Protein AF-A0A968XSU5-F1 (afdb_monomer)

pLDDT: mean 85.33, std 18.33, range [26.72, 98.81]

Sequence (454 aa):
MPANRMESGELEQTTILTGGDPFSAGKPVQPDVLKVVNALNPGLGATISTDIEGRRAALAQWITDPRHPLVSEMIRWGKVCISGALTVLNLPLYYDFVELRRTPAQVRSLLAEMGHTNVVAFQTRNPLHRIHEELTKRAAAEVGGSLLIHPVVGMTKPGDVDHYTRVRIYRTLVENYYDTHNTVLSLLPLAMRMAGPREAILHSIIRRNYGANHFIIGRDHAGPGKDSTGKPFYGPYEAQELFQQYADEIGVRPVPFKELLYLTEQGEYVEVTQVPPGAAVSSISGTQVREDYLAKGQLLPEWFTRPETAEILSKMYPPRHQQGFCLWFTGLSGAGKSTIAEIVAVLLLECGRQSTMLDGDVVRTHLSRGLGFSREDRDVNILRIGFVASEVVRHNGTVICAAISPYRATRDEVRKMVGGQDQFIEIFVDTPLEVCEERDIKGLYVRARRGEIK

Foldseek 3Di:
DDPDQDDPPPDDQQDFDADDDPPPDPDPPPRPHGGFHDDDDPPDPDPQPQFVVSVVVVVCVQDVFCVQPLNVVSVVDGRGDDDGDIDDDDDDDDPPPVVQADDLVRLQVLQVQLVFLAEEEEEDAAADWVQNVVVQVVLCVVRVAAYEDEYEQAAAAPPGDHVNLRVQRVVVCCVPPNDPSRYRRHYDNDRQSLSFQVVLVVVLLVVVSSPHQEYEDEFRRSHNAAGPVNHGSDHRCSNVVSCCVCSVVSNHHYPYDADWWQQPVVLDIDHPVPDPPPTDTDDADPVCCQPVDLQQVHFDDCSTGPRVSSVSSNVQRPHLVQAEAEEAEAEDAQLCLVVVLVVVQVVCVVVVAHEAEAEPVNLVVPPLPPADDDPVSLLVSLVSSLQVSLVCRSVSHYYYYRDNSPDPVSVVVSCVSNPHPSRYHYDYSPDDPVSSLVSPPVCPVVCVVVVVDD

Mean predicted aligned error: 9.16 Å

Nearest PDB structures (foldseek):
  2gks-assembly1_A  TM=9.202E-01  e=1.538E-56  Aquifex aeolicus
  1i2d-assembly1_A  TM=9.649E-01  e=1.796E-44  Penicillium chrysogenum
  1m8p-assembly1_A  TM=8.363E-01  e=1.839E-41  Penicillium chrysogenum
  1j70-assembly1_A  TM=8.329E-01  e=6.596E-37  Saccharomyces cerevisiae
  1g8f-assembly1_A  TM=8.362E-01  e=6.921E-36  Saccharomyces cerevisiae

Solvent-accessible surface area (backbone atoms only — not comparable to full-atom values): 26047 Å² total; per-residue (Å²): 131,85,87,82,73,85,62,95,84,76,71,59,77,77,53,62,56,54,73,68,67,89,80,52,85,85,60,80,66,73,90,82,37,40,58,41,50,66,73,88,76,94,81,68,98,64,95,66,52,75,47,38,62,42,49,47,49,62,47,44,77,74,56,72,54,63,70,39,69,49,49,54,48,55,74,73,51,75,85,66,57,87,78,56,57,82,57,85,88,74,78,89,88,70,90,68,68,56,92,33,56,56,54,41,68,56,43,34,50,58,49,55,73,55,69,46,93,35,22,32,30,40,76,41,71,63,73,78,33,40,68,53,52,54,49,54,53,50,52,18,60,76,63,62,31,26,32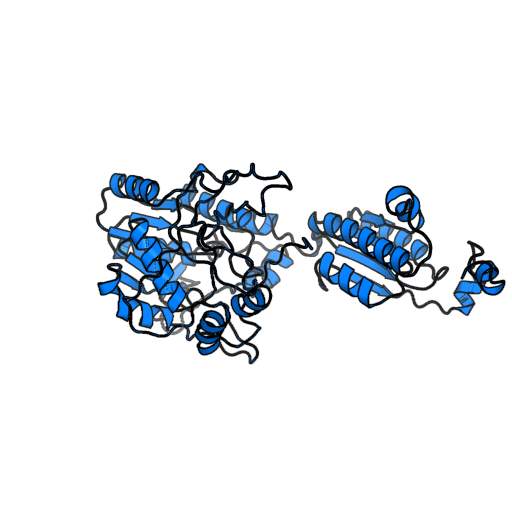,35,44,39,37,48,63,40,50,68,65,91,88,55,72,56,55,68,64,34,49,53,39,52,49,54,47,45,74,75,74,46,62,67,76,48,42,45,73,35,44,34,82,44,68,58,61,52,48,18,35,65,41,43,46,52,48,46,53,51,39,39,66,35,57,24,42,29,33,54,40,47,67,44,36,53,47,79,50,54,43,88,87,68,48,62,74,58,60,55,50,49,25,50,57,52,36,62,75,44,18,75,85,69,58,32,43,75,44,79,48,70,64,70,37,34,34,66,87,78,74,45,76,39,39,66,92,66,59,60,90,90,61,60,68,49,88,81,53,78,62,46,50,45,62,67,17,26,40,66,61,41,79,63,54,66,87,53,24,51,67,69,44,38,49,57,48,41,72,74,41,50,22,58,94,59,47,24,31,36,42,38,33,31,35,58,74,56,36,49,49,62,62,54,50,52,52,51,48,52,55,35,44,76,72,73,37,72,65,48,77,45,34,62,67,58,37,47,72,76,71,37,74,93,56,68,84,48,73,66,36,49,49,53,46,50,49,53,52,27,52,55,44,18,56,41,20,72,71,40,27,34,27,39,36,32,44,50,72,84,50,63,69,58,52,53,52,30,30,59,62,38,59,28,79,90,23,38,47,78,41,77,40,87,50,56,67,69,62,15,55,77,46,41,85,80,47,57,56,64,35,36,78,71,63,76,48,127

Structure (mmCIF, N/CA/C/O backbone):
data_AF-A0A968XSU5-F1
#
_entry.id   AF-A0A968XSU5-F1
#
loop_
_atom_site.group_PDB
_atom_site.id
_atom_site.type_symbol
_atom_site.label_atom_id
_atom_site.label_alt_id
_atom_site.label_comp_id
_atom_site.label_asym_id
_atom_site.label_entity_id
_atom_site.label_seq_id
_atom_site.pdbx_PDB_ins_code
_atom_site.Cartn_x
_atom_site.Cartn_y
_atom_site.Cartn_z
_atom_site.occupancy
_atom_site.B_iso_or_equiv
_atom_site.auth_seq_id
_atom_site.auth_comp_id
_atom_site.auth_asym_id
_atom_site.auth_atom_id
_atom_site.pdbx_PDB_model_num
ATOM 1 N N . MET A 1 1 ? -6.461 -13.074 -23.060 1.00 26.72 1 MET A N 1
ATOM 2 C CA . MET A 1 1 ? -7.665 -13.078 -22.197 1.00 26.72 1 MET A CA 1
ATOM 3 C C . MET A 1 1 ? -8.348 -14.422 -22.375 1.00 26.72 1 MET A C 1
ATOM 5 O O . MET A 1 1 ? -8.403 -14.851 -23.522 1.00 26.72 1 MET A O 1
ATOM 9 N N . PRO A 1 2 ? -8.817 -15.115 -21.326 1.00 30.84 2 PRO A N 1
ATOM 10 C CA . PRO A 1 2 ? -9.562 -16.346 -21.547 1.00 30.84 2 PRO A CA 1
ATOM 11 C C . PRO A 1 2 ? -10.901 -16.019 -22.223 1.00 30.84 2 PRO A C 1
ATOM 13 O O . PRO A 1 2 ? -11.562 -15.047 -21.858 1.00 30.84 2 PRO A O 1
ATOM 16 N N . ALA A 1 3 ? -11.260 -16.826 -23.222 1.00 33.28 3 ALA A N 1
ATOM 17 C CA . ALA A 1 3 ? -12.415 -16.668 -24.107 1.00 33.28 3 ALA A CA 1
ATOM 18 C C . ALA A 1 3 ? -13.778 -16.988 -23.452 1.00 33.28 3 ALA A C 1
ATOM 20 O O . ALA A 1 3 ? -14.800 -16.949 -24.122 1.00 33.28 3 ALA A O 1
ATOM 21 N N . ASN A 1 4 ? -13.821 -17.256 -22.144 1.00 39.94 4 ASN A N 1
ATOM 22 C CA . ASN A 1 4 ? -15.035 -17.690 -21.446 1.00 39.94 4 ASN A CA 1
ATOM 23 C C . ASN A 1 4 ? -15.740 -16.511 -20.760 1.00 39.94 4 ASN A C 1
ATOM 25 O O . ASN A 1 4 ? -15.765 -16.420 -19.532 1.00 39.94 4 ASN A O 1
ATOM 29 N N . ARG A 1 5 ? -16.293 -15.576 -21.537 1.00 48.41 5 ARG A N 1
ATOM 30 C CA . ARG A 1 5 ? -17.295 -14.634 -21.016 1.00 48.41 5 ARG A CA 1
ATOM 31 C C . ARG A 1 5 ? -18.667 -15.150 -21.432 1.00 48.41 5 ARG A C 1
ATOM 33 O O . ARG A 1 5 ? -19.033 -14.968 -22.581 1.00 48.41 5 ARG A O 1
ATOM 40 N N . MET A 1 6 ? -19.369 -15.799 -20.502 1.00 49.53 6 MET A N 1
ATOM 41 C CA . MET A 1 6 ? -20.730 -16.297 -20.731 1.00 49.53 6 MET A CA 1
ATOM 42 C C . MET A 1 6 ? -21.677 -15.151 -21.116 1.00 49.53 6 MET A C 1
ATOM 44 O O . MET A 1 6 ? -21.611 -14.064 -20.524 1.00 49.53 6 MET A O 1
ATOM 48 N N . GLU A 1 7 ? -22.544 -15.397 -22.094 1.00 47.88 7 GLU A N 1
ATOM 49 C CA . GLU A 1 7 ? -23.588 -14.476 -22.548 1.00 47.88 7 GLU A CA 1
ATOM 50 C C . GLU A 1 7 ? -24.946 -14.757 -21.872 1.00 47.88 7 GLU A C 1
ATOM 52 O O . GLU A 1 7 ? -25.143 -15.748 -21.166 1.00 47.88 7 GLU A O 1
ATOM 57 N N . SER A 1 8 ? -25.897 -13.829 -22.028 1.00 43.78 8 SER A N 1
ATOM 58 C CA . SER A 1 8 ? -27.247 -13.978 -21.468 1.00 43.78 8 SER A CA 1
ATOM 59 C C . SER A 1 8 ? -27.965 -15.167 -22.116 1.00 43.78 8 SER A C 1
ATOM 61 O O . SER A 1 8 ? -28.083 -15.210 -23.336 1.00 43.78 8 SER A O 1
ATOM 63 N N . GLY A 1 9 ? -28.466 -16.108 -21.309 1.00 49.47 9 GLY A N 1
ATOM 64 C CA . GLY A 1 9 ? -29.200 -17.292 -21.778 1.00 49.47 9 GLY A CA 1
ATOM 65 C C . GLY A 1 9 ? -28.393 -18.595 -21.833 1.00 49.47 9 GLY A C 1
ATOM 66 O O . GLY A 1 9 ? -28.984 -19.646 -22.050 1.00 49.47 9 GLY A O 1
ATOM 67 N N . GLU A 1 10 ? -27.082 -18.560 -21.573 1.00 53.41 10 GLU A N 1
ATOM 68 C CA . GLU A 1 10 ? -26.215 -19.757 -21.576 1.00 53.41 10 GLU A CA 1
ATOM 69 C C . GLU A 1 10 ? -26.220 -20.549 -20.251 1.00 53.41 10 GLU A C 1
ATOM 71 O O . GLU A 1 10 ? -25.593 -21.601 -20.152 1.00 53.41 10 GLU A O 1
ATOM 76 N N . LEU A 1 11 ? -26.912 -20.055 -19.217 1.00 55.88 11 LEU A N 1
ATOM 77 C CA . LEU A 1 11 ? -27.005 -20.696 -17.902 1.00 55.88 11 LEU A CA 1
ATOM 78 C C . LEU A 1 11 ? -28.402 -21.274 -17.684 1.00 55.88 11 LEU A C 1
ATOM 80 O O . LEU A 1 11 ? -29.378 -20.535 -17.541 1.00 55.88 11 LEU A O 1
ATOM 84 N N . GLU A 1 12 ? -28.487 -22.600 -17.609 1.00 53.62 12 GLU A N 1
ATOM 85 C CA . GLU A 1 12 ? -29.710 -23.285 -17.203 1.00 53.62 12 GLU A CA 1
ATOM 86 C C . GLU A 1 12 ? -29.959 -23.082 -15.698 1.00 53.62 12 GLU A C 1
ATOM 88 O O . GLU A 1 12 ? -29.035 -22.938 -14.893 1.00 53.62 12 GLU A O 1
ATOM 93 N N . GLN A 1 13 ? -31.226 -23.102 -15.271 1.00 51.69 13 GLN A N 1
ATOM 94 C CA . GLN A 1 13 ? -31.588 -22.905 -13.857 1.00 51.69 13 GLN A CA 1
ATOM 95 C C . GLN A 1 13 ? -30.984 -23.961 -12.912 1.00 51.69 13 GLN A C 1
ATOM 97 O O . GLN A 1 13 ? -30.863 -23.712 -11.712 1.00 51.69 13 GLN A O 1
ATOM 102 N N . THR A 1 14 ? -30.595 -25.117 -13.450 1.00 48.12 14 THR A N 1
ATOM 103 C CA . THR A 1 14 ? -30.001 -26.256 -12.740 1.00 48.12 14 THR A CA 1
ATOM 104 C C . THR A 1 14 ? -28.476 -26.312 -12.831 1.00 48.12 14 THR A C 1
ATOM 106 O O . THR A 1 14 ? -27.878 -27.256 -12.310 1.00 48.12 14 THR A O 1
ATOM 109 N N . THR A 1 15 ? -27.827 -25.344 -13.488 1.00 50.69 15 THR A N 1
ATOM 110 C CA . THR A 1 15 ? -26.374 -25.360 -13.681 1.00 50.69 15 THR A CA 1
ATOM 111 C C . THR A 1 15 ? -25.631 -25.202 -12.351 1.00 50.69 15 THR A C 1
ATOM 113 O O . THR A 1 15 ? -25.775 -24.215 -11.629 1.00 50.69 15 THR A O 1
ATOM 116 N N . ILE A 1 16 ? -24.786 -26.187 -12.047 1.00 49.72 16 ILE A N 1
ATOM 117 C CA . ILE A 1 16 ? -23.826 -26.176 -10.939 1.00 49.72 16 ILE A CA 1
ATOM 118 C C . ILE A 1 16 ? -22.596 -25.395 -11.408 1.00 49.72 16 ILE A C 1
ATOM 120 O O . ILE A 1 16 ? -21.965 -25.771 -12.393 1.00 49.72 16 ILE A O 1
ATOM 124 N N . LEU A 1 17 ? -22.279 -24.288 -10.734 1.00 52.44 17 LEU A N 1
ATOM 125 C CA . LEU A 1 17 ? -21.182 -23.404 -11.121 1.00 52.44 17 LEU A CA 1
ATOM 126 C C . LEU A 1 17 ? -19.985 -23.580 -10.212 1.00 52.44 17 LEU A C 1
ATOM 128 O O . LEU A 1 17 ? -19.949 -23.028 -9.119 1.00 52.44 17 LEU A O 1
ATOM 132 N N . THR A 1 18 ? -18.960 -24.244 -10.729 1.00 48.03 18 THR A N 1
ATOM 133 C CA . THR A 1 18 ? -17.724 -24.511 -10.009 1.00 48.03 18 THR A CA 1
ATOM 134 C C . THR A 1 18 ? -16.791 -23.296 -10.059 1.00 48.03 18 THR A C 1
ATOM 136 O O . THR A 1 18 ? -16.092 -23.072 -11.044 1.00 48.03 18 THR A O 1
ATOM 139 N N . GLY A 1 19 ? -16.780 -22.467 -9.013 1.00 44.41 19 GLY A N 1
ATOM 140 C CA . GLY A 1 19 ? -15.838 -21.348 -8.895 1.00 44.41 19 GLY A CA 1
ATOM 141 C C . GLY A 1 19 ? -14.418 -21.825 -8.575 1.00 44.41 19 GLY A C 1
ATOM 142 O O . GLY A 1 19 ? -14.216 -22.516 -7.585 1.00 44.41 19 GLY A O 1
ATOM 143 N N . GLY A 1 20 ? -13.427 -21.449 -9.383 1.00 46.53 20 GLY A N 1
ATOM 144 C CA . GLY A 1 20 ? -12.006 -21.630 -9.062 1.00 46.53 20 GLY A CA 1
ATOM 145 C C . GLY A 1 20 ? -11.393 -20.353 -8.486 1.00 46.53 20 GLY A C 1
ATOM 146 O O . GLY A 1 20 ? -11.827 -19.253 -8.829 1.00 46.53 20 GLY A O 1
ATOM 147 N N . ASP A 1 21 ? -10.378 -20.489 -7.631 1.00 47.31 21 ASP A N 1
ATOM 148 C CA . ASP A 1 21 ? -9.559 -19.354 -7.201 1.00 47.31 21 ASP A CA 1
ATOM 149 C C . ASP A 1 21 ? -8.708 -18.861 -8.392 1.00 47.31 21 ASP A C 1
ATOM 151 O O . ASP A 1 21 ? -7.833 -19.610 -8.849 1.00 47.31 21 ASP A O 1
ATOM 155 N N . PRO A 1 22 ? -8.916 -17.630 -8.906 1.00 43.22 22 PRO A N 1
ATOM 156 C CA . PRO A 1 22 ? -8.106 -17.085 -9.995 1.00 43.22 22 PRO A CA 1
ATOM 157 C C . PRO A 1 22 ? -6.628 -16.893 -9.610 1.00 43.22 22 PRO A C 1
ATOM 159 O O . PRO A 1 22 ? -5.802 -16.686 -10.498 1.00 43.22 22 PRO A O 1
ATOM 162 N N . PHE A 1 23 ? -6.286 -16.964 -8.318 1.00 40.12 23 PHE A N 1
ATOM 163 C CA . PHE A 1 23 ? -4.919 -16.875 -7.800 1.00 40.12 23 PHE A CA 1
ATOM 164 C C . PHE A 1 23 ? -4.242 -18.240 -7.613 1.00 40.12 23 PHE A C 1
ATOM 166 O O . PHE A 1 23 ? -3.036 -18.296 -7.363 1.00 40.12 23 PHE A O 1
ATOM 173 N N . SER A 1 24 ? -4.968 -19.350 -7.792 1.00 41.00 24 SER A N 1
ATOM 174 C CA . SER A 1 24 ? -4.343 -20.669 -7.888 1.00 41.00 24 SER A CA 1
ATOM 175 C C . SER A 1 24 ? -3.612 -20.768 -9.232 1.00 41.00 24 SER A C 1
ATOM 177 O O . SER A 1 24 ? -4.198 -20.605 -10.299 1.00 41.00 24 SER A O 1
ATOM 179 N N . ALA A 1 25 ? -2.292 -20.944 -9.181 1.00 34.03 25 ALA A N 1
ATOM 180 C CA . ALA A 1 25 ? -1.376 -20.809 -10.310 1.00 34.03 25 ALA A CA 1
ATOM 181 C C . ALA A 1 25 ? -1.637 -21.816 -11.447 1.00 34.03 25 ALA A C 1
ATOM 183 O O . ALA A 1 25 ? -0.962 -22.839 -11.543 1.00 34.03 25 ALA A O 1
A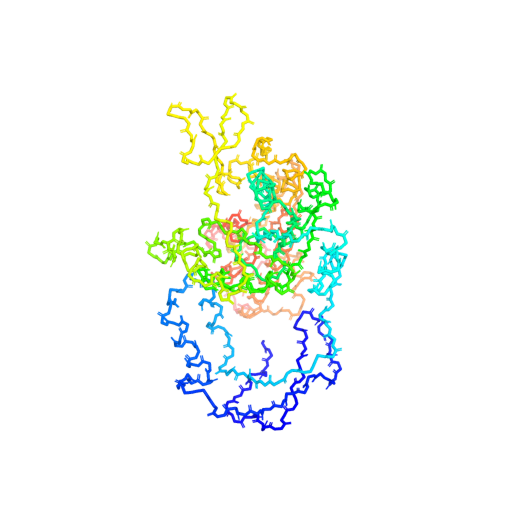TOM 184 N N . GLY A 1 26 ? -2.621 -21.539 -12.307 1.00 34.28 26 GLY A N 1
ATOM 185 C CA . GLY A 1 26 ? -2.865 -22.257 -13.561 1.00 34.28 26 GLY A CA 1
ATOM 186 C C . GLY A 1 26 ? -3.142 -23.758 -13.430 1.00 34.28 26 GLY A C 1
ATOM 187 O O . GLY A 1 26 ? -3.231 -24.441 -14.448 1.00 34.28 26 GLY A O 1
ATOM 188 N N . LYS A 1 27 ? -3.284 -24.297 -12.213 1.00 34.06 27 LYS A N 1
ATOM 189 C CA . LYS A 1 27 ? -3.760 -25.663 -12.019 1.00 34.06 27 LYS A CA 1
ATOM 190 C C . LYS A 1 27 ? -5.268 -25.650 -12.258 1.00 34.06 27 LYS A C 1
ATOM 192 O O . LYS A 1 27 ? -5.950 -24.842 -11.628 1.00 34.06 27 LYS A O 1
ATOM 197 N N . PRO A 1 28 ? -5.802 -26.520 -13.134 1.00 34.00 28 PRO A N 1
ATOM 198 C CA . PRO A 1 28 ? -7.232 -26.747 -13.164 1.00 34.00 28 PRO A CA 1
ATOM 199 C C . PRO A 1 28 ? -7.645 -27.145 -11.750 1.00 34.00 28 PRO A C 1
ATOM 201 O O . PRO A 1 28 ? -7.163 -28.144 -11.211 1.00 34.00 28 PRO A O 1
ATOM 204 N N . VAL A 1 29 ? -8.487 -26.327 -11.125 1.00 37.44 29 VAL A N 1
ATOM 205 C CA . VAL A 1 29 ? -9.220 -26.765 -9.943 1.00 37.44 29 VAL A CA 1
ATOM 206 C C . VAL A 1 29 ? -10.029 -27.969 -10.417 1.00 37.44 29 VAL A C 1
ATOM 208 O O . VAL A 1 29 ? -10.717 -27.873 -11.435 1.00 37.44 29 VAL A O 1
ATOM 211 N N . GLN A 1 30 ? -9.858 -29.122 -9.764 1.00 33.66 30 GLN A N 1
ATOM 212 C CA . GLN A 1 30 ? -10.634 -30.316 -10.098 1.00 33.66 30 GLN A CA 1
ATOM 213 C C . GLN A 1 30 ? -12.132 -29.949 -10.140 1.00 33.66 30 GLN A C 1
ATOM 215 O O . GLN A 1 30 ? -12.559 -29.132 -9.320 1.00 33.66 30 GLN A O 1
ATOM 220 N N . PRO A 1 31 ? -12.902 -30.485 -11.104 1.00 32.12 31 PRO A N 1
ATOM 221 C CA . PRO A 1 31 ? -14.213 -29.974 -11.534 1.00 32.12 31 PRO A CA 1
ATOM 222 C C . PRO A 1 31 ? -15.362 -30.050 -10.510 1.00 32.12 31 PRO A C 1
ATOM 224 O O . PRO A 1 31 ? -16.523 -29.937 -10.883 1.00 32.12 31 PRO A O 1
ATOM 227 N N . ASP A 1 32 ? -15.093 -30.161 -9.216 1.00 32.12 32 ASP A N 1
ATOM 228 C CA . ASP A 1 32 ? -16.108 -30.559 -8.237 1.00 32.12 32 ASP A CA 1
ATOM 229 C C . ASP A 1 32 ? -16.649 -29.391 -7.395 1.00 32.12 32 ASP A C 1
ATOM 231 O O . ASP A 1 32 ? -17.171 -29.582 -6.298 1.00 32.12 32 ASP A O 1
ATOM 235 N N . VAL A 1 33 ? -16.512 -28.151 -7.871 1.00 38.31 33 VAL A N 1
ATOM 236 C CA . VAL A 1 33 ? -16.766 -26.952 -7.060 1.00 38.31 33 VAL A CA 1
ATOM 237 C C . VAL A 1 33 ? -18.238 -26.476 -7.108 1.00 38.31 33 VAL A C 1
ATOM 239 O O . VAL A 1 33 ? -18.879 -26.475 -8.139 1.00 38.31 33 VAL A O 1
ATOM 242 N N . LEU A 1 34 ? -18.796 -26.011 -5.988 1.00 32.97 34 LEU A N 1
ATOM 243 C CA . LEU A 1 34 ? -19.980 -25.125 -5.909 1.00 32.97 34 LEU A CA 1
ATOM 244 C C . LEU A 1 34 ? -21.295 -25.553 -6.625 1.00 32.97 34 LEU A C 1
ATOM 246 O O . LEU A 1 34 ? -21.530 -25.322 -7.809 1.00 32.97 34 LEU A O 1
ATOM 250 N N . LYS A 1 35 ? -22.266 -26.017 -5.827 1.00 31.28 35 LYS A N 1
ATOM 251 C CA . LYS A 1 35 ? -23.678 -26.155 -6.226 1.00 31.28 35 LYS A CA 1
ATOM 252 C C . LYS A 1 35 ? -24.428 -24.841 -5.998 1.00 31.28 35 LYS A C 1
ATOM 254 O O . LYS A 1 35 ? -24.596 -24.427 -4.854 1.00 31.28 35 LYS A O 1
ATOM 259 N N . VAL A 1 36 ? -24.885 -24.210 -7.081 1.00 33.47 36 VAL A N 1
ATOM 260 C CA . VAL A 1 36 ? -25.835 -23.087 -7.054 1.00 33.47 36 VAL A CA 1
ATOM 261 C C . VAL A 1 36 ? -27.237 -23.671 -7.206 1.00 33.47 36 VAL A C 1
ATOM 263 O O . VAL A 1 36 ? -27.495 -24.427 -8.137 1.00 33.47 36 VAL A O 1
ATOM 266 N N . VAL A 1 37 ? -28.145 -23.345 -6.287 1.00 30.55 37 VAL A N 1
ATOM 267 C CA . VAL A 1 37 ? -29.583 -23.589 -6.467 1.00 30.55 37 VAL A CA 1
ATOM 268 C C . VAL A 1 37 ? -30.254 -22.225 -6.583 1.00 30.55 37 VAL A C 1
ATOM 270 O O . VAL A 1 37 ? -30.245 -21.440 -5.631 1.00 30.55 37 VAL A O 1
ATOM 273 N N . ASN A 1 38 ? -30.797 -21.929 -7.763 1.00 34.22 38 ASN A N 1
ATOM 274 C CA . ASN A 1 38 ? -31.624 -20.751 -7.997 1.00 34.22 38 ASN A CA 1
ATOM 275 C C . ASN A 1 38 ? -33.018 -20.999 -7.411 1.00 34.22 38 ASN A C 1
ATOM 277 O O . ASN A 1 38 ? -33.807 -21.747 -7.980 1.00 34.22 38 ASN A O 1
ATOM 281 N N . ALA A 1 39 ? -33.336 -20.350 -6.294 1.00 30.72 39 ALA A N 1
ATOM 282 C CA . ALA A 1 39 ? -34.716 -20.158 -5.866 1.00 30.72 39 ALA A CA 1
ATOM 283 C C . ALA A 1 39 ? -35.015 -18.656 -5.918 1.00 30.72 39 ALA A C 1
ATOM 285 O O . ALA A 1 39 ? -34.474 -17.876 -5.132 1.00 30.72 39 ALA A O 1
ATOM 286 N N . LEU A 1 40 ? -35.845 -18.241 -6.877 1.00 34.31 40 LEU A N 1
ATOM 287 C CA . LEU A 1 40 ? -36.427 -16.901 -6.897 1.00 34.31 40 LEU A CA 1
ATOM 288 C C . LEU A 1 40 ? -37.388 -16.802 -5.709 1.00 34.31 40 LEU A C 1
ATOM 290 O O . LEU A 1 40 ? -38.349 -17.561 -5.638 1.00 34.31 40 LEU A O 1
ATOM 294 N N . ASN A 1 41 ? -37.117 -15.894 -4.772 1.00 31.41 41 ASN A N 1
ATOM 295 C CA . ASN A 1 41 ? -37.996 -15.634 -3.635 1.00 31.41 41 ASN A CA 1
ATOM 296 C C . ASN A 1 41 ? -38.949 -14.478 -4.015 1.00 31.41 41 ASN A C 1
ATOM 298 O O . ASN A 1 41 ? -38.475 -13.345 -4.121 1.00 31.41 41 ASN A O 1
ATOM 302 N N . PRO A 1 42 ? -40.262 -14.696 -4.242 1.00 31.27 42 PRO A N 1
ATOM 303 C CA . PRO A 1 42 ? -41.161 -13.666 -4.789 1.00 31.27 42 PRO A CA 1
ATOM 304 C C . PRO A 1 42 ? -41.619 -12.593 -3.778 1.00 31.27 42 PRO A C 1
ATOM 306 O O . PRO A 1 42 ? -42.563 -11.858 -4.047 1.00 31.27 42 PRO A O 1
ATOM 309 N N . GLY A 1 43 ? -41.016 -12.524 -2.587 1.00 29.39 43 GLY A N 1
ATOM 310 C CA . GLY A 1 43 ? -41.648 -11.930 -1.401 1.00 29.39 43 GLY A CA 1
ATOM 311 C C . GLY A 1 43 ? -41.224 -10.521 -0.976 1.00 29.39 43 GLY A C 1
ATOM 312 O O . GLY A 1 43 ? -41.668 -10.081 0.078 1.00 29.39 43 GLY A O 1
ATOM 313 N N . LEU A 1 44 ? -40.379 -9.800 -1.717 1.00 31.95 44 LEU A N 1
ATOM 314 C CA . LEU A 1 44 ? -39.951 -8.447 -1.326 1.00 31.95 44 LEU A CA 1
ATOM 315 C C . LEU A 1 44 ? -40.256 -7.449 -2.442 1.00 31.95 44 LEU A C 1
ATOM 317 O O . LEU A 1 44 ? -39.565 -7.385 -3.456 1.00 31.95 44 LEU A O 1
ATOM 321 N N . GLY A 1 45 ? -41.330 -6.683 -2.240 1.00 29.41 45 GLY A N 1
ATOM 322 C CA . GLY A 1 45 ? -41.775 -5.602 -3.111 1.00 29.41 45 GLY A CA 1
ATOM 323 C C . GLY A 1 45 ? -40.784 -4.441 -3.142 1.00 29.41 45 GLY A C 1
ATOM 324 O O . GLY A 1 45 ? -40.953 -3.454 -2.439 1.00 29.41 45 GLY A O 1
ATOM 325 N N . ALA A 1 46 ? -39.762 -4.565 -3.982 1.00 29.89 46 ALA A N 1
ATOM 326 C CA . ALA A 1 46 ? -39.057 -3.464 -4.622 1.00 29.89 46 ALA A CA 1
ATOM 327 C C . ALA A 1 46 ? -38.442 -4.011 -5.917 1.00 29.89 46 ALA A C 1
ATOM 329 O O . ALA A 1 46 ? -37.628 -4.933 -5.881 1.00 29.89 46 ALA A O 1
ATOM 330 N N . THR A 1 47 ? -38.839 -3.469 -7.068 1.00 33.28 47 THR A N 1
ATOM 331 C CA . THR A 1 47 ? -38.335 -3.832 -8.401 1.00 33.28 47 THR A CA 1
ATOM 332 C C . THR A 1 47 ? -36.896 -3.331 -8.581 1.00 33.28 47 THR A C 1
ATOM 334 O O . THR A 1 47 ? -36.618 -2.415 -9.348 1.00 33.28 47 THR A O 1
ATOM 337 N N . ILE A 1 48 ? -35.948 -3.907 -7.844 1.00 38.25 48 ILE A N 1
ATOM 338 C CA . ILE A 1 48 ? -34.527 -3.793 -8.170 1.00 38.25 48 ILE A CA 1
ATOM 339 C C . ILE A 1 48 ? -34.282 -4.842 -9.249 1.00 38.25 48 ILE A C 1
ATOM 341 O O . ILE A 1 48 ? -34.341 -6.037 -8.957 1.00 38.25 48 ILE A O 1
ATOM 345 N N . SER A 1 49 ? -34.051 -4.407 -10.494 1.00 41.47 49 SER A N 1
ATOM 346 C CA . SER A 1 49 ? -33.648 -5.332 -11.557 1.00 41.47 49 SER A CA 1
ATOM 347 C C . SER A 1 49 ? -32.470 -6.176 -11.061 1.00 41.47 49 SER A C 1
ATOM 349 O O . SER A 1 49 ? -31.481 -5.655 -10.536 1.00 41.47 49 SER A O 1
ATOM 351 N N . THR A 1 50 ? -32.618 -7.496 -11.151 1.00 46.03 50 THR A N 1
ATOM 352 C CA . THR A 1 50 ? -31.642 -8.471 -10.654 1.00 46.03 50 THR A CA 1
ATOM 353 C C . THR A 1 50 ? -30.428 -8.614 -11.573 1.00 46.03 50 THR A C 1
ATOM 355 O O . THR A 1 50 ? -29.484 -9.322 -11.218 1.00 46.03 50 THR A O 1
ATOM 358 N N . ASP A 1 51 ? -30.430 -7.953 -12.734 1.00 54.62 51 ASP A N 1
ATOM 359 C CA . ASP A 1 51 ? -29.279 -7.882 -13.631 1.00 54.62 51 ASP A CA 1
ATOM 360 C C . ASP A 1 51 ? -28.202 -6.897 -13.123 1.00 54.62 51 ASP A C 1
ATOM 362 O O . ASP A 1 51 ? -28.396 -6.105 -12.191 1.00 54.62 51 ASP A O 1
ATOM 366 N N . ILE A 1 52 ? -26.998 -6.978 -13.703 1.00 55.91 52 ILE A N 1
ATOM 367 C CA . ILE A 1 52 ? -25.901 -6.094 -13.290 1.00 55.91 52 ILE A CA 1
ATOM 368 C C . ILE A 1 52 ? -26.172 -4.642 -13.672 1.00 55.91 52 ILE A C 1
ATOM 370 O O . ILE A 1 52 ? -25.567 -3.759 -13.078 1.00 55.91 52 ILE A O 1
ATOM 374 N N . GLU A 1 53 ? -27.035 -4.381 -14.655 1.00 53.84 53 GLU A N 1
ATOM 375 C CA . GLU A 1 53 ? -27.350 -3.030 -15.111 1.00 53.84 53 GLU A CA 1
ATOM 376 C C . GLU A 1 53 ? -28.229 -2.306 -14.094 1.00 53.84 53 GLU A C 1
ATOM 378 O O . GLU A 1 53 ? -27.926 -1.168 -13.753 1.00 53.84 53 GLU A O 1
ATOM 383 N N . GLY A 1 54 ? -29.203 -2.983 -13.486 1.00 58.69 54 GLY A N 1
ATOM 384 C CA . GLY A 1 54 ? -29.991 -2.493 -12.358 1.00 58.69 54 GLY A CA 1
ATOM 385 C C . GLY A 1 54 ? -29.147 -2.233 -11.117 1.00 58.69 54 GLY A C 1
ATOM 386 O O . GLY A 1 54 ? -29.277 -1.190 -10.475 1.00 58.69 54 GLY A O 1
ATOM 387 N N . ARG A 1 55 ? -28.210 -3.136 -10.800 1.00 61.56 55 ARG A N 1
ATOM 388 C CA . ARG A 1 55 ? -27.260 -2.930 -9.691 1.00 61.56 55 ARG A CA 1
ATOM 389 C C . ARG A 1 55 ? -26.242 -1.830 -9.989 1.00 61.56 55 ARG A C 1
ATOM 391 O O . ARG A 1 55 ? -25.931 -1.043 -9.098 1.00 61.56 55 ARG A O 1
ATOM 398 N N . ARG A 1 56 ? -25.743 -1.740 -11.226 1.00 61.00 56 ARG A N 1
ATOM 399 C CA . ARG A 1 56 ? -24.889 -0.638 -11.692 1.00 61.00 56 ARG A CA 1
ATOM 400 C C . ARG A 1 56 ? -25.647 0.677 -11.647 1.00 61.00 56 ARG A C 1
ATOM 402 O O . ARG A 1 56 ? -25.058 1.640 -11.196 1.00 61.00 56 ARG A O 1
ATOM 409 N N . ALA A 1 57 ? -26.921 0.716 -12.025 1.00 59.00 57 ALA A N 1
ATOM 410 C CA . ALA A 1 57 ? -27.762 1.902 -11.932 1.00 59.00 57 ALA A CA 1
ATOM 411 C C . ALA A 1 57 ? -27.987 2.314 -10.469 1.00 59.00 57 ALA A C 1
ATOM 413 O O . ALA A 1 57 ? -27.814 3.481 -10.140 1.00 59.00 57 ALA A O 1
ATOM 414 N N . ALA A 1 58 ? -28.266 1.366 -9.568 1.00 60.12 58 ALA A N 1
ATOM 415 C CA . ALA A 1 58 ? -28.394 1.637 -8.134 1.00 60.12 58 ALA A CA 1
ATOM 416 C C . ALA A 1 58 ? -27.079 2.129 -7.493 1.00 60.12 58 ALA A C 1
ATOM 418 O O . ALA A 1 58 ? -27.099 2.993 -6.619 1.00 60.12 58 ALA A O 1
ATOM 419 N N . LEU A 1 59 ? -25.927 1.610 -7.931 1.00 61.50 59 LEU A N 1
ATOM 420 C CA . LEU A 1 59 ? -24.605 2.091 -7.509 1.00 61.50 59 LEU A CA 1
ATOM 421 C C . LEU A 1 59 ? -24.242 3.436 -8.163 1.00 61.50 59 LEU A C 1
ATOM 423 O O . LEU A 1 59 ? -23.670 4.299 -7.504 1.00 61.50 59 LEU A O 1
ATOM 427 N N . ALA A 1 60 ? -24.618 3.645 -9.424 1.00 55.91 60 ALA A N 1
ATOM 428 C CA . ALA A 1 60 ? -24.398 4.880 -10.172 1.00 55.91 60 ALA A CA 1
ATOM 429 C C . ALA A 1 60 ? -25.282 6.028 -9.674 1.00 55.91 60 ALA A C 1
ATOM 431 O O . ALA A 1 60 ? -24.879 7.176 -9.772 1.00 55.91 60 ALA A O 1
ATOM 432 N N . GLN A 1 61 ? -26.440 5.756 -9.067 1.00 58.47 61 GLN A N 1
ATOM 433 C CA . GLN A 1 61 ? -27.204 6.782 -8.343 1.00 58.47 61 GLN A CA 1
ATOM 434 C C . GLN A 1 61 ? -26.415 7.385 -7.171 1.00 58.47 61 GLN A C 1
ATOM 436 O O . GLN A 1 61 ? -26.738 8.477 -6.714 1.00 58.47 61 GLN A O 1
ATOM 441 N N . TRP A 1 62 ? -25.394 6.679 -6.678 1.00 62.84 62 TRP A N 1
ATOM 442 C CA . TRP A 1 62 ? -24.623 7.065 -5.504 1.00 62.84 62 TRP A CA 1
ATOM 443 C C . TRP A 1 62 ? -23.214 7.563 -5.847 1.00 62.84 62 TRP A C 1
ATOM 445 O O . TRP A 1 62 ? -22.750 8.528 -5.245 1.00 62.84 62 TRP A O 1
ATOM 455 N N . ILE A 1 63 ? -22.530 6.935 -6.808 1.00 66.06 63 ILE A N 1
ATOM 456 C CA . ILE A 1 63 ? -21.167 7.304 -7.202 1.00 66.06 63 ILE A CA 1
ATOM 457 C C . ILE A 1 63 ? -21.011 7.137 -8.713 1.00 66.06 63 ILE A C 1
ATOM 459 O O . ILE A 1 63 ? -20.976 6.019 -9.227 1.00 66.06 63 ILE A O 1
ATOM 463 N N . THR A 1 64 ? -20.887 8.253 -9.428 1.00 70.44 64 THR A N 1
ATOM 464 C CA . THR A 1 64 ? -20.719 8.277 -10.892 1.00 70.44 64 THR A CA 1
ATOM 465 C C . THR A 1 64 ? -19.302 8.614 -11.337 1.00 70.44 64 THR A C 1
ATOM 467 O O . THR A 1 64 ? -18.942 8.348 -12.483 1.00 70.44 64 THR A O 1
ATOM 470 N N . ASP A 1 65 ? -18.490 9.201 -10.457 1.00 82.00 65 ASP A N 1
ATOM 471 C CA . ASP A 1 65 ? -17.171 9.690 -10.838 1.00 82.00 65 ASP A CA 1
ATOM 472 C C . ASP A 1 65 ? -16.199 8.521 -11.090 1.00 82.00 65 ASP A C 1
ATOM 474 O O . ASP A 1 65 ? -15.966 7.705 -10.188 1.00 82.00 65 ASP A O 1
ATOM 478 N N . PRO A 1 66 ? -15.572 8.437 -12.278 1.00 83.81 66 PRO A N 1
ATOM 479 C CA . PRO A 1 66 ? -14.643 7.362 -12.606 1.00 83.81 66 PRO A CA 1
ATOM 480 C C . PRO A 1 66 ? -13.374 7.363 -11.742 1.00 83.81 66 PRO A C 1
ATOM 482 O O . PRO A 1 66 ? -12.722 6.324 -11.651 1.00 83.81 66 PRO A O 1
ATOM 485 N N . ARG A 1 67 ? -13.017 8.471 -11.067 1.00 87.06 67 ARG A N 1
ATOM 486 C CA . ARG A 1 67 ? -11.916 8.490 -10.085 1.00 87.06 67 ARG A CA 1
ATOM 487 C C . ARG A 1 67 ? -12.223 7.657 -8.844 1.00 87.06 67 ARG A C 1
ATOM 489 O O . ARG A 1 67 ? -11.293 7.307 -8.116 1.00 87.06 67 ARG A O 1
ATOM 496 N N . HIS A 1 68 ? -13.486 7.314 -8.596 1.00 89.44 68 HIS A N 1
ATOM 497 C CA . HIS A 1 68 ? -13.808 6.380 -7.535 1.00 89.44 68 HIS A CA 1
ATOM 498 C C . HIS A 1 68 ? -13.263 4.987 -7.895 1.00 89.44 68 HIS A C 1
ATOM 500 O O . HIS A 1 68 ? -13.597 4.456 -8.960 1.00 89.44 68 HIS A O 1
ATOM 506 N N . PRO A 1 69 ? -12.467 4.342 -7.021 1.00 89.12 69 PRO A N 1
ATOM 507 C CA . PRO A 1 69 ? -11.777 3.097 -7.360 1.00 89.12 69 PRO A CA 1
ATOM 508 C C . PRO A 1 69 ? -12.751 1.977 -7.744 1.00 89.12 69 PRO A C 1
ATOM 510 O O . PRO A 1 69 ? -12.517 1.274 -8.725 1.00 89.12 69 PRO A O 1
ATOM 513 N N . LEU A 1 70 ? -13.887 1.874 -7.044 1.00 87.56 70 LEU A N 1
ATOM 514 C CA . LEU A 1 70 ? -14.921 0.894 -7.377 1.00 87.56 70 LEU A CA 1
ATOM 515 C C . LEU A 1 70 ? -15.580 1.159 -8.737 1.00 87.56 70 LEU A C 1
ATOM 517 O O . LEU A 1 70 ? -15.840 0.208 -9.461 1.00 87.56 70 LEU A O 1
ATOM 521 N N . VAL A 1 71 ? -15.816 2.420 -9.122 1.00 84.88 71 VAL A N 1
ATOM 522 C CA . VAL A 1 71 ? -16.448 2.749 -10.416 1.00 84.88 71 VAL A CA 1
ATOM 523 C C . VAL A 1 71 ? -15.524 2.334 -11.559 1.00 84.88 71 VAL A C 1
ATOM 525 O O . VAL A 1 71 ? -15.947 1.637 -12.481 1.00 84.88 71 VAL A O 1
ATOM 528 N N . SER A 1 72 ? -14.236 2.672 -11.449 1.00 83.19 72 SER A N 1
ATOM 529 C CA . SER A 1 72 ? -13.199 2.213 -12.380 1.00 83.19 72 SER A CA 1
ATOM 530 C C . SER A 1 72 ? -13.119 0.684 -12.473 1.00 83.19 72 SER A C 1
ATOM 532 O O . SER A 1 72 ? -12.925 0.125 -13.555 1.00 83.19 72 SER A O 1
ATOM 534 N N . GLU A 1 73 ? -13.278 -0.022 -11.352 1.00 84.38 73 GLU A N 1
ATOM 535 C CA . GLU A 1 73 ? -13.276 -1.483 -11.337 1.00 84.38 73 GLU A CA 1
ATOM 536 C C . GLU A 1 73 ? -14.531 -2.077 -11.995 1.00 84.38 73 GLU A C 1
ATOM 538 O O . GLU A 1 73 ? -14.417 -2.980 -12.828 1.00 84.38 73 GLU A O 1
ATOM 543 N N . MET A 1 74 ? -15.708 -1.528 -11.680 1.00 79.25 74 MET A N 1
ATOM 544 C CA . MET A 1 74 ? -17.020 -1.993 -12.138 1.00 79.25 74 MET A CA 1
ATOM 545 C C . MET A 1 74 ? -17.172 -1.998 -13.657 1.00 79.25 74 MET A C 1
ATOM 547 O O . MET A 1 74 ? -17.885 -2.852 -14.190 1.00 79.25 74 MET A O 1
ATOM 551 N N . ILE A 1 75 ? -16.488 -1.091 -14.364 1.00 79.62 75 ILE A N 1
ATOM 552 C CA . ILE A 1 75 ? -16.449 -1.051 -15.836 1.00 79.62 75 ILE A CA 1
ATOM 553 C C . ILE A 1 75 ? -15.912 -2.372 -16.412 1.00 79.62 75 ILE A C 1
ATOM 555 O O . ILE A 1 75 ? -16.323 -2.800 -17.488 1.00 79.62 75 ILE A O 1
ATOM 559 N N . ARG A 1 76 ? -15.016 -3.050 -15.684 1.00 80.88 76 ARG A N 1
ATOM 560 C CA . ARG A 1 76 ? -14.383 -4.305 -16.117 1.00 80.88 76 ARG A CA 1
ATOM 561 C C . ARG A 1 76 ? -15.147 -5.556 -15.686 1.00 80.88 76 ARG A C 1
ATOM 563 O O . ARG A 1 76 ? -14.791 -6.647 -16.129 1.00 80.88 76 ARG A O 1
ATOM 570 N N . TRP A 1 77 ? -16.158 -5.422 -14.827 1.00 79.25 77 TRP A N 1
ATOM 571 C CA . TRP A 1 77 ? -16.959 -6.557 -14.367 1.00 79.25 77 TRP A CA 1
ATOM 572 C C . TRP A 1 77 ? -17.755 -7.185 -15.517 1.00 79.25 77 TRP A C 1
ATOM 574 O O . TRP A 1 77 ? -18.108 -6.514 -16.493 1.00 79.25 77 TRP A O 1
ATOM 584 N N . GLY A 1 78 ? -18.055 -8.481 -15.375 1.00 72.06 78 GLY A N 1
ATOM 585 C CA . GLY A 1 78 ? -18.936 -9.208 -16.291 1.00 72.06 78 GLY A CA 1
ATOM 586 C C . GLY A 1 78 ? -20.303 -8.532 -16.449 1.00 72.06 78 GLY A C 1
ATOM 587 O O . GLY A 1 78 ? -20.684 -7.674 -15.658 1.00 72.06 78 GLY A O 1
ATOM 588 N N . LYS A 1 79 ? -21.045 -8.901 -17.496 1.00 72.56 79 LYS A N 1
ATOM 589 C CA . LYS A 1 79 ? -22.338 -8.276 -17.830 1.00 72.56 79 LYS A CA 1
ATOM 590 C C . LYS A 1 79 ? -23.528 -8.824 -17.031 1.00 72.56 79 LYS A C 1
ATOM 592 O O . LYS A 1 79 ? -24.635 -8.343 -17.212 1.00 72.56 79 LYS A O 1
ATOM 597 N N . VAL A 1 80 ? -23.333 -9.824 -16.174 1.00 67.50 80 VAL A N 1
ATOM 598 C CA . VAL A 1 80 ? -24.425 -10.501 -15.459 1.00 67.50 80 VAL A CA 1
ATOM 599 C C . VAL A 1 80 ? -24.042 -10.693 -13.993 1.00 67.50 80 VAL A C 1
ATOM 601 O O . VAL A 1 80 ? -22.882 -10.959 -13.677 1.00 67.50 80 VAL A O 1
ATOM 604 N N . CYS A 1 81 ? -25.017 -10.550 -13.093 1.00 69.25 81 CYS A N 1
ATOM 605 C CA . CYS A 1 81 ? -24.900 -10.975 -11.702 1.00 69.25 81 CYS A CA 1
ATOM 606 C C . CYS A 1 81 ? -25.547 -12.349 -11.527 1.00 69.25 81 CYS A C 1
ATOM 608 O O . CYS A 1 81 ? -26.671 -12.563 -11.967 1.00 69.25 81 CYS A O 1
ATOM 610 N N . ILE A 1 82 ? -24.858 -13.249 -10.832 1.00 71.69 82 ILE A N 1
ATOM 611 C CA . ILE A 1 82 ? -25.380 -14.567 -10.461 1.00 71.69 82 ILE A CA 1
ATOM 612 C C . ILE A 1 82 ? -25.673 -14.540 -8.958 1.00 71.69 82 ILE A C 1
ATOM 614 O O . ILE A 1 82 ? -24.935 -13.922 -8.188 1.00 71.69 82 ILE A O 1
ATOM 618 N N . SER A 1 83 ? -26.774 -15.157 -8.541 1.00 72.00 83 SER A N 1
ATOM 619 C CA . SER A 1 83 ? -27.232 -15.199 -7.150 1.00 72.00 83 SER A CA 1
ATOM 620 C C . SER A 1 83 ? -27.795 -16.581 -6.846 1.00 72.00 83 SER A C 1
ATOM 622 O O . SER A 1 83 ? -28.293 -17.237 -7.746 1.00 72.00 83 SER A O 1
ATOM 624 N N . GLY A 1 84 ? -27.732 -17.025 -5.595 1.00 71.25 84 GLY A N 1
ATOM 625 C CA . GLY A 1 84 ? -28.264 -18.320 -5.175 1.00 71.25 84 GLY A CA 1
ATOM 626 C C . GLY A 1 84 ? -27.709 -18.736 -3.820 1.00 71.25 84 GLY A C 1
ATOM 627 O O . GLY A 1 84 ? -26.785 -18.105 -3.300 1.00 71.25 84 GLY A O 1
ATOM 628 N N . ALA A 1 85 ? -28.278 -19.789 -3.235 1.00 77.12 85 ALA A N 1
ATOM 629 C CA . ALA A 1 85 ? -27.723 -20.368 -2.016 1.00 77.12 85 ALA A CA 1
ATOM 630 C C . ALA A 1 85 ? -26.331 -20.956 -2.298 1.00 77.12 85 ALA A C 1
ATOM 632 O O . ALA A 1 85 ? -26.109 -21.562 -3.348 1.00 77.12 85 ALA A O 1
ATOM 633 N N . LEU A 1 86 ? -25.405 -20.786 -1.350 1.00 76.19 86 LEU A N 1
ATOM 634 C CA . LEU A 1 86 ? -24.043 -21.305 -1.443 1.00 76.19 86 LEU A CA 1
ATOM 635 C C . LEU A 1 86 ? -23.858 -22.481 -0.486 1.00 76.19 86 LEU A C 1
ATOM 637 O O . LEU A 1 86 ? -24.230 -22.402 0.682 1.00 76.19 86 LEU A O 1
ATOM 641 N N . THR A 1 87 ? -23.218 -23.543 -0.972 1.00 79.38 87 THR A N 1
ATOM 642 C CA . THR A 1 87 ? -22.650 -24.607 -0.132 1.00 79.38 87 THR A CA 1
ATOM 643 C C . THR A 1 87 ? -21.131 -24.520 -0.219 1.00 79.38 87 THR A C 1
ATOM 645 O O . THR A 1 87 ? -20.568 -24.616 -1.310 1.00 79.38 87 THR A O 1
ATOM 648 N N . VAL A 1 88 ? -20.468 -24.292 0.917 1.00 77.81 88 VAL A N 1
ATOM 649 C CA . VAL A 1 88 ? -19.008 -24.129 0.979 1.00 77.81 88 VAL A CA 1
ATOM 650 C C . VAL A 1 88 ? -18.344 -25.501 1.043 1.00 77.81 88 VAL A C 1
ATOM 652 O O . VAL A 1 88 ? -18.675 -26.298 1.914 1.00 77.81 88 VAL A O 1
ATOM 655 N N . LEU A 1 89 ? -17.397 -25.757 0.137 1.00 77.06 89 LEU A N 1
ATOM 656 C CA . LEU A 1 89 ? -16.594 -26.986 0.134 1.00 77.06 89 LEU A CA 1
ATOM 657 C C . LEU A 1 89 ? -15.271 -26.792 0.874 1.00 77.06 89 LEU A C 1
ATOM 659 O O . LEU A 1 89 ? -14.945 -27.555 1.772 1.00 77.06 89 LEU A O 1
ATOM 663 N N . ASN A 1 90 ? -14.534 -25.740 0.515 1.00 76.38 90 ASN A N 1
ATOM 664 C CA . ASN A 1 90 ? -13.267 -25.366 1.129 1.00 76.38 90 ASN A CA 1
ATOM 665 C C . ASN A 1 90 ? -13.200 -23.846 1.283 1.00 76.38 90 ASN A C 1
ATOM 667 O O . ASN A 1 90 ? -13.761 -23.103 0.473 1.00 76.38 90 ASN A O 1
ATOM 671 N N . LEU A 1 91 ? -12.490 -23.387 2.311 1.00 82.62 91 LEU A N 1
ATOM 672 C CA . LEU A 1 91 ? -12.106 -21.983 2.432 1.00 82.62 91 LEU A CA 1
ATOM 673 C C . LEU A 1 91 ? -10.888 -21.691 1.535 1.00 82.62 91 LEU A C 1
ATOM 675 O O . LEU A 1 91 ? -10.115 -22.612 1.258 1.00 82.62 91 LEU A O 1
ATOM 679 N N . PRO A 1 92 ? -10.682 -20.432 1.100 1.00 84.06 92 PRO A N 1
ATOM 680 C CA . PRO A 1 92 ? -9.461 -20.043 0.402 1.00 84.06 92 PRO A CA 1
ATOM 681 C C . PRO A 1 92 ? -8.214 -20.403 1.213 1.00 84.06 92 PRO A C 1
ATOM 683 O O . PRO A 1 92 ? -8.165 -20.180 2.426 1.00 84.06 92 PRO A O 1
ATOM 686 N N . LEU A 1 93 ? -7.209 -20.952 0.533 1.00 85.12 93 LEU A N 1
ATOM 687 C CA . LEU A 1 93 ? -5.950 -21.324 1.160 1.00 85.12 93 LEU A CA 1
ATOM 688 C C . LEU A 1 93 ? -5.031 -20.106 1.234 1.00 85.12 93 LEU A C 1
ATOM 690 O O . LEU A 1 93 ? -4.731 -19.480 0.219 1.00 85.12 93 LEU A O 1
ATOM 694 N N . TYR A 1 94 ? -4.561 -19.799 2.438 1.00 87.62 94 TYR A N 1
ATOM 695 C CA . TYR A 1 94 ? -3.578 -18.750 2.679 1.00 87.62 94 TYR A CA 1
ATOM 696 C C . TYR A 1 94 ? -2.285 -19.368 3.203 1.00 87.62 94 TYR A C 1
ATOM 698 O O . TYR A 1 94 ? -2.320 -20.306 3.997 1.00 87.62 94 TYR A O 1
ATOM 706 N N . TYR A 1 95 ? -1.154 -18.820 2.766 1.00 90.75 95 TYR A N 1
ATOM 707 C CA . TYR A 1 95 ? 0.186 -19.226 3.209 1.00 90.75 95 TYR A CA 1
ATOM 708 C C . TYR A 1 95 ? 0.875 -18.145 4.049 1.00 90.75 95 TYR A C 1
ATOM 710 O O . TYR A 1 95 ? 1.923 -18.382 4.641 1.00 90.75 95 TYR A O 1
ATOM 718 N N . ASP A 1 96 ? 0.295 -16.950 4.095 1.00 92.06 96 ASP A N 1
ATOM 719 C CA . ASP A 1 96 ? 0.795 -15.798 4.823 1.00 92.06 96 ASP A CA 1
ATOM 720 C C . ASP A 1 96 ? 0.025 -15.615 6.137 1.00 92.06 96 ASP A C 1
ATOM 722 O O . ASP A 1 96 ? -1.209 -15.622 6.153 1.00 92.06 96 ASP A O 1
ATOM 726 N N . PHE A 1 97 ? 0.765 -15.428 7.234 1.00 96.31 97 PHE A N 1
ATOM 727 C CA . PHE A 1 97 ? 0.230 -15.055 8.552 1.00 96.31 97 PHE A CA 1
ATOM 728 C C . PHE A 1 97 ? -0.993 -15.881 8.983 1.00 96.31 97 PHE A C 1
ATOM 730 O O . PHE A 1 97 ? -1.979 -15.343 9.501 1.00 96.31 97 PHE A O 1
ATOM 737 N N . VAL A 1 98 ? -0.962 -17.187 8.707 1.00 96.06 98 VAL A N 1
ATOM 738 C CA . VAL A 1 98 ? -2.092 -18.107 8.903 1.00 96.06 98 VAL A CA 1
ATOM 739 C C . VAL A 1 98 ? -2.602 -18.091 10.343 1.00 96.06 98 VAL A C 1
ATOM 741 O O . VAL A 1 98 ? -3.800 -18.209 10.575 1.00 96.06 98 VAL A O 1
ATOM 744 N N . GLU A 1 99 ? -1.715 -17.843 11.304 1.00 95.94 99 GLU A N 1
ATOM 745 C CA . GLU A 1 99 ? -2.019 -17.725 12.724 1.00 95.94 99 GLU A CA 1
ATOM 746 C C . GLU A 1 99 ? -2.882 -16.502 13.066 1.00 95.94 99 GLU A C 1
ATOM 748 O O . GLU A 1 99 ? -3.593 -16.513 14.071 1.00 95.94 99 GLU A O 1
ATOM 753 N N . LEU A 1 100 ? -2.848 -15.451 12.237 1.00 97.94 100 LEU A N 1
ATOM 754 C CA . LEU A 1 100 ? -3.623 -14.220 12.418 1.00 97.94 100 LEU A CA 1
ATOM 755 C C . LEU A 1 100 ? -4.934 -14.224 11.611 1.00 97.94 100 LEU A C 1
ATOM 757 O O . LEU A 1 100 ? -5.838 -13.428 11.895 1.00 97.94 100 LEU A O 1
ATOM 761 N N . ARG A 1 101 ? -5.068 -15.115 10.622 1.00 97.00 101 ARG A N 1
ATOM 762 C CA . ARG A 1 101 ? -6.272 -15.278 9.792 1.00 97.00 101 ARG A CA 1
ATOM 763 C C . ARG A 1 101 ? -7.286 -16.154 10.522 1.00 97.00 101 ARG A C 1
ATOM 765 O O . ARG A 1 101 ? -7.216 -17.376 10.472 1.00 97.00 101 ARG A O 1
ATOM 772 N N . ARG A 1 102 ? -8.243 -15.524 11.206 1.00 97.88 102 ARG A N 1
ATOM 773 C CA . ARG A 1 102 ? -9.221 -16.231 12.043 1.00 97.88 102 ARG A CA 1
ATOM 774 C C . ARG A 1 102 ? -10.645 -16.009 11.552 1.00 97.88 102 ARG A C 1
ATOM 776 O O . ARG A 1 102 ? -11.013 -14.934 11.080 1.00 97.88 102 ARG A O 1
ATOM 783 N N . THR A 1 103 ? -11.455 -17.052 11.668 1.00 97.94 103 THR A N 1
ATOM 784 C CA . THR A 1 103 ? -12.900 -17.004 11.420 1.00 97.94 103 THR A CA 1
ATOM 785 C C . THR A 1 103 ? -13.620 -16.232 12.533 1.00 97.94 103 THR A C 1
ATOM 787 O O . THR A 1 103 ? -13.079 -16.099 13.636 1.00 97.94 103 THR A O 1
ATOM 790 N N . PRO A 1 104 ? -14.867 -15.777 12.307 1.00 98.75 104 PRO A N 1
ATOM 791 C CA . PRO A 1 104 ? -15.668 -15.158 13.361 1.00 98.75 104 PRO A CA 1
ATOM 792 C C . PRO A 1 104 ? -15.785 -16.018 14.628 1.00 98.75 104 PRO A C 1
ATOM 794 O O . PRO A 1 104 ? -15.676 -15.493 15.730 1.00 98.75 104 PRO A O 1
ATOM 797 N N . ALA A 1 105 ? -15.952 -17.338 14.486 1.00 98.56 105 ALA A N 1
ATOM 798 C CA . ALA A 1 105 ? -16.056 -18.257 15.622 1.00 98.56 105 ALA A CA 1
ATOM 799 C C . ALA A 1 105 ? -14.757 -18.323 16.445 1.00 98.56 105 ALA A C 1
ATOM 801 O O . ALA A 1 105 ? -14.797 -18.274 17.674 1.00 98.56 105 ALA A O 1
ATOM 802 N N . GLN A 1 106 ? -13.601 -18.370 15.775 1.00 98.56 106 GLN A N 1
ATOM 803 C CA . GLN A 1 106 ? -12.295 -18.371 16.440 1.00 98.56 106 GLN A CA 1
ATOM 804 C C . GLN A 1 106 ? -12.028 -17.048 17.166 1.00 98.56 106 GLN A C 1
ATOM 806 O O . GLN A 1 106 ? -11.594 -17.065 18.312 1.00 98.56 106 GLN A O 1
ATOM 811 N N . VAL A 1 107 ? -12.325 -15.903 16.539 1.00 98.69 107 VAL A N 1
ATOM 812 C CA . VAL A 1 107 ? -12.152 -14.590 17.188 1.00 98.69 107 VAL A CA 1
ATOM 813 C C . VAL A 1 107 ? -13.077 -14.443 18.395 1.00 98.69 107 VAL A C 1
ATOM 815 O O . VAL A 1 107 ? -12.622 -14.011 19.446 1.00 98.69 107 VAL A O 1
ATOM 818 N N . ARG A 1 108 ? -14.343 -14.869 18.290 1.00 98.62 108 ARG A N 1
ATOM 819 C CA . ARG A 1 108 ? -15.274 -14.878 19.430 1.00 98.62 108 ARG A CA 1
ATOM 820 C C . ARG A 1 108 ? -14.783 -15.731 20.591 1.00 98.62 108 ARG A C 1
ATOM 822 O O . ARG A 1 108 ? -14.958 -15.323 21.730 1.00 98.62 108 ARG A O 1
ATOM 829 N N . SER A 1 109 ? -14.188 -16.887 20.299 1.00 98.38 109 SER A N 1
ATOM 830 C CA . SER A 1 109 ? -13.649 -17.778 21.332 1.00 98.38 109 SER A CA 1
ATOM 831 C C . SER A 1 109 ? -12.504 -17.095 22.088 1.00 98.38 109 SER A C 1
ATOM 833 O O . SER A 1 109 ? -12.562 -17.001 23.307 1.00 98.38 109 SER A O 1
ATOM 835 N N . LEU A 1 110 ? -11.551 -16.493 21.363 1.00 97.94 110 LEU A N 1
ATOM 836 C CA . LEU A 1 110 ? -10.451 -15.730 21.968 1.00 97.94 110 LEU A CA 1
ATOM 837 C C . LEU A 1 110 ? -10.946 -14.542 22.803 1.00 97.94 110 LEU A C 1
ATOM 839 O O . LEU A 1 110 ? -10.452 -14.308 23.897 1.00 97.94 110 LEU A O 1
ATOM 843 N N . LEU A 1 111 ? -11.931 -13.790 22.304 1.00 98.00 111 LEU A N 1
ATOM 844 C CA . LEU A 1 111 ? -12.503 -12.659 23.042 1.00 98.00 111 LEU A CA 1
ATOM 845 C C . LEU A 1 111 ? -13.250 -13.113 24.304 1.00 98.00 111 LEU A C 1
ATOM 847 O O . LEU A 1 111 ? -13.182 -12.438 25.325 1.00 98.00 111 LEU A O 1
ATOM 851 N N . ALA A 1 112 ? -13.941 -14.256 24.255 1.00 96.44 112 ALA A N 1
ATOM 852 C CA . ALA A 1 112 ? -14.630 -14.811 25.418 1.00 96.44 112 ALA A CA 1
ATOM 853 C C . ALA A 1 112 ? -13.646 -15.247 26.517 1.00 96.44 112 ALA A C 1
ATOM 855 O O . ALA A 1 112 ? -13.922 -15.032 27.694 1.00 96.44 112 ALA A O 1
ATOM 856 N N . GLU A 1 113 ? -12.487 -15.800 26.141 1.00 96.62 113 GLU A N 1
ATOM 857 C CA . GLU A 1 113 ? -11.411 -16.166 27.075 1.00 96.62 113 GLU A CA 1
ATOM 858 C C . GLU A 1 113 ? -10.830 -14.952 27.820 1.00 96.62 113 GLU A C 1
ATOM 860 O O . GLU A 1 113 ? -10.401 -15.091 28.964 1.00 96.62 113 GLU A O 1
ATOM 865 N N . MET A 1 114 ? -10.871 -13.753 27.222 1.00 96.38 114 MET A N 1
ATOM 866 C CA . MET A 1 114 ? -10.433 -12.507 27.872 1.00 96.38 114 MET A CA 1
ATOM 867 C C . MET A 1 114 ? -11.398 -12.021 28.968 1.00 96.38 114 MET A C 1
ATOM 869 O O . MET A 1 114 ? -11.029 -11.174 29.776 1.00 96.38 114 MET A O 1
ATOM 873 N N . GLY A 1 115 ? -12.633 -12.535 29.012 1.00 94.94 115 GLY A N 1
ATOM 874 C CA . GLY A 1 115 ? -13.583 -12.296 30.105 1.00 94.94 115 GLY A CA 1
ATOM 875 C C . GLY A 1 115 ? -14.302 -10.940 30.102 1.00 94.94 115 GLY A C 1
ATOM 876 O O . GLY A 1 115 ? -15.095 -10.679 31.008 1.00 94.94 115 GLY A O 1
ATOM 877 N N . HIS A 1 116 ? -14.087 -10.085 29.098 1.00 96.81 116 HIS A N 1
ATOM 878 C CA . HIS A 1 116 ? -14.777 -8.794 28.988 1.00 96.81 116 HIS A CA 1
ATOM 879 C C . HIS A 1 116 ? -16.097 -8.922 28.232 1.00 96.81 116 HIS A C 1
ATOM 881 O O . HIS A 1 116 ? -16.172 -9.539 27.171 1.00 96.81 116 HIS A O 1
ATOM 887 N N . THR A 1 117 ? -17.151 -8.281 28.740 1.00 96.06 117 THR A N 1
ATOM 888 C CA . THR A 1 117 ? -18.441 -8.199 28.033 1.00 96.06 117 THR A CA 1
ATOM 889 C C . THR A 1 117 ? -18.380 -7.251 26.843 1.00 96.06 117 THR A C 1
ATOM 891 O O . THR A 1 117 ? -19.069 -7.459 25.843 1.00 96.06 117 THR A O 1
ATOM 894 N N . ASN A 1 118 ? -17.564 -6.203 26.952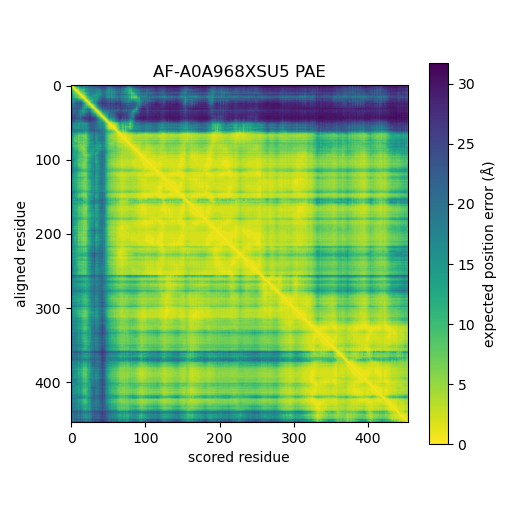 1.00 98.38 118 ASN A N 1
ATOM 895 C CA . ASN A 1 118 ? -17.382 -5.223 25.905 1.00 98.38 118 ASN A CA 1
ATOM 896 C C . ASN A 1 118 ? -16.147 -5.527 25.066 1.00 98.38 118 ASN A C 1
ATOM 898 O O . ASN A 1 118 ? -15.077 -5.845 25.580 1.00 98.38 118 ASN A O 1
ATOM 902 N N . VAL A 1 119 ? -16.307 -5.368 23.757 1.00 98.69 119 VAL A N 1
ATOM 903 C CA . VAL A 1 119 ? -15.238 -5.507 22.778 1.00 98.69 119 VAL A CA 1
ATOM 904 C C . VAL A 1 119 ? -15.334 -4.349 21.801 1.00 98.69 119 VAL A C 1
ATOM 906 O O . VAL A 1 119 ? -16.336 -4.205 21.091 1.00 98.69 119 VAL A O 1
ATOM 909 N N . VAL A 1 120 ? -14.270 -3.554 21.731 1.00 98.69 120 VAL A N 1
ATOM 910 C CA . VAL A 1 120 ? -14.125 -2.480 20.752 1.00 98.69 120 VAL A CA 1
ATOM 911 C C . VAL A 1 120 ? -13.276 -2.947 19.578 1.00 98.69 120 VAL A C 1
ATOM 913 O O . 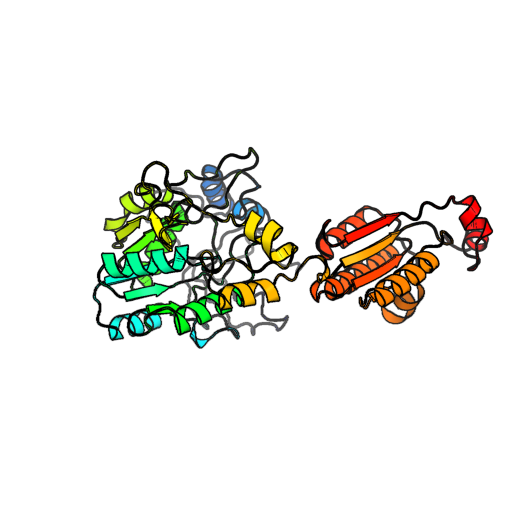VAL A 1 120 ? -12.178 -3.468 19.750 1.00 98.69 120 VAL A O 1
ATOM 916 N N . ALA A 1 121 ? -13.779 -2.779 18.357 1.00 98.69 121 ALA A N 1
ATOM 917 C CA . ALA A 1 121 ? -13.044 -3.143 17.153 1.00 98.69 121 ALA A CA 1
ATOM 918 C C . ALA A 1 121 ? -12.470 -1.931 16.418 1.00 98.69 121 ALA A C 1
ATOM 920 O O . ALA A 1 121 ? -13.127 -0.899 16.269 1.00 98.69 121 ALA A O 1
ATOM 921 N N . PHE A 1 122 ? -11.266 -2.111 15.877 1.00 98.50 122 PHE A N 1
ATOM 922 C CA . PHE A 1 122 ? -10.564 -1.125 15.070 1.00 98.50 122 PHE A CA 1
ATOM 923 C C . PHE A 1 122 ? -10.358 -1.614 13.633 1.00 98.50 122 PHE A C 1
ATOM 925 O O . PHE A 1 122 ? -9.720 -2.640 13.384 1.00 98.50 122 PHE A O 1
ATOM 932 N N . GLN A 1 123 ? -10.892 -0.857 12.675 1.00 97.38 123 GLN A N 1
ATOM 933 C CA . GLN A 1 123 ? -10.680 -1.049 11.240 1.00 97.38 123 GLN A CA 1
ATOM 934 C C . GLN A 1 123 ? -9.458 -0.259 10.780 1.00 97.38 123 GLN A C 1
ATOM 936 O O . GLN A 1 123 ? -9.370 0.942 11.011 1.00 97.38 123 GLN A O 1
ATOM 941 N N . THR A 1 124 ? -8.582 -0.888 9.998 1.00 95.62 124 THR A N 1
ATOM 942 C CA . THR A 1 124 ? -7.527 -0.161 9.286 1.00 95.62 124 THR A CA 1
ATOM 943 C C . THR A 1 124 ? -7.100 -0.871 8.005 1.00 95.62 124 THR A C 1
ATOM 945 O O . THR A 1 124 ? -7.172 -2.094 7.890 1.00 95.62 124 THR A O 1
ATOM 948 N N . ARG A 1 125 ? -6.654 -0.076 7.033 1.00 93.88 125 ARG A N 1
ATOM 949 C CA . ARG A 1 125 ? -5.950 -0.515 5.816 1.00 93.88 125 ARG A CA 1
ATOM 950 C C . ARG A 1 125 ? -4.559 0.119 5.700 1.00 93.88 125 ARG A C 1
ATOM 952 O O . ARG A 1 125 ? -3.861 -0.124 4.729 1.00 93.88 125 ARG A O 1
ATOM 959 N N . ASN A 1 126 ? -4.181 0.944 6.676 1.00 93.12 126 ASN A N 1
ATOM 960 C CA . ASN A 1 126 ? -2.956 1.739 6.688 1.00 93.12 126 ASN A CA 1
ATOM 961 C C . ASN A 1 126 ? -1.992 1.193 7.749 1.00 93.12 126 ASN A C 1
ATOM 963 O O . ASN A 1 126 ? -2.455 0.541 8.692 1.00 93.12 126 ASN A O 1
ATOM 967 N N . PRO A 1 127 ? -0.679 1.459 7.643 1.00 94.88 127 PRO A N 1
ATOM 968 C CA . PRO A 1 127 ? 0.242 1.311 8.768 1.00 94.88 127 PRO A CA 1
ATOM 969 C C . PRO A 1 127 ? -0.292 2.002 10.028 1.00 94.88 127 PRO A C 1
ATOM 971 O O . PRO A 1 127 ? -0.925 3.057 9.937 1.00 94.88 127 PRO A O 1
ATOM 974 N N . LEU A 1 128 ? -0.053 1.408 11.198 1.00 95.62 128 LEU A N 1
ATOM 975 C CA . LEU A 1 128 ? -0.373 2.072 12.460 1.00 95.62 128 LEU A CA 1
ATOM 976 C C . LEU A 1 128 ? 0.809 2.917 12.914 1.00 95.62 128 LEU A C 1
ATOM 978 O O . LEU A 1 128 ? 1.965 2.569 12.718 1.00 95.62 128 LEU A O 1
ATOM 982 N N . HIS A 1 129 ? 0.471 4.042 13.519 1.00 95.75 129 HIS A N 1
ATOM 983 C CA . HIS A 1 129 ? 1.382 5.067 14.010 1.00 95.75 129 HIS A CA 1
ATOM 984 C C . HIS A 1 129 ? 0.958 5.378 15.444 1.00 95.75 129 HIS A C 1
ATOM 986 O O . HIS A 1 129 ? -0.093 4.897 15.881 1.00 95.75 129 HIS A O 1
ATOM 992 N N . ARG A 1 130 ? 1.717 6.203 16.168 1.00 95.94 130 ARG A N 1
ATOM 993 C CA . ARG A 1 130 ? 1.434 6.495 17.582 1.00 95.94 130 ARG A CA 1
ATOM 994 C C . ARG A 1 130 ? 0.018 7.030 17.790 1.00 95.94 130 ARG A C 1
ATOM 996 O O . ARG A 1 130 ? -0.662 6.587 18.700 1.00 95.94 130 ARG A O 1
ATOM 1003 N N . ILE A 1 131 ? -0.481 7.871 16.883 1.00 93.19 131 ILE A N 1
ATOM 1004 C CA . ILE A 1 131 ? -1.863 8.375 16.952 1.00 93.19 131 ILE A CA 1
ATOM 1005 C C . ILE A 1 131 ? -2.907 7.249 16.957 1.00 93.19 131 ILE A C 1
ATOM 1007 O O . ILE A 1 131 ? -3.886 7.321 17.689 1.00 93.19 131 ILE A O 1
ATOM 1011 N N . HIS A 1 132 ? -2.693 6.188 16.172 1.00 95.00 132 HIS A N 1
ATOM 1012 C CA . HIS A 1 132 ? -3.602 5.046 16.099 1.00 95.00 132 HIS A CA 1
ATOM 1013 C C . HIS A 1 132 ? -3.463 4.158 17.342 1.00 95.00 132 HIS A C 1
ATOM 1015 O O . HIS A 1 132 ? -4.448 3.604 17.830 1.00 95.00 132 HIS A O 1
ATOM 1021 N N . GLU A 1 133 ? -2.239 4.040 17.861 1.00 96.31 133 GLU A N 1
ATOM 1022 C CA . GLU A 1 133 ? -1.953 3.348 19.115 1.00 96.31 133 GLU A CA 1
ATOM 1023 C C . GLU A 1 133 ? -2.709 3.992 20.283 1.00 96.31 133 GLU A C 1
ATOM 1025 O O . GLU A 1 133 ? -3.491 3.324 20.955 1.00 96.31 133 GLU A O 1
ATOM 1030 N N . GLU A 1 134 ? -2.543 5.301 20.470 1.00 95.31 134 GLU A N 1
ATOM 1031 C CA . GLU A 1 134 ? -3.213 6.070 21.522 1.00 95.31 134 GLU A CA 1
ATOM 1032 C C . GLU A 1 134 ? -4.734 6.012 21.384 1.00 95.31 134 GLU A C 1
ATOM 1034 O O . GLU A 1 134 ? -5.440 5.746 22.353 1.00 95.31 134 GLU A O 1
ATOM 1039 N N . LEU A 1 135 ? -5.237 6.194 20.161 1.00 94.69 135 LEU A N 1
ATOM 1040 C CA . LEU A 1 135 ? -6.660 6.121 19.849 1.00 94.69 135 LEU A CA 1
ATOM 1041 C C . LEU A 1 135 ? -7.260 4.791 20.304 1.00 94.69 135 LEU A C 1
ATOM 1043 O O . LEU A 1 135 ? -8.239 4.761 21.046 1.00 94.69 135 LEU A O 1
ATOM 1047 N N . THR A 1 136 ? -6.680 3.680 19.856 1.00 97.00 136 THR A N 1
ATOM 1048 C CA . THR A 1 136 ? -7.240 2.351 20.130 1.00 97.00 136 THR A CA 1
ATOM 1049 C C . THR A 1 136 ? -7.167 1.982 21.608 1.00 97.00 136 THR A C 1
ATOM 1051 O O . THR A 1 136 ? -8.112 1.385 22.122 1.00 97.00 136 THR A O 1
ATOM 1054 N N . LYS A 1 137 ? -6.102 2.391 22.310 1.00 96.69 137 LYS A N 1
ATOM 1055 C CA . LYS A 1 137 ? -5.979 2.220 23.764 1.00 96.69 137 LYS A CA 1
ATOM 1056 C C . LYS A 1 137 ? -7.027 3.031 24.527 1.00 96.69 137 LYS A C 1
ATOM 1058 O O . LYS A 1 137 ? -7.674 2.487 25.417 1.00 96.69 137 LYS A O 1
ATOM 1063 N N . ARG A 1 138 ? -7.245 4.298 24.151 1.00 95.25 138 ARG A N 1
ATOM 1064 C CA . ARG A 1 138 ? -8.280 5.154 24.759 1.00 95.25 138 ARG A CA 1
ATOM 1065 C C . ARG A 1 138 ? -9.676 4.593 24.541 1.00 95.25 138 ARG A C 1
ATOM 1067 O O . ARG A 1 138 ? -10.431 4.499 25.496 1.00 95.25 138 ARG A O 1
ATOM 1074 N N . ALA A 1 139 ? -9.980 4.148 23.325 1.00 96.25 139 ALA A N 1
ATOM 1075 C CA . ALA A 1 139 ? -11.274 3.558 23.003 1.00 96.25 139 ALA A CA 1
ATOM 1076 C C . ALA A 1 139 ? -11.555 2.281 23.816 1.00 96.25 139 ALA A C 1
ATOM 1078 O O . ALA A 1 139 ? -12.672 2.080 24.284 1.00 96.25 139 ALA A O 1
ATOM 1079 N N . ALA A 1 140 ? -10.549 1.422 24.013 1.00 97.00 140 ALA A N 1
ATOM 1080 C CA . ALA A 1 140 ? -10.689 0.223 24.842 1.00 97.00 140 ALA A CA 1
ATOM 1081 C C . ALA A 1 140 ? -10.897 0.561 26.324 1.00 97.00 140 ALA A C 1
ATOM 1083 O O . ALA A 1 140 ? -11.750 -0.041 26.977 1.00 97.00 140 ALA A O 1
ATOM 1084 N N . ALA A 1 141 ? -10.168 1.559 26.833 1.00 96.00 141 ALA A N 1
ATOM 1085 C CA . ALA A 1 141 ? -10.320 2.044 28.200 1.00 96.00 141 ALA A CA 1
ATOM 1086 C C . ALA A 1 141 ? -11.688 2.709 28.441 1.00 96.00 141 ALA A C 1
ATOM 1088 O O . ALA A 1 141 ? -12.332 2.414 29.442 1.00 96.00 141 ALA A O 1
ATOM 1089 N N . GLU A 1 142 ? -12.158 3.552 27.516 1.00 95.50 142 GLU A N 1
ATOM 1090 C CA . GLU A 1 142 ? -13.464 4.228 27.578 1.00 95.50 142 GLU A CA 1
ATOM 1091 C C . GLU A 1 142 ? -14.622 3.226 27.626 1.00 95.50 142 GLU A C 1
ATOM 1093 O O . GLU A 1 142 ? -15.559 3.370 28.407 1.00 95.50 142 GLU A O 1
ATOM 1098 N N . VAL A 1 143 ? -14.532 2.178 26.809 1.00 96.38 143 VAL A N 1
ATOM 1099 C CA . VAL A 1 143 ? -15.535 1.112 26.734 1.00 96.38 143 VAL A CA 1
ATOM 1100 C C . VAL A 1 143 ? -15.407 0.107 27.892 1.00 96.38 143 VAL A C 1
ATOM 1102 O O . VAL A 1 143 ? -16.341 -0.660 28.149 1.00 96.38 143 VAL A O 1
ATOM 1105 N N . GLY A 1 144 ? -14.272 0.100 28.596 1.00 96.38 144 GLY A N 1
ATOM 1106 C CA . GLY A 1 144 ? -13.969 -0.860 29.656 1.00 96.38 144 GLY A CA 1
ATOM 1107 C C . GLY A 1 144 ? -13.993 -2.301 29.145 1.00 96.38 144 GLY A C 1
ATOM 1108 O O . GLY A 1 144 ? -14.721 -3.128 29.692 1.00 96.38 144 GLY A O 1
ATOM 1109 N N . GLY A 1 145 ? -13.277 -2.589 28.053 1.00 96.31 145 GLY A N 1
ATOM 1110 C CA . GLY A 1 145 ? -13.339 -3.899 27.402 1.00 96.31 145 GLY A CA 1
ATOM 1111 C C . GLY A 1 145 ? -12.113 -4.282 26.577 1.00 96.31 145 GLY A C 1
ATOM 1112 O O . GLY A 1 145 ? -11.130 -3.545 26.502 1.00 96.31 145 GLY A O 1
ATOM 1113 N N . SER A 1 146 ? -12.185 -5.445 25.928 1.00 98.25 146 SER A N 1
ATOM 1114 C CA . SER A 1 146 ? -11.113 -5.943 25.063 1.00 98.25 146 SER A CA 1
ATOM 1115 C C . SER A 1 146 ? -11.037 -5.175 23.743 1.00 98.25 146 SER A C 1
ATOM 1117 O O . SER A 1 146 ? -12.040 -4.695 23.207 1.00 98.25 146 SER A O 1
ATOM 1119 N N . LEU A 1 147 ? -9.841 -5.120 23.164 1.00 98.69 147 LEU A N 1
ATOM 1120 C CA . LEU A 1 147 ? -9.574 -4.493 21.877 1.00 98.69 147 LEU A CA 1
ATOM 1121 C C . LEU A 1 147 ? -9.397 -5.545 20.777 1.00 98.69 147 LEU A C 1
ATOM 1123 O O . LEU A 1 147 ? -8.526 -6.406 20.849 1.00 98.69 147 LEU A O 1
ATOM 1127 N N . LEU A 1 148 ? -10.163 -5.425 19.697 1.00 98.81 148 LEU A N 1
ATOM 1128 C CA . LEU A 1 148 ? -9.981 -6.194 18.469 1.00 98.81 148 LEU A CA 1
ATOM 1129 C C . LEU A 1 148 ? -9.344 -5.307 17.387 1.00 98.81 148 LEU A C 1
ATOM 1131 O O . LEU A 1 148 ? -10.030 -4.550 16.693 1.00 98.81 148 LEU A O 1
ATOM 1135 N N . ILE A 1 149 ? -8.030 -5.426 17.198 1.00 98.69 149 ILE A N 1
ATOM 1136 C CA . ILE A 1 149 ? -7.316 -4.805 16.076 1.00 98.69 149 ILE A CA 1
ATOM 1137 C C . ILE A 1 149 ? -7.547 -5.674 14.844 1.00 98.69 149 ILE A C 1
ATOM 1139 O O . ILE A 1 149 ? -7.054 -6.800 14.754 1.00 98.69 149 ILE A O 1
ATOM 1143 N N . HIS A 1 150 ? -8.328 -5.156 13.895 1.00 98.62 150 HIS A N 1
ATOM 1144 C CA . HIS A 1 150 ? -8.904 -5.960 12.821 1.00 98.62 150 HIS A CA 1
ATOM 1145 C C . HIS A 1 150 ? -8.558 -5.414 11.425 1.00 98.62 150 HIS A C 1
ATOM 1147 O O . HIS A 1 150 ? -9.450 -4.964 10.699 1.00 98.62 150 HIS A O 1
ATOM 1153 N N . PRO A 1 151 ? -7.275 -5.390 11.030 1.00 98.06 151 PRO A N 1
ATOM 1154 C CA . PRO A 1 151 ? -6.847 -4.832 9.756 1.00 98.06 151 PRO A CA 1
ATOM 1155 C C . PRO A 1 151 ? -7.366 -5.619 8.554 1.00 98.06 151 PRO A C 1
ATOM 1157 O O . PRO A 1 151 ? -7.463 -6.845 8.576 1.00 98.06 151 PRO A O 1
ATOM 1160 N N . VAL A 1 152 ? -7.626 -4.904 7.460 1.00 97.06 152 VAL A N 1
ATOM 1161 C CA . VAL A 1 152 ? -7.987 -5.513 6.179 1.00 97.06 152 VAL A CA 1
ATOM 1162 C C . VAL A 1 152 ? -6.736 -5.951 5.422 1.00 97.06 152 VAL A C 1
ATOM 1164 O O . VAL A 1 152 ? -5.809 -5.161 5.213 1.00 97.06 152 VAL A O 1
ATOM 1167 N N . VAL A 1 153 ? -6.737 -7.204 4.968 1.00 92.38 153 VAL A N 1
ATOM 1168 C CA . VAL A 1 153 ? -5.672 -7.801 4.137 1.00 92.38 153 VAL A CA 1
ATOM 1169 C C . VAL A 1 153 ? -6.178 -8.332 2.792 1.00 92.38 153 VAL A C 1
ATOM 1171 O O . VAL A 1 153 ? -5.417 -8.946 2.052 1.00 92.38 153 VAL A O 1
ATOM 1174 N N . GLY A 1 154 ? -7.458 -8.109 2.474 1.00 85.38 154 GLY A N 1
ATOM 1175 C CA . GLY A 1 154 ? -7.985 -8.291 1.121 1.00 85.38 154 GLY A CA 1
ATOM 1176 C C . GLY A 1 154 ? -7.669 -7.090 0.220 1.00 85.38 154 GLY A C 1
ATOM 1177 O O . GLY A 1 154 ? -6.677 -6.389 0.420 1.00 85.38 154 GLY A O 1
ATOM 1178 N N . MET A 1 155 ? -8.523 -6.835 -0.774 1.00 81.31 155 MET A N 1
ATOM 1179 C CA . MET A 1 155 ? -8.376 -5.669 -1.654 1.00 81.31 155 MET A CA 1
ATOM 1180 C C . MET A 1 155 ? -8.633 -4.373 -0.873 1.00 81.31 155 MET A C 1
ATOM 1182 O O . MET A 1 155 ? -9.694 -4.219 -0.271 1.00 81.31 155 MET A O 1
ATOM 1186 N N . THR A 1 156 ? -7.672 -3.448 -0.879 1.00 84.94 156 THR A N 1
ATOM 1187 C CA . THR A 1 156 ? -7.788 -2.112 -0.267 1.00 84.94 156 THR A CA 1
ATOM 1188 C C . THR A 1 156 ? -7.754 -1.023 -1.347 1.00 84.94 156 THR A C 1
ATOM 1190 O O . THR A 1 156 ? -8.087 -1.290 -2.504 1.00 84.94 156 THR A O 1
ATOM 1193 N N . LYS A 1 157 ? -7.392 0.223 -1.008 1.00 83.00 157 LYS A N 1
ATOM 1194 C CA . LYS A 1 157 ? -7.317 1.306 -1.991 1.00 83.00 157 LYS A CA 1
ATOM 1195 C C . LYS A 1 157 ? -6.047 1.149 -2.852 1.00 83.00 157 LYS A C 1
ATOM 1197 O O . LYS A 1 157 ? -4.973 0.888 -2.308 1.00 83.00 157 LYS A O 1
ATOM 1202 N N . PRO A 1 158 ? -6.122 1.354 -4.182 1.00 78.69 158 PRO A N 1
ATOM 1203 C CA . PRO A 1 158 ? -4.931 1.400 -5.028 1.00 78.69 158 PRO A CA 1
ATOM 1204 C C . PRO A 1 158 ? -3.901 2.418 -4.517 1.00 78.69 158 PRO A C 1
ATOM 1206 O O . PRO A 1 158 ? -4.247 3.568 -4.237 1.00 78.69 158 PRO A O 1
ATOM 1209 N N . GLY A 1 159 ? -2.641 1.989 -4.414 1.00 79.81 159 GLY A N 1
ATOM 1210 C CA . GLY A 1 159 ? -1.535 2.798 -3.892 1.00 79.81 159 GLY A CA 1
ATOM 1211 C C . GLY A 1 159 ? -1.339 2.735 -2.372 1.00 79.81 159 GLY A C 1
ATOM 1212 O O . GLY A 1 159 ? -0.414 3.374 -1.873 1.00 79.81 159 GLY A O 1
ATOM 1213 N N . ASP A 1 160 ? -2.169 1.982 -1.639 1.00 84.69 160 ASP A N 1
ATOM 1214 C CA . ASP A 1 160 ? -1.910 1.680 -0.228 1.00 84.69 160 ASP A CA 1
ATOM 1215 C C . ASP A 1 160 ? -0.616 0.860 -0.066 1.00 84.69 160 ASP A C 1
ATOM 1217 O O . ASP A 1 160 ? -0.183 0.141 -0.971 1.00 84.69 160 ASP A O 1
ATOM 1221 N N . VAL A 1 161 ? -0.029 0.934 1.132 1.00 87.06 161 VAL A N 1
ATOM 1222 C CA . VAL A 1 161 ? 1.104 0.085 1.519 1.00 87.06 161 VAL A CA 1
ATOM 1223 C C . VAL A 1 161 ? 0.713 -1.390 1.417 1.00 87.06 161 VAL A C 1
ATOM 1225 O O . VAL A 1 161 ? -0.389 -1.779 1.827 1.00 87.06 161 VAL A O 1
ATOM 1228 N N . ASP A 1 162 ? 1.615 -2.219 0.887 1.00 90.19 162 ASP A N 1
ATOM 1229 C CA . ASP A 1 162 ? 1.349 -3.641 0.698 1.00 90.19 162 ASP A CA 1
ATOM 1230 C C . ASP A 1 162 ? 1.004 -4.327 2.031 1.00 90.19 162 ASP A C 1
ATOM 1232 O O . ASP A 1 162 ? 1.451 -3.935 3.116 1.00 90.19 162 ASP A O 1
ATOM 1236 N N . HIS A 1 163 ? 0.156 -5.353 1.965 1.00 93.38 163 HIS A N 1
ATOM 1237 C CA . HIS A 1 163 ? -0.361 -5.961 3.184 1.00 93.38 163 HIS A CA 1
ATOM 1238 C C . HIS A 1 163 ? 0.716 -6.711 3.982 1.00 93.38 163 HIS A C 1
ATOM 1240 O O . HIS A 1 163 ? 0.575 -6.786 5.197 1.00 93.38 163 HIS A O 1
ATOM 1246 N N . TYR A 1 164 ? 1.800 -7.205 3.369 1.00 94.94 164 TYR A N 1
ATOM 1247 C CA . TYR A 1 164 ? 2.878 -7.873 4.109 1.00 94.94 164 TYR A CA 1
ATOM 1248 C C . TYR A 1 164 ? 3.601 -6.884 5.020 1.00 94.94 164 TYR A C 1
ATOM 1250 O O . TYR A 1 164 ? 3.793 -7.154 6.207 1.00 94.94 164 TYR A O 1
ATOM 1258 N N . THR A 1 165 ? 3.937 -5.708 4.494 1.00 95.56 165 THR A N 1
ATOM 1259 C CA . THR A 1 165 ? 4.519 -4.606 5.268 1.00 95.56 165 THR A CA 1
ATOM 1260 C C . THR A 1 165 ? 3.587 -4.177 6.392 1.00 95.56 165 THR A C 1
ATOM 1262 O O . THR A 1 165 ? 4.004 -4.080 7.546 1.00 95.56 165 THR A O 1
ATOM 1265 N N . ARG A 1 166 ? 2.300 -3.983 6.086 1.00 96.56 166 ARG A N 1
ATOM 1266 C CA . ARG A 1 166 ? 1.303 -3.590 7.088 1.00 96.56 166 ARG A CA 1
ATOM 1267 C C . ARG A 1 166 ? 1.130 -4.632 8.190 1.00 96.56 166 ARG A C 1
ATOM 1269 O O . ARG A 1 166 ? 1.125 -4.262 9.357 1.00 96.56 166 ARG A O 1
ATOM 1276 N N . VAL A 1 167 ? 1.028 -5.917 7.852 1.00 97.69 167 VAL A N 1
ATOM 1277 C CA . VAL A 1 167 ? 0.857 -6.989 8.844 1.00 97.69 167 VAL A CA 1
ATOM 1278 C C . VAL A 1 167 ? 2.085 -7.131 9.735 1.00 97.69 167 VAL A C 1
ATOM 1280 O O . VAL A 1 167 ? 1.919 -7.285 10.943 1.00 97.69 167 VAL A O 1
ATOM 1283 N N . ARG A 1 168 ? 3.301 -6.988 9.190 1.00 98.00 168 ARG A N 1
ATOM 1284 C CA . ARG A 1 168 ? 4.524 -6.919 10.006 1.00 98.00 168 ARG A CA 1
ATOM 1285 C C . ARG A 1 168 ? 4.461 -5.772 11.014 1.00 98.00 168 ARG A C 1
ATOM 1287 O O . ARG A 1 168 ? 4.747 -5.994 12.182 1.00 98.00 168 ARG A O 1
ATOM 1294 N N . ILE A 1 169 ? 4.010 -4.589 10.590 1.00 98.00 169 ILE A N 1
ATOM 1295 C CA . ILE A 1 169 ? 3.812 -3.433 11.481 1.00 98.00 169 ILE A CA 1
ATOM 1296 C C . ILE A 1 169 ? 2.777 -3.745 12.565 1.00 98.00 169 ILE A C 1
ATOM 1298 O O . ILE A 1 169 ? 3.046 -3.527 13.741 1.00 98.00 169 ILE A O 1
ATOM 1302 N N . TYR A 1 170 ? 1.607 -4.277 12.196 1.00 98.19 170 TYR A N 1
ATOM 1303 C CA . TYR A 1 170 ? 0.555 -4.603 13.165 1.00 98.19 170 TYR A CA 1
ATOM 1304 C C . TYR A 1 170 ? 1.038 -5.608 14.205 1.00 98.19 170 TYR A C 1
ATOM 1306 O O . TYR A 1 170 ? 0.817 -5.407 15.393 1.00 98.19 170 TYR A O 1
ATOM 1314 N N . ARG A 1 171 ? 1.721 -6.664 13.755 1.00 97.62 171 ARG A N 1
ATOM 1315 C CA . ARG A 1 171 ? 2.272 -7.703 14.619 1.00 97.62 171 ARG A CA 1
ATOM 1316 C C . ARG A 1 171 ? 3.276 -7.120 15.607 1.00 97.62 171 ARG A C 1
ATOM 1318 O O . ARG A 1 171 ? 3.066 -7.251 16.804 1.00 97.62 171 ARG A O 1
ATOM 1325 N N . THR A 1 172 ? 4.291 -6.412 15.112 1.00 97.25 172 THR A N 1
ATOM 1326 C CA . THR A 1 172 ? 5.318 -5.793 15.959 1.00 97.25 172 THR A CA 1
ATOM 1327 C C . THR A 1 172 ? 4.716 -4.818 16.964 1.00 97.25 172 THR A C 1
ATOM 1329 O O . THR A 1 172 ? 5.107 -4.812 18.126 1.00 97.25 172 THR A O 1
ATOM 1332 N N . LEU A 1 173 ? 3.734 -4.012 16.551 1.00 97.69 173 LEU A N 1
ATOM 1333 C CA . LEU A 1 173 ? 3.084 -3.079 17.465 1.00 97.69 173 LEU A CA 1
ATOM 1334 C C . LEU A 1 173 ? 2.305 -3.798 18.564 1.00 97.69 173 LEU A C 1
ATOM 1336 O O . LEU A 1 173 ? 2.420 -3.417 19.724 1.00 97.69 173 LEU A O 1
ATOM 1340 N N . VAL A 1 174 ? 1.531 -4.827 18.217 1.00 97.44 174 VAL A N 1
ATOM 1341 C CA . VAL A 1 174 ? 0.729 -5.574 19.193 1.00 97.44 174 VAL A CA 1
ATOM 1342 C C . VAL A 1 174 ? 1.603 -6.366 20.157 1.00 97.44 174 VAL A C 1
ATOM 1344 O O . VAL A 1 174 ? 1.339 -6.330 21.352 1.00 97.44 174 VAL A O 1
ATOM 1347 N N . GLU A 1 175 ? 2.657 -7.017 19.667 1.00 96.19 175 GLU A N 1
ATOM 1348 C CA . GLU A 1 175 ? 3.584 -7.799 20.494 1.00 96.19 175 GLU A CA 1
ATOM 1349 C C . GLU A 1 175 ? 4.379 -6.922 21.479 1.00 96.19 175 GLU A C 1
ATOM 1351 O O . GLU A 1 175 ? 4.586 -7.333 22.619 1.00 96.19 175 GLU A O 1
ATOM 1356 N N . ASN A 1 176 ? 4.787 -5.713 21.074 1.00 97.69 176 ASN A N 1
ATOM 1357 C CA . ASN A 1 176 ? 5.676 -4.868 21.884 1.00 97.69 176 ASN A CA 1
ATOM 1358 C C . ASN A 1 176 ? 4.950 -3.794 22.712 1.00 97.69 176 ASN A C 1
ATOM 1360 O O . ASN A 1 176 ? 5.488 -3.341 23.721 1.00 97.69 176 ASN A O 1
ATOM 1364 N N . TYR A 1 177 ? 3.771 -3.330 22.279 1.00 97.88 177 TYR A N 1
ATOM 1365 C CA . TYR A 1 177 ? 3.159 -2.108 22.822 1.00 97.88 177 TYR A CA 1
ATOM 1366 C C . TYR A 1 177 ? 1.700 -2.252 23.266 1.00 97.88 177 TYR A C 1
ATOM 1368 O O . TYR A 1 177 ? 1.158 -1.287 23.811 1.00 97.88 177 TYR A O 1
ATOM 1376 N N . TYR A 1 178 ? 1.051 -3.400 23.066 1.00 98.00 178 TYR A N 1
ATOM 1377 C CA . TYR A 1 178 ? -0.306 -3.658 23.561 1.00 98.00 178 TYR A CA 1
ATOM 1378 C C . TYR A 1 178 ? -0.303 -4.725 24.653 1.00 98.00 178 TYR A C 1
ATOM 1380 O O . TYR A 1 178 ? 0.550 -5.606 24.678 1.00 98.00 178 TYR A O 1
ATOM 1388 N N . ASP A 1 179 ? -1.290 -4.660 25.546 1.00 96.00 179 ASP A N 1
ATOM 1389 C CA . ASP A 1 179 ? -1.543 -5.746 26.489 1.00 96.00 179 ASP A CA 1
ATOM 1390 C C . ASP A 1 179 ? -2.236 -6.904 25.763 1.00 96.00 179 ASP A C 1
ATOM 1392 O O . ASP A 1 179 ? -3.400 -6.803 25.355 1.00 96.00 179 ASP A O 1
ATOM 1396 N N . THR A 1 180 ? -1.505 -8.002 25.592 1.00 93.44 180 THR A N 1
ATOM 1397 C CA . THR A 1 180 ? -1.955 -9.200 24.877 1.00 93.44 180 THR A CA 1
ATOM 1398 C C . THR A 1 180 ? -3.030 -9.984 25.628 1.00 93.44 180 THR A C 1
ATOM 1400 O O . THR A 1 180 ? -3.743 -10.760 24.996 1.00 93.44 180 THR A O 1
ATOM 1403 N N . HIS A 1 181 ? -3.230 -9.738 26.929 1.00 94.44 181 HIS A N 1
ATOM 1404 C CA . HIS A 1 181 ? -4.344 -10.323 27.686 1.00 94.44 181 HIS A CA 1
ATOM 1405 C C . HIS A 1 181 ? -5.688 -9.684 27.325 1.00 94.44 181 HIS A C 1
ATOM 1407 O O . HIS A 1 181 ? -6.729 -10.300 27.516 1.00 94.44 181 HIS A O 1
ATOM 1413 N N . ASN A 1 182 ? -5.664 -8.462 26.783 1.00 96.00 182 ASN A N 1
ATOM 1414 C CA . ASN A 1 182 ? -6.858 -7.675 26.479 1.00 96.00 182 ASN A CA 1
ATOM 1415 C C . ASN A 1 182 ? -6.959 -7.271 24.999 1.00 96.00 182 ASN A C 1
ATOM 1417 O O . ASN A 1 182 ? -7.898 -6.570 24.622 1.00 96.00 182 ASN A O 1
ATOM 1421 N N . THR A 1 183 ? -6.014 -7.691 24.150 1.00 98.44 183 THR A N 1
ATOM 1422 C CA . THR A 1 183 ? -5.941 -7.281 22.739 1.00 98.44 183 THR A CA 1
ATOM 1423 C C . THR A 1 183 ? -5.824 -8.478 21.802 1.00 98.44 183 THR A C 1
ATOM 1425 O O . THR A 1 183 ? -4.885 -9.264 21.890 1.00 98.44 183 THR A O 1
ATOM 1428 N N . VAL A 1 184 ? -6.730 -8.572 20.827 1.00 98.38 184 VAL A N 1
ATOM 1429 C CA . VAL A 1 184 ? -6.669 -9.542 19.727 1.00 98.38 184 VAL A CA 1
ATOM 1430 C C . VAL A 1 184 ? -6.272 -8.831 18.436 1.00 98.38 184 VAL A C 1
ATOM 1432 O O . VAL A 1 184 ? -6.980 -7.942 17.965 1.00 98.38 184 VAL A O 1
ATOM 1435 N N . LEU A 1 185 ? -5.184 -9.276 17.804 1.00 98.69 185 LEU A N 1
ATOM 1436 C CA . LEU A 1 185 ? -4.872 -8.957 16.407 1.00 98.69 185 LEU A CA 1
ATOM 1437 C C . LEU A 1 185 ? -5.407 -10.063 15.500 1.00 98.69 185 LEU A C 1
ATOM 1439 O O . LEU A 1 185 ? -4.940 -11.197 15.595 1.00 98.69 185 LEU A O 1
ATOM 1443 N N . SER A 1 186 ? -6.331 -9.752 14.591 1.00 98.62 186 SER A N 1
ATOM 1444 C CA . SER A 1 186 ? -6.804 -10.711 13.583 1.00 98.62 186 SER A CA 1
ATOM 1445 C C . SER A 1 186 ? -6.964 -10.066 12.211 1.00 98.62 186 SER A C 1
ATOM 1447 O O . SER A 1 186 ? -7.367 -8.915 12.110 1.00 98.62 186 SER A O 1
ATOM 1449 N N . LEU A 1 187 ? -6.631 -10.792 11.143 1.00 98.38 187 LEU A N 1
ATOM 1450 C CA . LEU A 1 187 ? -6.692 -10.283 9.775 1.00 98.38 187 LEU A CA 1
ATOM 1451 C C . LEU A 1 187 ? -8.076 -10.507 9.164 1.00 98.38 187 LEU A C 1
ATOM 1453 O O . LEU A 1 187 ? -8.581 -11.629 9.152 1.00 98.38 187 LEU A O 1
ATOM 1457 N N . LEU A 1 188 ? -8.647 -9.449 8.584 1.00 98.06 188 LEU A N 1
ATOM 1458 C CA . LEU A 1 188 ? -9.932 -9.490 7.893 1.00 98.06 188 LEU A CA 1
ATOM 1459 C C . LEU A 1 188 ? -9.725 -9.630 6.372 1.00 98.06 188 LEU A C 1
ATOM 1461 O O . LEU A 1 188 ? -9.232 -8.685 5.740 1.00 98.06 188 LEU A O 1
ATOM 1465 N N . PRO A 1 189 ? -10.138 -10.745 5.735 1.00 95.50 189 PRO A N 1
ATOM 1466 C CA . PRO A 1 189 ? -10.073 -10.915 4.281 1.00 95.50 189 PRO A CA 1
ATOM 1467 C C . PRO A 1 189 ? -11.225 -10.177 3.566 1.00 95.50 189 PRO A C 1
ATOM 1469 O O . PRO A 1 189 ? -11.972 -10.755 2.781 1.00 95.50 189 PRO A O 1
ATOM 1472 N N . LEU A 1 190 ? -11.397 -8.884 3.854 1.00 95.62 190 LEU A N 1
ATOM 1473 C CA . LEU A 1 190 ? -12.409 -8.031 3.228 1.00 95.62 190 LEU A CA 1
ATOM 1474 C C . LEU A 1 190 ? -11.865 -7.403 1.939 1.00 95.62 190 LEU A C 1
ATOM 1476 O O . LEU A 1 190 ? -10.778 -6.834 1.927 1.00 95.62 190 LEU A O 1
ATOM 1480 N N . ALA A 1 191 ? -12.652 -7.452 0.868 1.00 93.12 191 ALA A N 1
ATOM 1481 C CA . ALA A 1 191 ? -12.467 -6.582 -0.289 1.00 93.12 191 ALA A CA 1
ATOM 1482 C C . ALA A 1 191 ? -13.186 -5.254 -0.028 1.00 93.12 191 ALA A C 1
ATOM 1484 O O . ALA A 1 191 ? -14.419 -5.208 -0.041 1.00 93.12 191 ALA A O 1
ATOM 1485 N N . MET A 1 192 ? -12.440 -4.193 0.257 1.00 94.44 192 MET A N 1
ATOM 1486 C CA . MET A 1 192 ? -13.030 -2.884 0.504 1.00 94.44 192 MET A CA 1
ATOM 1487 C C . MET A 1 192 ? -13.593 -2.285 -0.779 1.00 94.44 192 MET A C 1
ATOM 1489 O O . MET A 1 192 ? -13.058 -2.486 -1.867 1.00 94.44 192 MET A O 1
ATOM 1493 N N . ARG A 1 193 ? -14.694 -1.549 -0.647 1.00 92.62 193 ARG A N 1
ATOM 1494 C CA . ARG A 1 193 ? -15.362 -0.868 -1.768 1.00 92.62 193 ARG A CA 1
ATOM 1495 C C . ARG A 1 193 ? -15.014 0.617 -1.826 1.00 92.62 193 ARG A C 1
ATOM 1497 O O . ARG A 1 193 ? -15.287 1.260 -2.833 1.00 92.62 193 ARG A O 1
ATOM 1504 N N . MET A 1 194 ? -14.382 1.137 -0.778 1.00 93.38 194 MET A N 1
ATOM 1505 C CA . MET A 1 194 ? -14.159 2.562 -0.539 1.00 93.38 194 MET A CA 1
ATOM 1506 C C . MET A 1 194 ? -15.474 3.349 -0.539 1.00 93.38 194 MET A C 1
ATOM 1508 O O . MET A 1 194 ? -15.591 4.434 -1.093 1.00 93.38 194 MET A O 1
ATOM 1512 N N . ALA A 1 195 ? -16.489 2.753 0.070 1.00 93.44 195 ALA A N 1
ATOM 1513 C CA . ALA A 1 195 ? -17.884 3.145 -0.013 1.00 93.44 195 ALA A CA 1
ATOM 1514 C C . ALA A 1 195 ? -18.321 4.016 1.186 1.00 93.44 195 ALA A C 1
ATOM 1516 O O . ALA A 1 195 ? -19.500 4.046 1.546 1.00 93.44 195 ALA A O 1
ATOM 1517 N N . GLY A 1 196 ? -17.361 4.678 1.843 1.00 94.25 196 GLY A N 1
ATOM 1518 C CA . GLY A 1 196 ? -17.603 5.700 2.860 1.00 94.25 196 GLY A CA 1
ATOM 1519 C C . GLY A 1 196 ? -18.649 5.288 3.909 1.00 94.25 196 GLY A C 1
ATOM 1520 O O . GLY A 1 196 ? -18.514 4.220 4.521 1.00 94.25 196 GLY A O 1
ATOM 1521 N N . PRO A 1 197 ? -19.731 6.073 4.086 1.00 94.56 197 PRO A N 1
ATOM 1522 C CA . PRO A 1 197 ? -20.769 5.799 5.078 1.00 94.56 197 PRO A CA 1
ATOM 1523 C C . PRO A 1 197 ? -21.397 4.403 4.999 1.00 94.56 197 PRO A C 1
ATOM 1525 O O . PRO A 1 197 ? -21.534 3.733 6.022 1.00 94.56 197 PRO A O 1
ATOM 1528 N N . ARG A 1 198 ? -21.739 3.901 3.804 1.00 93.75 198 ARG A N 1
ATOM 1529 C CA . ARG A 1 198 ? -22.367 2.570 3.685 1.00 93.75 198 ARG A CA 1
ATOM 1530 C C . ARG A 1 198 ? -21.393 1.448 4.020 1.00 93.75 198 ARG A C 1
ATOM 1532 O O . ARG A 1 198 ? -21.784 0.432 4.591 1.00 93.75 198 ARG A O 1
ATOM 1539 N N . GLU A 1 199 ? -20.119 1.621 3.682 1.00 96.06 199 GLU A N 1
ATOM 1540 C CA . GLU A 1 199 ? -19.097 0.653 4.070 1.00 96.06 199 GLU A CA 1
ATOM 1541 C C . GLU A 1 199 ? -18.802 0.705 5.573 1.00 96.06 199 GLU A C 1
ATOM 1543 O O . GLU A 1 199 ? -18.469 -0.322 6.154 1.00 96.06 199 GLU A O 1
ATOM 1548 N N . ALA A 1 200 ? -19.006 1.844 6.241 1.00 97.00 200 ALA A N 1
ATOM 1549 C CA . ALA A 1 200 ? -18.956 1.913 7.699 1.00 97.00 200 ALA A CA 1
ATOM 1550 C C . ALA A 1 200 ? -20.041 1.041 8.359 1.00 97.00 200 ALA A C 1
ATOM 1552 O O . ALA A 1 200 ? -19.733 0.307 9.299 1.00 97.00 200 ALA A O 1
ATOM 1553 N N . ILE A 1 201 ? -21.262 1.033 7.810 1.00 97.38 201 ILE A N 1
ATOM 1554 C CA . ILE A 1 201 ? -22.338 0.119 8.232 1.00 97.38 201 ILE A CA 1
ATOM 1555 C C . ILE A 1 201 ? -21.957 -1.345 7.984 1.00 97.38 201 ILE A C 1
ATOM 1557 O O . ILE A 1 201 ? -22.095 -2.197 8.860 1.00 97.38 201 ILE A O 1
ATOM 1561 N N . LEU A 1 202 ? -21.414 -1.658 6.804 1.00 97.75 202 LEU A N 1
ATOM 1562 C CA . LEU A 1 202 ? -20.931 -3.011 6.516 1.00 97.75 202 LEU A CA 1
ATOM 1563 C C . LEU A 1 202 ? -19.826 -3.431 7.500 1.00 97.75 202 LEU A C 1
ATOM 1565 O O . LEU A 1 202 ? -19.832 -4.554 8.003 1.00 97.75 202 LEU A O 1
ATOM 1569 N N . HIS A 1 203 ? -18.889 -2.533 7.802 1.00 98.50 203 HIS A N 1
ATOM 1570 C CA . HIS A 1 203 ? -17.817 -2.780 8.755 1.00 98.50 203 HIS A CA 1
ATOM 1571 C C . HIS A 1 203 ? -18.346 -3.078 10.156 1.00 98.50 203 HIS A C 1
ATOM 1573 O O . HIS A 1 203 ? -17.837 -4.012 10.779 1.00 98.50 203 HIS A O 1
ATOM 1579 N N . SER A 1 204 ? -19.337 -2.336 10.653 1.00 98.31 204 SER A N 1
ATOM 1580 C CA . SER A 1 204 ? -19.897 -2.578 11.985 1.00 98.31 204 SER A CA 1
ATOM 1581 C C . SER A 1 204 ? -20.648 -3.910 12.047 1.00 98.31 204 SER A C 1
ATOM 1583 O O . SER A 1 204 ? -20.417 -4.679 12.977 1.00 98.31 204 SER A O 1
ATOM 1585 N N . ILE A 1 205 ? -21.422 -4.270 11.016 1.00 98.69 205 ILE A N 1
ATOM 1586 C CA . ILE A 1 205 ? -22.075 -5.590 10.909 1.00 98.69 205 ILE A CA 1
ATOM 1587 C C . ILE A 1 205 ? -21.041 -6.722 10.892 1.00 98.69 205 ILE A C 1
ATOM 1589 O O . ILE A 1 205 ? -21.188 -7.717 11.606 1.00 98.69 205 ILE A O 1
ATOM 1593 N N . ILE A 1 206 ? -19.970 -6.586 10.103 1.00 98.69 206 ILE A N 1
ATOM 1594 C CA . ILE A 1 206 ? -18.886 -7.574 10.082 1.00 98.69 206 ILE A CA 1
ATOM 1595 C C . ILE A 1 206 ? -18.287 -7.696 11.485 1.00 98.69 206 ILE A C 1
ATOM 1597 O O . ILE A 1 206 ? -18.167 -8.799 12.006 1.00 98.69 206 ILE A O 1
ATOM 1601 N N . ARG A 1 207 ? -17.948 -6.584 12.140 1.00 98.69 207 ARG A N 1
ATOM 1602 C CA . ARG A 1 207 ? -17.304 -6.603 13.464 1.00 98.69 207 ARG A CA 1
ATOM 1603 C C . ARG A 1 207 ? -18.208 -7.172 14.546 1.00 98.69 207 ARG A C 1
ATOM 1605 O O . ARG A 1 207 ? -17.726 -7.970 15.348 1.00 98.69 207 ARG A O 1
ATOM 1612 N N . ARG A 1 208 ? -19.510 -6.902 14.475 1.00 98.69 208 ARG A N 1
ATOM 1613 C CA . ARG A 1 208 ? -20.520 -7.596 15.274 1.00 98.69 208 ARG A CA 1
ATOM 1614 C C . ARG A 1 208 ? -20.423 -9.096 15.117 1.00 98.69 208 ARG A C 1
ATOM 1616 O O . ARG A 1 208 ? -20.378 -9.810 16.111 1.00 98.69 208 ARG A O 1
ATOM 1623 N N . ASN A 1 209 ? -20.371 -9.586 13.878 1.00 98.69 209 ASN A N 1
ATOM 1624 C CA . ASN A 1 209 ? -20.310 -11.018 13.596 1.00 98.69 209 ASN A CA 1
ATOM 1625 C C . ASN A 1 209 ? -19.034 -11.659 14.164 1.00 98.69 209 ASN A C 1
ATOM 1627 O O . ASN A 1 209 ? -19.090 -12.819 14.565 1.00 98.69 209 ASN A O 1
ATOM 1631 N N . TYR A 1 210 ? -17.946 -10.897 14.290 1.00 98.75 210 TYR A N 1
ATOM 1632 C CA . TYR A 1 210 ? -16.694 -11.299 14.941 1.00 98.75 210 TYR A CA 1
ATOM 1633 C C . TYR A 1 210 ? -16.672 -11.121 16.471 1.00 98.75 210 TYR A C 1
ATOM 1635 O O . TYR A 1 210 ? -15.700 -11.523 17.099 1.00 98.75 210 TYR A O 1
ATOM 1643 N N . GLY A 1 211 ? -17.730 -10.578 17.082 1.00 98.12 211 GLY A N 1
ATOM 1644 C CA . GLY A 1 211 ? -17.872 -10.469 18.539 1.00 98.12 211 GLY A CA 1
ATOM 1645 C C . GLY A 1 211 ? -17.728 -9.064 19.118 1.00 98.12 211 GLY A C 1
ATOM 1646 O O . GLY A 1 211 ? -17.857 -8.915 20.326 1.00 98.12 211 GLY A O 1
ATOM 1647 N N . ALA A 1 212 ? -17.507 -8.038 18.295 1.00 98.62 212 ALA A N 1
ATOM 1648 C CA . ALA A 1 212 ? -17.447 -6.661 18.776 1.00 98.62 212 ALA A CA 1
ATOM 1649 C C . ALA A 1 212 ? -18.844 -6.083 19.038 1.00 98.62 212 ALA A C 1
ATOM 1651 O O . ALA A 1 212 ? -19.745 -6.250 18.218 1.00 98.62 212 ALA A O 1
ATOM 1652 N N . ASN A 1 213 ? -19.007 -5.353 20.138 1.00 98.44 213 ASN A N 1
ATOM 1653 C CA . ASN A 1 213 ? -20.216 -4.577 20.437 1.00 98.44 213 ASN A CA 1
ATOM 1654 C C . ASN A 1 213 ? -19.961 -3.058 20.421 1.00 98.44 213 ASN A C 1
ATOM 1656 O O . ASN A 1 213 ? -20.908 -2.275 20.486 1.00 98.44 213 ASN A O 1
ATOM 1660 N N . HIS A 1 214 ? -18.702 -2.649 20.254 1.00 98.69 214 HIS A N 1
ATOM 1661 C CA . HIS A 1 214 ? -18.282 -1.280 19.986 1.00 98.69 214 HIS A CA 1
ATOM 1662 C C . HIS A 1 214 ? -17.400 -1.241 18.732 1.00 98.69 214 HIS A C 1
ATOM 1664 O O . HIS A 1 214 ? -16.635 -2.170 18.455 1.00 98.69 214 HIS A O 1
ATOM 1670 N N . PHE A 1 215 ? -17.486 -0.167 17.950 1.00 98.56 215 PHE A N 1
ATOM 1671 C CA . PHE A 1 215 ? -16.682 -0.011 16.739 1.00 98.56 215 PHE A CA 1
ATOM 1672 C C . PHE A 1 215 ? -16.162 1.412 16.599 1.00 98.56 215 PHE A C 1
ATOM 1674 O O . PHE A 1 215 ? -16.936 2.368 16.551 1.00 98.56 215 PHE A O 1
ATOM 1681 N N . ILE A 1 216 ? -14.840 1.534 16.501 1.00 97.88 216 ILE A N 1
ATOM 1682 C CA . ILE A 1 216 ? -14.172 2.813 16.287 1.00 97.88 216 ILE A CA 1
ATOM 1683 C C . ILE A 1 216 ? -14.502 3.315 14.888 1.00 97.88 216 ILE A C 1
ATOM 1685 O O . ILE A 1 216 ? -14.258 2.624 13.892 1.00 97.88 216 ILE A O 1
ATOM 1689 N N . ILE A 1 217 ? -14.986 4.550 14.821 1.00 96.06 217 ILE A N 1
ATOM 1690 C CA . ILE A 1 217 ? -15.265 5.229 13.565 1.00 96.06 217 ILE A CA 1
ATOM 1691 C C . ILE A 1 217 ? -14.604 6.607 13.549 1.00 96.06 217 ILE A C 1
ATOM 1693 O O . ILE A 1 217 ? -14.867 7.469 14.383 1.00 96.06 217 ILE A O 1
ATOM 1697 N N . GLY A 1 218 ? -13.681 6.788 12.608 1.00 91.19 218 GLY A N 1
ATOM 1698 C CA . GLY A 1 218 ? -12.897 8.014 12.475 1.00 91.19 218 GLY A CA 1
ATOM 1699 C C . GLY A 1 218 ? -13.477 8.990 11.455 1.00 91.19 218 GLY A C 1
ATOM 1700 O O . GLY A 1 218 ? -14.574 8.801 10.925 1.00 91.19 218 GLY A O 1
ATOM 1701 N N . ARG A 1 219 ? -12.700 10.034 11.170 1.00 89.00 219 ARG A N 1
ATOM 1702 C CA . ARG A 1 219 ? -12.931 10.967 10.063 1.00 89.00 219 ARG A CA 1
ATOM 1703 C C . ARG A 1 219 ? -12.694 10.278 8.711 1.00 89.00 219 ARG A C 1
ATOM 1705 O O . ARG A 1 219 ? -11.736 9.521 8.578 1.00 89.00 219 ARG A O 1
ATOM 1712 N N . ASP A 1 220 ? -13.534 10.568 7.714 1.00 90.31 220 ASP A N 1
ATOM 1713 C CA . ASP A 1 220 ? -13.446 10.043 6.335 1.00 90.31 220 ASP A CA 1
ATOM 1714 C C . ASP A 1 220 ? -13.364 8.499 6.280 1.00 90.31 220 ASP A C 1
ATOM 1716 O O . ASP A 1 220 ? -12.598 7.889 5.523 1.00 90.31 220 ASP A O 1
ATOM 1720 N N . HIS A 1 221 ? -14.120 7.830 7.160 1.00 94.44 221 HIS A N 1
ATOM 1721 C CA . HIS A 1 221 ? -14.052 6.378 7.316 1.00 94.44 221 HIS A CA 1
ATOM 1722 C C . HIS A 1 221 ? -14.444 5.663 6.022 1.00 94.44 221 HIS A C 1
ATOM 1724 O O . HIS A 1 221 ? -15.532 5.873 5.496 1.00 94.44 221 HIS A O 1
ATOM 1730 N N . ALA A 1 222 ? -13.558 4.790 5.533 1.00 93.88 222 ALA A N 1
ATOM 1731 C CA . ALA A 1 222 ? -13.704 4.085 4.256 1.00 93.88 222 ALA A CA 1
ATOM 1732 C C . ALA A 1 222 ? -13.875 5.005 3.024 1.00 93.88 222 ALA A C 1
ATOM 1734 O O . ALA A 1 222 ? -14.333 4.549 1.977 1.00 93.88 222 ALA A O 1
ATOM 1735 N N . GLY A 1 223 ? -13.472 6.275 3.112 1.00 92.31 223 GLY A N 1
ATOM 1736 C CA . GLY A 1 223 ? -13.467 7.200 1.984 1.00 92.31 223 GLY A CA 1
ATOM 1737 C C . GLY A 1 223 ? -12.278 6.987 1.030 1.00 92.31 223 GLY A C 1
ATOM 1738 O O . GLY A 1 223 ? -11.158 6.687 1.465 1.00 92.31 223 GLY A O 1
ATOM 1739 N N . PRO A 1 224 ? -12.468 7.142 -0.294 1.00 91.12 224 PRO A N 1
ATOM 1740 C CA . PRO A 1 224 ? -11.392 7.097 -1.280 1.00 91.12 224 PRO A CA 1
ATOM 1741 C C . PRO A 1 224 ? -10.668 8.445 -1.416 1.00 91.12 224 PRO A C 1
ATOM 1743 O O . PRO A 1 224 ? -9.652 8.510 -2.113 1.00 91.12 224 PRO A O 1
ATOM 1746 N N . GLY A 1 225 ? -11.126 9.499 -0.737 1.00 91.06 225 GLY A N 1
ATOM 1747 C CA . GLY A 1 225 ? -10.575 10.849 -0.810 1.00 91.06 225 GLY A CA 1
ATOM 1748 C C . GLY A 1 225 ? -11.396 11.752 -1.727 1.00 91.06 225 GLY A C 1
ATOM 1749 O O . GLY A 1 225 ? -12.589 11.934 -1.503 1.00 91.06 225 GLY A O 1
ATOM 1750 N N . LYS A 1 226 ? -10.750 12.349 -2.734 1.00 91.25 226 LYS A N 1
ATOM 1751 C CA . LYS A 1 226 ? -11.336 13.392 -3.591 1.00 91.25 226 LYS A CA 1
ATOM 1752 C C . LYS A 1 226 ? -11.684 12.890 -4.994 1.00 91.25 226 LYS A C 1
ATOM 1754 O O . LYS A 1 226 ? -10.995 12.023 -5.529 1.00 91.25 226 LYS A O 1
ATOM 1759 N N . ASP A 1 227 ? -12.718 13.483 -5.572 1.00 89.25 227 ASP A N 1
ATOM 1760 C CA . ASP A 1 227 ? -13.296 13.201 -6.883 1.00 89.25 227 ASP A CA 1
ATOM 1761 C C . ASP A 1 227 ? -12.535 13.866 -8.049 1.00 89.25 227 ASP A C 1
ATOM 1763 O O . ASP A 1 227 ? -11.409 14.371 -7.904 1.00 89.25 227 ASP A O 1
ATOM 1767 N N . SER A 1 228 ? -13.133 13.853 -9.247 1.00 88.50 228 SER A N 1
ATOM 1768 C CA . SER A 1 228 ? -12.567 14.463 -10.451 1.00 88.50 228 SER A CA 1
ATOM 1769 C C . SER A 1 228 ? -12.385 15.981 -10.374 1.00 88.50 228 SER A C 1
ATOM 1771 O O . SER A 1 228 ? -11.471 16.533 -10.996 1.00 88.50 228 SER A O 1
ATOM 1773 N N . THR A 1 229 ? -13.185 16.635 -9.536 1.00 90.12 229 THR A N 1
ATOM 1774 C CA . THR A 1 229 ? -13.239 18.087 -9.347 1.00 90.12 229 THR A CA 1
ATOM 1775 C C . THR A 1 229 ? -12.415 18.570 -8.150 1.00 90.12 229 THR A C 1
ATOM 1777 O O . THR A 1 229 ? -12.252 19.771 -7.952 1.00 90.12 229 THR A O 1
ATOM 1780 N N . GLY A 1 230 ? -11.857 17.644 -7.364 1.00 89.31 230 GLY A N 1
ATOM 1781 C CA . GLY A 1 230 ? -11.085 17.945 -6.159 1.00 89.31 230 GLY A CA 1
ATOM 1782 C C . GLY A 1 230 ? -11.931 18.056 -4.886 1.00 89.31 230 GLY A C 1
ATOM 1783 O O . GLY A 1 230 ? -11.387 18.405 -3.832 1.00 89.31 230 GLY A O 1
ATOM 1784 N N . LYS A 1 231 ? -13.227 17.733 -4.949 1.00 90.69 231 LYS A N 1
ATOM 1785 C CA . LYS A 1 231 ? -14.123 17.673 -3.788 1.00 90.69 231 LYS A CA 1
ATOM 1786 C C . LYS A 1 231 ? -14.057 16.293 -3.129 1.00 90.69 231 LYS A C 1
ATOM 1788 O O . LYS A 1 231 ? -13.853 15.308 -3.830 1.00 90.69 231 LYS A O 1
ATOM 1793 N N . PRO A 1 232 ? -14.187 16.180 -1.796 1.00 91.19 232 PRO A N 1
ATOM 1794 C CA . PRO A 1 232 ? -14.312 14.880 -1.139 1.00 91.19 232 PRO A CA 1
ATOM 1795 C C . PRO A 1 232 ? -15.508 14.090 -1.683 1.00 91.19 232 PRO A C 1
ATOM 1797 O O . PRO A 1 232 ? -16.565 14.671 -1.908 1.00 91.19 232 PRO A O 1
ATOM 1800 N N . PHE A 1 233 ? -15.346 12.777 -1.859 1.00 90.81 233 PHE A N 1
ATOM 1801 C CA . PHE A 1 233 ? -16.446 11.882 -2.240 1.00 90.81 233 PHE A CA 1
ATOM 1802 C C . PHE A 1 233 ? -17.547 11.811 -1.178 1.00 90.81 233 PHE A C 1
ATOM 1804 O O . PHE A 1 233 ? -18.715 11.657 -1.516 1.00 90.81 233 PHE A O 1
ATOM 1811 N N . TYR A 1 234 ? -17.153 11.922 0.090 1.00 91.94 234 TYR A N 1
ATOM 1812 C CA . TYR A 1 234 ? -18.038 11.924 1.246 1.00 91.94 234 TYR A CA 1
ATOM 1813 C C . TYR A 1 234 ? -17.588 13.019 2.208 1.00 91.94 234 TYR A C 1
ATOM 1815 O O . TYR A 1 234 ? -16.396 13.343 2.292 1.00 91.94 234 TYR A O 1
ATOM 1823 N N . GLY A 1 235 ? -18.534 13.583 2.948 1.00 91.56 235 GLY A N 1
ATOM 1824 C CA . GLY A 1 235 ? -18.240 14.478 4.054 1.00 91.56 235 GLY A CA 1
ATOM 1825 C C . GLY A 1 235 ? -17.410 13.786 5.148 1.00 91.56 235 GLY A C 1
ATOM 1826 O O . GLY A 1 235 ? -17.525 12.577 5.366 1.00 91.56 235 GLY A O 1
ATOM 1827 N N . PRO A 1 236 ? -16.575 14.541 5.886 1.00 89.88 236 PRO A N 1
ATOM 1828 C CA . PRO A 1 236 ? -15.618 13.983 6.845 1.00 89.88 236 PRO A CA 1
ATOM 1829 C C . PRO A 1 236 ? -16.258 13.177 7.985 1.00 89.88 236 PRO A C 1
ATOM 1831 O O . PRO A 1 236 ? -15.581 12.320 8.549 1.00 89.88 236 PRO A O 1
ATOM 1834 N N . TYR A 1 237 ? -17.528 13.428 8.318 1.00 92.31 237 TYR A N 1
ATOM 1835 C CA . TYR A 1 237 ? -18.241 12.774 9.421 1.00 92.31 237 TYR A CA 1
ATOM 1836 C C . TYR A 1 237 ? -19.527 12.056 8.991 1.00 92.31 237 TYR A C 1
ATOM 1838 O O . TYR A 1 237 ? -20.166 11.425 9.828 1.00 92.31 237 TYR A O 1
ATOM 1846 N N . GLU A 1 238 ? -19.863 12.037 7.695 1.00 94.06 238 GLU A N 1
ATOM 1847 C CA . GLU A 1 238 ? -21.085 11.382 7.189 1.00 94.06 238 GLU A CA 1
ATOM 1848 C C . GLU A 1 238 ? -21.148 9.895 7.565 1.00 94.06 238 GLU A C 1
ATOM 1850 O O . GLU A 1 238 ? -22.216 9.337 7.807 1.00 94.06 238 GLU A O 1
ATOM 1855 N N . ALA A 1 239 ? -19.989 9.234 7.651 1.00 95.44 239 ALA A N 1
ATOM 1856 C CA . ALA A 1 239 ? -19.918 7.845 8.080 1.00 95.44 239 ALA A CA 1
ATOM 1857 C C . ALA A 1 239 ? -20.293 7.665 9.559 1.00 95.44 239 ALA A C 1
ATOM 1859 O O . ALA A 1 239 ? -20.927 6.670 9.904 1.00 95.44 239 ALA A O 1
ATOM 1860 N N . GLN A 1 240 ? -19.929 8.623 10.416 1.00 94.88 240 GLN A N 1
ATOM 1861 C CA . GLN A 1 240 ? -20.301 8.626 11.833 1.00 94.88 240 GLN A CA 1
ATOM 1862 C C . GLN A 1 240 ? -21.796 8.877 11.993 1.00 94.88 240 GLN A C 1
ATOM 1864 O O . GLN A 1 240 ? -22.463 8.140 12.712 1.00 94.88 240 GLN A O 1
ATOM 1869 N N . GLU A 1 241 ? -22.320 9.869 11.274 1.00 95.50 241 GLU A N 1
ATOM 1870 C CA . GLU A 1 241 ? -23.737 10.232 11.285 1.00 95.50 241 GLU A CA 1
ATOM 1871 C C . GLU A 1 241 ? -24.615 9.054 10.855 1.00 95.50 241 GLU A C 1
ATOM 1873 O O . GLU A 1 241 ? -25.543 8.681 11.573 1.00 95.50 241 GLU A O 1
ATOM 1878 N N . LEU A 1 242 ? -24.285 8.411 9.727 1.00 95.75 242 LEU A N 1
ATOM 1879 C CA . LEU A 1 242 ? -25.036 7.253 9.253 1.00 95.75 242 LEU A CA 1
ATOM 1880 C C . LEU A 1 242 ? -24.905 6.069 10.216 1.00 95.75 242 LEU A C 1
ATOM 1882 O O . LEU A 1 242 ? -25.894 5.400 10.499 1.00 95.75 242 LEU A O 1
ATOM 1886 N N . PHE A 1 243 ? -23.710 5.802 10.752 1.00 96.62 243 PHE A N 1
ATOM 1887 C CA . PHE A 1 243 ? -23.539 4.707 11.705 1.00 96.62 243 PHE A CA 1
ATOM 1888 C C . PHE A 1 243 ? -24.340 4.934 12.991 1.00 96.62 243 PHE A C 1
ATOM 1890 O O . PHE A 1 243 ? -25.003 4.010 13.456 1.00 96.62 243 PHE A O 1
ATOM 1897 N N . GLN A 1 244 ? -24.373 6.160 13.513 1.00 96.75 244 GLN A N 1
ATOM 1898 C CA . GLN A 1 244 ? -25.168 6.498 14.690 1.00 96.75 244 GLN A CA 1
ATOM 1899 C C . GLN A 1 244 ? -26.668 6.242 14.481 1.00 96.75 244 GLN A C 1
ATOM 1901 O O . GLN A 1 244 ? -27.327 5.763 15.401 1.00 96.75 244 GLN A O 1
ATOM 1906 N N . GLN A 1 245 ? -27.202 6.509 13.283 1.00 97.19 245 GLN A N 1
ATOM 1907 C CA . GLN A 1 245 ? -28.618 6.278 12.959 1.00 97.19 245 GLN A CA 1
ATOM 1908 C C . GLN A 1 245 ? -29.019 4.796 13.023 1.00 97.19 245 GLN A C 1
ATOM 1910 O O . GLN A 1 245 ? -30.137 4.489 13.424 1.00 97.19 245 GLN A O 1
ATOM 1915 N N . TYR A 1 246 ? -28.116 3.884 12.651 1.00 97.06 246 TYR A N 1
ATOM 1916 C CA . TYR A 1 246 ? -28.386 2.440 12.593 1.00 97.06 246 TYR A CA 1
ATOM 1917 C C . TYR A 1 246 ? -27.726 1.646 13.732 1.00 97.06 246 TYR A C 1
ATOM 1919 O O . TYR A 1 246 ? -27.770 0.417 13.731 1.00 97.06 246 TYR A O 1
ATOM 1927 N N . ALA A 1 247 ? -27.100 2.314 14.705 1.00 97.06 247 ALA A N 1
ATOM 1928 C CA . ALA A 1 247 ? -26.326 1.666 15.765 1.00 97.06 247 ALA A CA 1
ATOM 1929 C C . ALA A 1 247 ? -27.154 0.649 16.571 1.00 97.06 247 ALA A C 1
ATOM 1931 O O . ALA A 1 247 ? -26.693 -0.473 16.802 1.00 97.06 247 ALA A O 1
ATOM 1932 N N . ASP A 1 248 ? -28.386 1.017 16.935 1.00 96.44 248 ASP A N 1
ATOM 1933 C CA . ASP A 1 248 ? -29.292 0.167 17.715 1.00 96.44 248 ASP A CA 1
ATOM 1934 C C . ASP A 1 248 ? -29.773 -1.050 16.914 1.00 96.44 248 ASP A C 1
ATOM 1936 O O . ASP A 1 248 ? -29.755 -2.168 17.425 1.00 96.44 248 ASP A O 1
ATOM 1940 N N . GLU A 1 249 ? -30.127 -0.862 15.638 1.00 97.44 249 GLU A N 1
ATOM 1941 C CA . GLU A 1 249 ? -30.543 -1.954 14.744 1.00 97.44 249 GLU A CA 1
ATOM 1942 C C . GLU A 1 249 ? -29.395 -2.941 14.487 1.00 97.44 249 GLU A C 1
ATOM 1944 O O . GLU A 1 249 ? -29.577 -4.161 14.465 1.00 97.44 249 GLU A O 1
ATOM 1949 N N . ILE A 1 250 ? -28.180 -2.419 14.319 1.00 97.19 250 ILE A N 1
ATOM 1950 C CA . ILE A 1 250 ? -26.989 -3.243 14.130 1.00 97.19 250 ILE A CA 1
ATOM 1951 C C . ILE A 1 250 ? -26.630 -3.947 15.443 1.00 97.19 250 ILE A C 1
ATOM 1953 O O . ILE A 1 250 ? -26.162 -5.085 15.398 1.00 97.19 250 ILE A O 1
ATOM 1957 N N . GLY A 1 251 ? -26.857 -3.321 16.598 1.00 96.88 251 GLY A N 1
ATOM 1958 C CA . GLY A 1 251 ? -26.421 -3.816 17.904 1.00 96.88 251 GLY A CA 1
ATOM 1959 C C . GLY A 1 251 ? -24.928 -3.585 18.157 1.00 96.88 251 GLY A C 1
ATOM 1960 O O . GLY A 1 251 ? -24.288 -4.373 18.853 1.00 96.88 251 GLY A O 1
ATOM 1961 N N . VAL A 1 252 ? -24.354 -2.540 17.551 1.00 98.38 252 VAL A N 1
ATOM 1962 C CA . VAL A 1 252 ? -22.960 -2.119 17.760 1.00 98.38 252 VAL A CA 1
ATOM 1963 C C . VAL A 1 252 ? -22.932 -0.618 17.971 1.00 98.38 252 VAL A C 1
ATOM 1965 O O . VAL A 1 252 ? -23.406 0.139 17.126 1.00 98.38 252 VAL A O 1
ATOM 1968 N N . ARG A 1 253 ? -22.324 -0.186 19.073 1.00 98.25 253 ARG A N 1
ATOM 1969 C CA . ARG A 1 253 ? -22.206 1.231 19.409 1.00 98.25 253 ARG A CA 1
ATOM 1970 C C . ARG A 1 253 ? -21.003 1.859 18.696 1.00 98.25 253 ARG A C 1
ATOM 1972 O O . ARG A 1 253 ? -19.912 1.278 18.727 1.00 98.25 253 ARG A O 1
ATOM 1979 N N . PRO A 1 254 ? -21.159 3.027 18.054 1.00 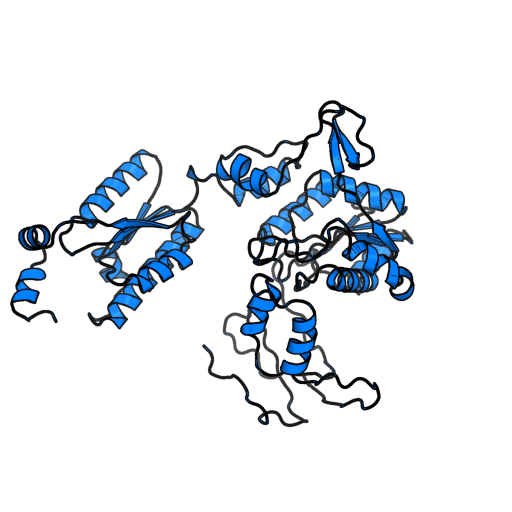97.38 254 PRO A N 1
ATOM 1980 C CA . PRO A 1 254 ? -20.019 3.771 17.550 1.00 97.38 254 PRO A CA 1
ATOM 1981 C C . PRO A 1 254 ? -19.166 4.286 18.706 1.00 97.38 254 PRO A C 1
ATOM 1983 O O . PRO A 1 254 ? -19.685 4.777 19.703 1.00 97.38 254 PRO A O 1
ATOM 1986 N N . VAL A 1 255 ? -17.851 4.215 18.531 1.00 96.88 255 VAL A N 1
ATOM 1987 C CA . VAL A 1 255 ? -16.881 4.985 19.312 1.00 96.88 255 VAL A CA 1
ATOM 1988 C C . VAL A 1 255 ? -16.333 6.045 18.356 1.00 96.88 255 VAL A C 1
ATOM 1990 O O . VAL A 1 255 ? -15.400 5.756 17.592 1.00 96.88 255 VAL A O 1
ATOM 1993 N N . PRO A 1 256 ? -16.995 7.215 18.259 1.00 93.25 256 PRO A N 1
ATOM 1994 C CA . PRO A 1 256 ? -16.584 8.257 17.338 1.00 93.25 256 PRO A CA 1
ATOM 1995 C C . PRO A 1 256 ? -15.262 8.835 17.812 1.00 93.25 256 PRO A C 1
ATOM 1997 O O . PRO A 1 256 ? -15.105 9.210 18.970 1.00 93.25 256 PRO A O 1
ATOM 2000 N N . PHE A 1 257 ? -14.310 8.934 16.899 1.00 83.94 257 PHE A N 1
ATOM 2001 C CA . PHE A 1 257 ? -13.025 9.527 17.209 1.00 83.94 257 PHE A CA 1
ATOM 2002 C C . PHE A 1 257 ? -12.828 10.833 16.451 1.00 83.94 257 PHE A C 1
ATOM 2004 O O . PHE A 1 257 ? -13.037 10.915 15.233 1.00 83.94 257 PHE A O 1
ATOM 2011 N N . LYS A 1 258 ? -12.376 11.843 17.194 1.00 78.25 258 LYS A N 1
ATOM 2012 C CA . LYS A 1 258 ? -11.924 13.127 16.669 1.00 78.25 258 LYS A CA 1
ATOM 2013 C C . LYS A 1 258 ? -10.423 13.076 16.445 1.00 78.25 258 LYS A C 1
ATOM 2015 O O . LYS A 1 258 ? -9.700 12.468 17.217 1.00 78.25 258 LYS A O 1
ATOM 2020 N N . GLU A 1 259 ? -9.964 13.745 15.398 1.00 82.69 259 GLU A N 1
ATOM 2021 C CA . GLU A 1 259 ? -8.546 13.846 15.051 1.00 82.69 259 GLU A CA 1
ATOM 2022 C C . GLU A 1 259 ? -7.675 14.195 16.278 1.00 82.69 259 GLU A C 1
ATOM 2024 O O . GLU A 1 259 ? -7.995 15.128 17.018 1.00 82.69 259 GLU A O 1
ATOM 2029 N N . LEU A 1 260 ? -6.603 13.424 16.508 1.00 88.00 260 LEU A N 1
ATOM 2030 C CA . LEU A 1 260 ? -5.599 13.693 17.546 1.00 88.00 260 LEU A CA 1
ATOM 2031 C C . LEU A 1 260 ? -4.432 14.477 16.948 1.00 88.00 260 LEU A C 1
ATOM 2033 O O . LEU A 1 260 ? -3.964 14.164 15.852 1.00 88.00 260 LEU A O 1
ATOM 2037 N N . LEU A 1 261 ? -3.913 15.426 17.720 1.00 91.00 261 LEU A N 1
ATOM 2038 C CA . LEU A 1 261 ? -2.671 16.143 17.448 1.00 91.00 261 LEU A CA 1
ATOM 2039 C C . LEU A 1 261 ? -1.643 15.844 18.537 1.00 91.00 261 LEU A C 1
ATOM 2041 O O . LEU A 1 261 ? -2.008 15.540 19.672 1.00 91.00 261 LEU A O 1
ATOM 2045 N N . TYR A 1 262 ? -0.360 15.933 18.187 1.00 95.00 262 TYR A N 1
ATOM 2046 C CA . TYR A 1 262 ? 0.734 15.799 19.144 1.00 95.00 262 TYR A CA 1
ATOM 2047 C C . TYR A 1 262 ? 1.104 17.173 19.707 1.00 95.00 262 TYR A C 1
ATOM 2049 O O . TYR A 1 262 ? 1.485 18.065 18.946 1.00 95.00 262 TYR A O 1
ATOM 2057 N N . LEU A 1 263 ? 0.986 17.344 21.022 1.00 94.44 263 LEU A N 1
ATOM 2058 C CA . LEU A 1 263 ? 1.455 18.519 21.745 1.00 94.44 263 LEU A CA 1
ATOM 2059 C C . LEU A 1 263 ? 2.968 18.414 21.938 1.00 94.44 263 LEU A C 1
ATOM 2061 O O . LEU A 1 263 ? 3.467 17.559 22.669 1.00 94.44 263 LEU A O 1
ATOM 2065 N N . THR A 1 264 ? 3.701 19.279 21.243 1.00 90.94 264 THR A N 1
ATOM 2066 C CA . THR A 1 264 ? 5.149 19.130 21.040 1.00 90.94 264 THR A CA 1
ATOM 2067 C C . THR A 1 264 ? 5.936 19.359 22.328 1.00 90.94 264 THR A C 1
ATOM 2069 O O . THR A 1 264 ? 6.941 18.692 22.554 1.00 90.94 264 THR A O 1
ATOM 2072 N N . GLU A 1 265 ? 5.470 20.274 23.178 1.00 90.69 265 GLU A N 1
ATOM 2073 C CA . GLU A 1 265 ? 6.123 20.611 24.449 1.00 90.69 265 GLU A CA 1
ATOM 2074 C C . GLU A 1 265 ? 5.779 19.611 25.560 1.00 90.69 265 GLU A C 1
ATOM 2076 O O . GLU A 1 265 ? 6.623 19.294 26.392 1.00 90.69 265 GLU A O 1
ATOM 2081 N N . GLN A 1 266 ? 4.543 19.106 25.570 1.00 91.12 266 GLN A N 1
ATOM 2082 C CA . GLN A 1 266 ? 4.015 18.219 26.609 1.00 91.12 266 GLN A CA 1
ATOM 2083 C C . GLN A 1 266 ? 4.314 16.739 26.332 1.00 91.12 266 GLN A C 1
ATOM 2085 O O . GLN A 1 266 ? 4.286 15.922 27.248 1.00 91.12 266 GLN A O 1
ATOM 2090 N N . GLY A 1 267 ? 4.606 16.377 25.081 1.00 92.00 267 GLY A N 1
ATOM 2091 C CA . GLY A 1 267 ? 4.886 14.993 24.707 1.00 92.00 267 GLY A CA 1
ATOM 2092 C C . GLY A 1 267 ? 3.653 14.088 24.695 1.00 92.00 267 GLY A C 1
ATOM 2093 O O . GLY A 1 267 ? 3.778 12.873 24.843 1.00 92.00 267 GLY A O 1
ATOM 2094 N N . GLU A 1 268 ? 2.462 14.660 24.517 1.00 92.94 268 GLU A N 1
ATOM 2095 C CA . GLU A 1 268 ? 1.187 13.947 24.614 1.00 92.94 268 GLU A CA 1
ATOM 2096 C C . GLU A 1 268 ? 0.300 14.147 23.381 1.00 92.94 268 GLU A C 1
ATOM 2098 O O . GLU A 1 268 ? 0.519 15.039 22.562 1.00 92.94 268 GLU A O 1
ATOM 2103 N N . TYR A 1 269 ? -0.725 13.306 23.245 1.00 93.81 269 TYR A N 1
ATOM 2104 C CA . TYR A 1 269 ? -1.703 13.407 22.161 1.00 93.81 269 TYR A CA 1
ATOM 2105 C C . TYR A 1 269 ? -3.034 13.886 22.717 1.00 93.81 269 TYR A C 1
ATOM 2107 O O . TYR A 1 269 ? -3.565 13.304 23.665 1.00 93.81 269 TYR A O 1
ATOM 2115 N N . VAL A 1 270 ? -3.613 14.903 22.097 1.00 92.38 270 VAL A N 1
ATOM 2116 C CA . VAL A 1 270 ? -4.905 15.465 22.506 1.00 92.38 270 VAL A CA 1
ATOM 2117 C C . VAL A 1 270 ? -5.825 15.583 21.309 1.00 92.38 270 VAL A C 1
ATOM 2119 O O . VAL A 1 270 ? -5.374 15.701 20.169 1.00 92.38 270 VAL A O 1
ATOM 2122 N N . GLU A 1 271 ? -7.130 15.517 21.554 1.00 90.31 271 GLU A N 1
ATOM 2123 C CA . GLU A 1 271 ? -8.105 15.762 20.495 1.00 90.31 271 GLU A CA 1
ATOM 2124 C C . GLU A 1 271 ? -7.963 17.199 20.005 1.00 90.31 271 GLU A C 1
ATOM 2126 O O . GLU A 1 271 ? -7.736 18.102 20.808 1.00 90.31 271 GLU A O 1
ATOM 2131 N N . VAL A 1 272 ? -8.179 17.434 18.710 1.00 87.94 272 VAL A N 1
ATOM 2132 C CA . VAL A 1 272 ? -8.175 18.783 18.116 1.00 87.94 272 VAL A CA 1
ATOM 2133 C C . VAL A 1 272 ? -9.031 19.767 18.922 1.00 87.94 272 VAL A C 1
ATOM 2135 O O . VAL A 1 272 ? -8.651 20.921 19.090 1.00 87.94 272 VAL A O 1
ATOM 2138 N N . THR A 1 273 ? -10.168 19.320 19.463 1.00 88.06 273 THR A N 1
ATOM 2139 C CA . THR A 1 273 ? -11.078 20.165 20.252 1.00 88.06 273 THR A CA 1
ATOM 2140 C C . THR A 1 273 ? -10.582 20.490 21.663 1.00 88.06 273 THR A C 1
ATOM 2142 O O . THR A 1 273 ? -11.192 21.316 22.331 1.00 88.06 273 THR A O 1
ATOM 2145 N N . GLN A 1 274 ? -9.518 19.837 22.128 1.00 89.88 274 GLN A N 1
ATOM 2146 C CA . GLN A 1 274 ? -8.955 19.972 23.476 1.00 89.88 274 GLN A CA 1
ATOM 2147 C C . GLN A 1 274 ? -7.547 20.592 23.463 1.00 89.88 274 GLN A C 1
ATOM 2149 O O . GLN A 1 274 ? -6.901 20.669 24.503 1.00 89.88 274 GLN A O 1
ATOM 2154 N N . VAL A 1 275 ? -7.061 21.040 22.300 1.00 91.31 275 VAL A N 1
ATOM 2155 C CA . VAL A 1 275 ? -5.768 21.725 22.183 1.00 91.31 275 VAL A CA 1
ATOM 2156 C C . VAL A 1 275 ? -5.838 23.075 22.912 1.00 91.31 275 VAL A C 1
ATOM 2158 O O . VAL A 1 275 ? -6.695 23.896 22.566 1.00 91.31 275 VAL A O 1
ATOM 2161 N N 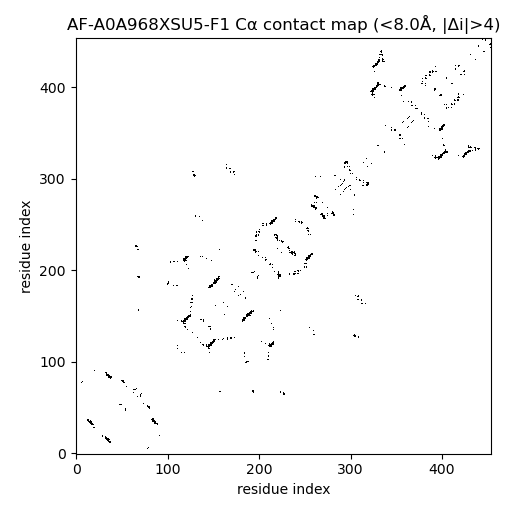. PRO A 1 276 ? -4.949 23.351 23.886 1.00 92.12 276 PRO A N 1
ATOM 2162 C CA . PRO A 1 276 ? -4.914 24.648 24.554 1.00 92.12 276 PRO A CA 1
ATOM 2163 C C . PRO A 1 276 ? -4.624 25.788 23.561 1.00 92.12 276 PRO A C 1
ATOM 2165 O O . PRO A 1 276 ? -3.788 25.620 22.666 1.00 92.12 276 PRO A O 1
ATOM 2168 N N . PRO A 1 277 ? -5.262 26.967 23.700 1.00 91.38 277 PRO A N 1
ATOM 2169 C CA . PRO A 1 277 ? -4.992 28.106 22.827 1.00 91.38 277 PRO A CA 1
ATOM 2170 C C . PRO A 1 277 ? -3.503 28.474 22.812 1.00 91.38 277 PRO A C 1
ATOM 2172 O O . PRO A 1 277 ? -2.907 28.717 23.857 1.00 91.38 277 PRO A O 1
ATOM 2175 N N . GLY A 1 278 ? -2.909 28.527 21.617 1.00 90.81 278 GLY A N 1
ATOM 2176 C CA . GLY A 1 278 ? -1.493 28.865 21.434 1.00 90.81 278 GLY A CA 1
ATOM 2177 C C . GLY A 1 278 ? -0.506 27.714 21.653 1.00 90.81 278 GLY A C 1
ATOM 2178 O O . GLY A 1 278 ? 0.692 27.939 21.506 1.00 90.81 278 GLY A O 1
ATOM 2179 N N . ALA A 1 279 ? -0.967 26.497 21.964 1.00 92.69 279 ALA A N 1
ATOM 2180 C CA . ALA A 1 279 ? -0.076 25.353 22.139 1.00 92.69 279 ALA A CA 1
ATOM 2181 C C . ALA A 1 279 ? 0.586 24.916 20.819 1.00 92.69 279 ALA A C 1
ATOM 2183 O O . ALA A 1 279 ? -0.046 24.884 19.758 1.00 92.69 279 ALA A O 1
ATOM 2184 N N . ALA A 1 280 ? 1.861 24.529 20.894 1.00 92.81 280 ALA A N 1
ATOM 2185 C CA . ALA A 1 280 ? 2.620 24.042 19.748 1.00 92.81 280 ALA A CA 1
ATOM 2186 C C . ALA A 1 280 ? 2.223 22.600 19.386 1.00 92.81 280 ALA A C 1
ATOM 2188 O O . ALA A 1 280 ? 2.609 21.638 20.056 1.00 92.81 280 ALA A O 1
ATOM 2189 N N . VAL A 1 281 ? 1.485 22.434 18.288 1.00 93.56 281 VAL A N 1
ATOM 2190 C CA . VAL A 1 281 ? 1.057 21.125 17.769 1.00 93.56 281 VAL A CA 1
ATOM 2191 C C . VAL A 1 281 ? 1.897 20.669 16.580 1.00 93.56 281 VAL A C 1
ATOM 2193 O O . VAL A 1 281 ? 2.256 21.469 15.718 1.00 93.56 281 VAL A O 1
ATOM 2196 N N . SER A 1 282 ? 2.143 19.364 16.494 1.00 91.38 282 SER A N 1
ATOM 2197 C CA . SER A 1 282 ? 2.780 18.726 15.342 1.00 91.38 282 SER A CA 1
ATOM 2198 C C . SER A 1 282 ? 1.887 17.636 14.745 1.00 91.38 282 SER A C 1
ATOM 2200 O O . SER A 1 282 ? 1.205 16.890 15.450 1.00 91.38 282 SER A O 1
ATOM 2202 N N . SER A 1 283 ? 1.901 17.530 13.416 1.00 91.12 283 SER A N 1
ATOM 2203 C CA . SER A 1 283 ? 1.272 16.445 12.658 1.00 91.12 283 SER A CA 1
ATOM 2204 C C . SER A 1 283 ? 2.077 16.171 11.387 1.00 91.12 283 SER A C 1
ATOM 2206 O O . SER A 1 283 ? 2.720 17.072 10.849 1.00 91.12 283 SER A O 1
ATOM 2208 N N . ILE A 1 284 ? 2.073 14.920 10.922 1.00 91.31 284 ILE A N 1
ATOM 2209 C CA . ILE A 1 284 ? 2.733 14.522 9.674 1.00 91.31 284 ILE A CA 1
ATOM 2210 C C . ILE A 1 284 ? 1.688 13.851 8.789 1.00 91.31 284 ILE A C 1
ATOM 2212 O O . ILE A 1 284 ? 1.089 12.839 9.156 1.00 91.31 284 ILE A O 1
ATOM 2216 N N . SER A 1 285 ? 1.468 14.421 7.608 1.00 88.88 285 SER A N 1
ATOM 2217 C CA . SER A 1 285 ? 0.590 13.842 6.593 1.00 88.88 285 SER A CA 1
ATOM 2218 C C . SER A 1 285 ? 1.248 12.653 5.884 1.00 88.88 285 SER A C 1
ATOM 2220 O O . SER A 1 285 ? 2.470 12.552 5.791 1.00 88.88 285 SER A O 1
ATOM 2222 N N . GLY A 1 286 ? 0.445 11.774 5.277 1.00 86.31 286 GLY A N 1
ATOM 2223 C CA . GLY A 1 286 ? 0.973 10.658 4.479 1.00 86.31 286 GLY A CA 1
ATOM 2224 C C . GLY A 1 286 ? 1.815 11.090 3.266 1.00 86.31 286 GLY A C 1
ATOM 2225 O O . GLY A 1 286 ? 2.640 10.318 2.779 1.00 86.31 286 GLY A O 1
ATOM 2226 N N . THR A 1 287 ? 1.637 12.316 2.763 1.00 86.69 287 THR A N 1
ATOM 2227 C CA . THR A 1 287 ? 2.521 12.886 1.733 1.00 86.69 287 THR A CA 1
ATOM 2228 C C . THR A 1 287 ? 3.880 13.234 2.324 1.00 86.69 287 THR A C 1
ATOM 2230 O O . THR A 1 287 ? 4.884 12.780 1.789 1.00 86.69 287 THR A O 1
ATOM 2233 N N . GLN A 1 288 ? 3.921 13.907 3.477 1.00 92.06 288 GLN A N 1
ATOM 2234 C CA . GLN A 1 288 ? 5.178 14.213 4.171 1.00 92.06 288 GLN A CA 1
ATOM 2235 C C . GLN A 1 288 ? 5.927 12.939 4.582 1.00 92.06 288 GLN A C 1
ATOM 2237 O O . GLN A 1 288 ? 7.129 12.853 4.359 1.00 92.06 288 GLN A O 1
ATOM 2242 N N . VAL A 1 289 ? 5.236 11.901 5.079 1.00 91.62 289 VAL A N 1
ATOM 2243 C CA . VAL A 1 289 ? 5.862 10.588 5.354 1.00 91.62 289 VAL A CA 1
ATOM 2244 C C . VAL A 1 289 ? 6.633 10.076 4.133 1.00 91.62 289 VAL A C 1
ATOM 2246 O O . VAL A 1 289 ? 7.765 9.615 4.260 1.00 91.62 289 VAL A O 1
ATOM 2249 N N . ARG A 1 290 ? 6.037 10.163 2.940 1.00 88.62 290 ARG A N 1
ATOM 2250 C CA . ARG A 1 290 ? 6.647 9.657 1.706 1.00 88.62 290 ARG A CA 1
ATOM 2251 C C . ARG A 1 290 ? 7.747 10.573 1.181 1.00 88.62 290 ARG A C 1
ATOM 2253 O O . ARG A 1 290 ? 8.820 10.080 0.858 1.00 88.62 290 ARG A O 1
ATOM 2260 N N . GLU A 1 291 ? 7.483 11.869 1.076 1.00 89.44 291 GLU A N 1
ATOM 2261 C CA . GLU A 1 291 ? 8.348 12.827 0.377 1.00 89.44 291 GLU A CA 1
ATOM 2262 C C . GLU A 1 291 ? 9.436 13.411 1.275 1.00 89.44 291 GLU A C 1
ATOM 2264 O O . GLU A 1 291 ? 10.586 13.528 0.850 1.00 89.44 291 GLU A O 1
ATOM 2269 N N . ASP A 1 292 ? 9.096 13.748 2.517 1.00 93.31 292 ASP A N 1
ATOM 2270 C CA . ASP A 1 292 ? 10.015 14.414 3.435 1.00 93.31 292 ASP A CA 1
ATOM 2271 C C . ASP A 1 292 ? 10.845 13.443 4.262 1.00 93.31 292 ASP A C 1
ATOM 2273 O O . ASP A 1 292 ? 11.973 13.783 4.610 1.00 93.31 292 ASP A O 1
ATOM 2277 N N . TYR A 1 293 ? 10.335 12.233 4.504 1.00 93.81 293 TYR A N 1
ATOM 2278 C CA . TYR A 1 293 ? 11.028 11.224 5.301 1.00 93.81 293 TYR A CA 1
ATOM 2279 C C . TYR A 1 293 ? 11.566 10.074 4.449 1.00 93.81 293 TYR A C 1
ATOM 2281 O O . TYR A 1 293 ? 12.763 10.031 4.156 1.00 93.81 293 TYR A O 1
ATOM 2289 N N . LEU A 1 294 ? 10.692 9.171 3.989 1.00 91.94 294 LEU A N 1
ATOM 2290 C CA . LEU A 1 294 ? 11.105 7.918 3.342 1.00 91.94 294 LEU A CA 1
ATOM 2291 C C . LEU A 1 294 ? 11.931 8.160 2.068 1.00 91.94 294 LEU A C 1
ATOM 2293 O O . LEU A 1 294 ? 13.029 7.625 1.936 1.00 91.94 294 LEU A O 1
ATOM 2297 N N . ALA A 1 295 ? 11.479 9.038 1.166 1.00 89.69 295 ALA A N 1
ATOM 2298 C CA . ALA A 1 295 ? 12.194 9.345 -0.077 1.00 89.69 295 ALA A CA 1
ATOM 2299 C C . ALA A 1 295 ? 13.588 9.955 0.154 1.00 89.69 295 ALA A C 1
ATOM 2301 O O . ALA A 1 295 ? 14.486 9.743 -0.668 1.00 89.69 295 ALA A O 1
ATOM 2302 N N . LYS A 1 296 ? 13.776 10.685 1.263 1.00 92.94 296 LYS A N 1
ATOM 2303 C CA . LYS A 1 296 ? 15.051 11.308 1.660 1.00 92.94 296 LYS A CA 1
ATOM 2304 C C . LYS A 1 296 ? 15.902 10.403 2.559 1.00 92.94 296 LYS A C 1
ATOM 2306 O O . LYS A 1 296 ? 17.038 10.756 2.854 1.00 92.94 296 LYS A O 1
ATOM 2311 N N . GLY A 1 297 ? 15.379 9.251 2.983 1.00 91.44 297 GLY A N 1
ATOM 2312 C CA . GLY A 1 297 ? 16.037 8.363 3.942 1.00 91.44 297 GLY A CA 1
ATOM 2313 C C . GLY A 1 297 ? 16.132 8.914 5.356 1.00 91.44 297 GLY A C 1
ATOM 2314 O O . GLY A 1 297 ? 16.995 8.489 6.117 1.00 91.44 297 GLY A O 1
ATOM 2315 N N . GLN A 1 298 ? 15.259 9.855 5.707 1.00 92.50 298 GLN A N 1
ATOM 2316 C CA . GLN A 1 298 ? 15.142 10.340 7.075 1.00 92.50 298 GLN A CA 1
ATOM 2317 C C . GLN A 1 298 ? 14.191 9.428 7.849 1.00 92.50 298 GLN A C 1
ATOM 2319 O O . GLN A 1 298 ? 13.124 9.057 7.353 1.00 92.50 298 GLN A O 1
ATOM 2324 N N . LEU A 1 299 ? 14.573 9.068 9.073 1.00 89.00 299 LEU A N 1
ATOM 2325 C CA . LEU A 1 299 ? 13.703 8.295 9.949 1.00 89.00 299 LEU A CA 1
ATOM 2326 C C . LEU A 1 299 ? 12.512 9.145 10.386 1.00 89.00 299 LEU A C 1
ATOM 2328 O O . LEU A 1 299 ? 12.647 10.330 10.693 1.00 89.00 299 LEU A O 1
ATOM 2332 N N . LEU A 1 300 ? 11.341 8.514 10.423 1.00 94.56 300 LEU A N 1
ATOM 2333 C CA . LEU A 1 300 ? 10.152 9.126 10.997 1.00 94.56 300 LEU A CA 1
ATOM 2334 C C . LEU A 1 300 ? 10.383 9.372 12.495 1.00 94.56 300 LEU A C 1
ATOM 2336 O O . LEU A 1 300 ? 10.935 8.499 13.168 1.00 94.56 300 LEU A O 1
ATOM 2340 N N . PRO A 1 301 ? 9.957 10.527 13.031 1.00 95.19 301 PRO A N 1
ATOM 2341 C CA . PRO A 1 301 ? 10.210 10.855 14.422 1.00 95.19 301 PRO A CA 1
ATOM 2342 C C . PRO A 1 301 ? 9.413 9.938 15.356 1.00 95.19 301 PRO A C 1
ATOM 2344 O O . PRO A 1 301 ? 8.291 9.533 15.041 1.00 95.19 301 PRO A O 1
ATOM 2347 N N . GLU A 1 302 ? 9.970 9.645 16.531 1.00 95.31 302 GLU A N 1
ATOM 2348 C CA . GLU A 1 302 ? 9.400 8.669 17.475 1.00 95.31 302 GLU A CA 1
ATOM 2349 C C . GLU A 1 302 ? 8.025 9.074 18.019 1.00 95.31 302 GLU A C 1
ATOM 2351 O O . GLU A 1 302 ? 7.164 8.227 18.274 1.00 95.31 302 GLU A O 1
ATOM 2356 N N . TRP A 1 303 ? 7.776 10.381 18.135 1.00 94.75 303 TRP A N 1
ATOM 2357 C CA . TRP A 1 303 ? 6.455 10.902 18.480 1.00 94.75 303 TRP A CA 1
ATOM 2358 C C . TRP A 1 303 ? 5.424 10.655 17.371 1.00 94.75 303 TRP A C 1
ATOM 2360 O O . TRP A 1 303 ? 4.224 10.658 17.616 1.00 94.75 303 TRP A O 1
ATOM 2370 N N . PHE A 1 304 ? 5.833 10.424 16.129 1.00 95.69 304 PHE A N 1
ATOM 2371 C CA . PHE A 1 304 ? 4.893 10.088 15.067 1.00 95.69 304 PHE A CA 1
ATOM 2372 C C . PHE A 1 304 ? 4.674 8.578 14.992 1.00 95.69 304 PHE A C 1
ATOM 2374 O O . PHE A 1 304 ? 3.536 8.109 14.938 1.00 95.69 304 PHE A O 1
ATOM 2381 N N . THR A 1 305 ? 5.749 7.790 15.018 1.00 96.31 305 THR A N 1
ATOM 2382 C CA . THR A 1 305 ? 5.685 6.339 14.831 1.00 96.31 305 THR A CA 1
ATOM 2383 C C . THR A 1 305 ? 6.717 5.616 15.689 1.00 96.31 305 THR A C 1
ATOM 2385 O O . THR A 1 305 ? 7.795 6.141 15.937 1.00 96.31 305 THR A O 1
ATOM 2388 N N . ARG A 1 306 ? 6.416 4.380 16.108 1.00 97.12 306 ARG A N 1
ATOM 2389 C CA . ARG A 1 306 ? 7.381 3.554 16.852 1.00 97.12 306 ARG A CA 1
ATOM 2390 C C . ARG A 1 306 ? 8.624 3.240 15.998 1.00 97.12 306 ARG A C 1
ATOM 2392 O O . ARG A 1 306 ? 8.449 3.039 14.787 1.00 97.12 306 ARG A O 1
ATOM 2399 N N . PRO A 1 307 ? 9.833 3.149 16.588 1.00 96.31 307 PRO A N 1
ATOM 2400 C CA . PRO A 1 307 ? 11.075 2.897 15.852 1.00 96.31 307 PRO A CA 1
ATOM 2401 C C . PRO A 1 307 ? 11.019 1.662 14.949 1.00 96.31 307 PRO A C 1
ATOM 2403 O O . PRO A 1 307 ? 11.407 1.727 13.786 1.00 96.31 307 PRO A O 1
ATOM 2406 N N . GLU A 1 308 ? 10.442 0.560 15.423 1.00 96.00 308 GLU A N 1
ATOM 2407 C CA . GLU A 1 308 ? 10.348 -0.683 14.654 1.00 96.00 308 GLU A CA 1
ATOM 2408 C C . GLU A 1 308 ? 9.395 -0.534 13.464 1.00 96.00 308 GLU A C 1
ATOM 2410 O O . GLU A 1 308 ? 9.624 -1.084 12.388 1.00 96.00 308 GLU A O 1
ATOM 2415 N N . THR A 1 309 ? 8.339 0.272 13.619 1.00 95.50 309 THR A N 1
ATOM 2416 C CA . THR A 1 309 ? 7.452 0.619 12.503 1.00 95.50 309 THR A CA 1
ATOM 2417 C C . THR A 1 309 ? 8.173 1.492 11.479 1.00 95.50 309 THR A C 1
ATOM 2419 O O . THR A 1 309 ? 8.051 1.235 10.280 1.00 95.50 309 THR A O 1
ATOM 2422 N N . ALA A 1 310 ? 8.937 2.496 11.926 1.00 94.75 310 ALA A N 1
ATOM 2423 C CA . ALA A 1 310 ? 9.760 3.314 11.035 1.00 94.75 310 ALA A CA 1
ATOM 2424 C C . ALA A 1 310 ? 10.765 2.447 10.269 1.00 94.75 310 ALA A C 1
ATOM 2426 O O . ALA A 1 310 ? 10.902 2.599 9.061 1.00 94.75 310 ALA A O 1
ATOM 2427 N N . GLU A 1 311 ? 11.420 1.501 10.938 1.00 94.12 311 GLU A N 1
ATOM 2428 C CA . GLU A 1 311 ? 12.391 0.603 10.318 1.00 94.12 311 GLU A CA 1
ATOM 2429 C C . GLU A 1 311 ? 11.744 -0.325 9.278 1.00 94.12 311 GLU A C 1
ATOM 2431 O O . GLU A 1 311 ? 12.273 -0.482 8.174 1.00 94.12 311 GLU A O 1
ATOM 2436 N N . ILE A 1 312 ? 10.582 -0.916 9.588 1.00 95.19 312 ILE A N 1
ATOM 2437 C CA . ILE A 1 312 ? 9.835 -1.744 8.630 1.00 95.19 312 ILE A CA 1
ATOM 2438 C C . ILE A 1 312 ? 9.460 -0.925 7.388 1.00 95.19 312 ILE A C 1
ATOM 2440 O O . ILE A 1 312 ? 9.644 -1.410 6.270 1.00 95.19 312 ILE A O 1
ATOM 2444 N N . LEU A 1 313 ? 8.975 0.309 7.570 1.00 93.69 313 LEU A N 1
ATOM 2445 C CA . LEU A 1 313 ? 8.631 1.205 6.463 1.00 93.69 313 LEU A CA 1
ATOM 2446 C C . LEU A 1 313 ? 9.866 1.598 5.644 1.00 93.69 313 LEU A C 1
ATOM 2448 O O . LEU A 1 313 ? 9.827 1.478 4.424 1.00 93.69 313 LEU A O 1
ATOM 2452 N N . SER A 1 314 ? 10.967 1.991 6.285 1.00 91.75 314 SER A N 1
ATOM 2453 C CA . SER A 1 314 ? 12.212 2.388 5.609 1.00 91.75 314 SER A CA 1
ATOM 2454 C C . SER A 1 314 ? 12.839 1.254 4.794 1.00 91.75 314 SER A C 1
ATOM 2456 O O . SER A 1 314 ? 13.382 1.499 3.722 1.00 91.75 314 SER A O 1
ATOM 2458 N N . LYS A 1 315 ? 12.740 -0.001 5.257 1.00 90.56 315 LYS A N 1
ATOM 2459 C CA . LYS A 1 315 ? 13.220 -1.171 4.495 1.00 90.56 315 LYS A CA 1
ATOM 2460 C C . LYS A 1 315 ? 12.398 -1.427 3.231 1.00 90.56 315 LYS A C 1
ATOM 2462 O O . LYS A 1 315 ? 12.945 -1.881 2.231 1.00 90.56 315 LYS A O 1
ATOM 2467 N N . MET A 1 316 ? 11.094 -1.171 3.286 1.00 89.50 316 MET A N 1
ATOM 2468 C CA . MET A 1 316 ? 10.171 -1.426 2.173 1.00 89.50 316 MET A CA 1
ATOM 2469 C C . MET A 1 316 ? 10.095 -0.260 1.189 1.00 89.50 316 MET A C 1
ATOM 2471 O O . MET A 1 316 ? 9.890 -0.472 -0.003 1.00 89.50 316 MET A O 1
ATOM 2475 N N . TYR A 1 317 ? 10.307 0.957 1.682 1.00 88.88 317 TYR A N 1
ATOM 2476 C CA . TYR A 1 317 ? 10.352 2.190 0.909 1.00 88.88 317 TYR A CA 1
ATOM 2477 C C . TYR A 1 317 ? 11.732 2.828 1.067 1.00 88.88 317 TYR A C 1
ATOM 2479 O O . TYR A 1 317 ? 11.871 3.809 1.804 1.00 88.88 317 TYR A O 1
ATOM 2487 N N . PRO A 1 318 ? 12.761 2.266 0.408 1.00 91.06 318 PRO A N 1
ATOM 2488 C CA . PRO A 1 318 ? 14.105 2.796 0.518 1.00 91.06 318 PRO A CA 1
ATOM 2489 C C . PRO A 1 318 ? 14.177 4.224 -0.049 1.00 91.06 318 PRO A C 1
ATOM 2491 O O . PRO A 1 318 ? 13.335 4.616 -0.867 1.00 91.06 318 PRO A O 1
ATOM 2494 N N . PRO A 1 319 ? 15.196 5.007 0.335 1.00 92.81 319 PRO A N 1
ATOM 2495 C CA . PRO A 1 319 ? 15.407 6.355 -0.188 1.00 92.81 319 PRO A CA 1
ATOM 2496 C C . PRO A 1 319 ? 15.546 6.356 -1.712 1.00 92.81 319 PRO A C 1
ATOM 2498 O O . PRO A 1 319 ? 16.053 5.392 -2.283 1.00 92.81 319 PRO A O 1
ATOM 2501 N N . ARG A 1 320 ? 15.202 7.462 -2.387 1.00 91.06 320 ARG A N 1
ATOM 2502 C CA . ARG A 1 320 ? 15.268 7.552 -3.864 1.00 91.06 320 ARG A CA 1
ATOM 2503 C C . ARG A 1 320 ? 16.638 7.182 -4.436 1.00 91.06 320 ARG A C 1
ATOM 2505 O O . ARG A 1 320 ? 16.709 6.506 -5.453 1.00 91.06 320 ARG A O 1
ATOM 2512 N N . HIS A 1 321 ? 17.721 7.556 -3.755 1.00 90.69 321 HIS A N 1
ATOM 2513 C CA . HIS A 1 321 ? 19.088 7.227 -4.177 1.00 90.69 321 HIS A CA 1
ATOM 2514 C C . HIS A 1 321 ? 19.438 5.728 -4.055 1.00 90.69 321 HIS A C 1
ATOM 2516 O O . HIS A 1 321 ? 20.473 5.298 -4.554 1.00 90.69 321 HIS A O 1
ATOM 2522 N N . GLN A 1 322 ? 18.590 4.928 -3.403 1.00 92.81 322 GLN A N 1
ATOM 2523 C CA . GLN A 1 322 ? 18.720 3.472 -3.284 1.00 92.81 322 GLN A CA 1
ATOM 2524 C C . GLN A 1 322 ? 17.672 2.715 -4.113 1.00 92.81 322 GLN A C 1
ATOM 2526 O O . GLN A 1 322 ? 17.811 1.504 -4.293 1.00 92.81 322 GLN A O 1
ATOM 2531 N N . GLN A 1 323 ? 16.655 3.404 -4.640 1.00 93.81 323 GLN A N 1
ATOM 2532 C CA . GLN A 1 323 ? 15.588 2.812 -5.449 1.00 93.81 323 GLN A CA 1
ATOM 2533 C C . GLN A 1 323 ? 16.059 2.434 -6.853 1.00 93.81 323 GLN A C 1
ATOM 2535 O O . GLN A 1 323 ? 16.951 3.052 -7.440 1.00 93.81 323 GLN A O 1
ATOM 2540 N N . GLY A 1 324 ? 15.436 1.395 -7.403 1.00 95.38 324 GLY A N 1
ATOM 2541 C CA . GLY A 1 324 ? 15.679 0.959 -8.771 1.00 95.38 324 GLY A CA 1
ATOM 2542 C C . GLY A 1 324 ? 15.125 1.954 -9.785 1.00 95.38 324 GLY A C 1
ATOM 2543 O O . GLY A 1 324 ? 14.081 2.570 -9.554 1.00 95.38 324 GLY A O 1
ATOM 2544 N N . PHE A 1 325 ? 15.819 2.093 -10.912 1.00 97.12 325 PHE A N 1
ATOM 2545 C CA . PHE A 1 325 ? 15.394 2.927 -12.035 1.00 97.12 325 PHE A CA 1
ATOM 2546 C C . PHE A 1 325 ? 15.890 2.358 -13.367 1.00 97.12 325 PHE A C 1
ATOM 2548 O O . PHE A 1 325 ? 16.896 1.646 -13.429 1.00 97.12 325 PHE A O 1
ATOM 2555 N N . CYS A 1 326 ? 15.175 2.695 -14.435 1.00 98.19 326 CYS A N 1
ATOM 2556 C CA . CYS A 1 326 ? 15.471 2.326 -15.807 1.00 98.19 326 CYS A CA 1
ATOM 2557 C C . CYS A 1 326 ? 15.920 3.552 -16.599 1.00 98.19 326 CYS A C 1
ATOM 2559 O O . CYS A 1 326 ? 15.142 4.488 -16.784 1.00 98.19 326 CYS A O 1
ATOM 2561 N N . LEU A 1 327 ? 17.143 3.514 -17.128 1.00 98.19 327 LEU A N 1
ATOM 2562 C CA . LEU A 1 327 ? 17.590 4.432 -18.173 1.00 98.19 327 LEU A CA 1
ATOM 2563 C C . LEU A 1 327 ? 17.240 3.830 -19.529 1.00 98.19 327 LEU A C 1
ATOM 2565 O O . LEU A 1 327 ? 17.802 2.808 -19.922 1.00 98.19 327 LEU A O 1
ATOM 2569 N N . TRP A 1 328 ? 16.302 4.446 -20.241 1.00 98.06 328 TRP A N 1
ATOM 2570 C CA . TRP A 1 328 ? 15.825 3.955 -21.529 1.00 98.06 328 TRP A CA 1
ATOM 2571 C C . TRP A 1 328 ? 16.327 4.835 -22.670 1.00 98.06 328 TRP A C 1
ATOM 2573 O O . TRP A 1 328 ? 15.742 5.873 -22.977 1.00 98.06 328 TRP A O 1
ATOM 2583 N N . PHE A 1 329 ? 17.396 4.403 -23.333 1.00 97.94 329 PHE A N 1
ATOM 2584 C CA . PHE A 1 329 ? 17.940 5.081 -24.503 1.00 97.94 329 PHE A CA 1
ATOM 2585 C C . PHE A 1 329 ? 17.165 4.678 -25.758 1.00 97.94 329 PHE A C 1
ATOM 2587 O O . PHE A 1 329 ? 17.131 3.502 -26.127 1.00 97.94 329 PHE A O 1
ATOM 2594 N N . THR A 1 330 ? 16.595 5.669 -26.446 1.00 96.81 330 THR A N 1
ATOM 2595 C CA . THR A 1 330 ? 15.862 5.511 -27.711 1.00 96.81 330 THR A CA 1
ATOM 2596 C C . THR A 1 330 ? 16.434 6.434 -28.785 1.00 96.81 330 THR A C 1
ATOM 2598 O O . THR A 1 330 ? 16.906 7.527 -28.485 1.00 96.81 330 THR A O 1
ATOM 2601 N N . GLY A 1 331 ? 16.416 6.008 -30.050 1.00 95.06 331 GLY A N 1
ATOM 2602 C CA . GLY A 1 331 ? 17.011 6.764 -31.161 1.00 95.06 331 GLY A CA 1
ATOM 2603 C C . GLY A 1 331 ? 17.474 5.878 -32.317 1.00 95.06 331 GLY A C 1
ATOM 2604 O O . GLY A 1 331 ? 17.465 4.645 -32.220 1.00 95.06 331 GLY A O 1
ATOM 2605 N N . LEU A 1 332 ? 17.915 6.502 -33.410 1.00 93.38 332 LEU A N 1
ATOM 2606 C CA . LEU A 1 332 ? 18.312 5.826 -34.651 1.00 93.38 332 LEU A CA 1
ATOM 2607 C C . LEU A 1 332 ? 19.470 4.829 -34.456 1.00 93.38 332 LEU A C 1
ATOM 2609 O O . LEU A 1 332 ? 20.257 4.934 -33.511 1.00 93.38 332 LEU A O 1
ATOM 2613 N N . SER A 1 333 ? 19.574 3.816 -35.323 1.00 90.31 333 SER A N 1
ATOM 2614 C CA . SER A 1 333 ? 20.770 2.955 -35.363 1.00 90.31 333 SER A CA 1
ATOM 2615 C C . SER A 1 333 ? 22.010 3.825 -35.619 1.00 90.31 333 SER A C 1
ATOM 2617 O O . SER A 1 333 ? 21.908 4.831 -36.295 1.00 90.31 333 SER A O 1
ATOM 2619 N N . GLY A 1 334 ? 23.169 3.527 -35.031 1.00 90.44 334 GLY A N 1
ATOM 2620 C CA . GLY A 1 334 ? 24.354 4.395 -35.193 1.00 90.44 334 GLY A CA 1
ATOM 2621 C C . GLY A 1 334 ? 24.326 5.733 -34.426 1.00 90.44 334 GLY A C 1
ATOM 2622 O O . GLY A 1 334 ? 25.347 6.411 -34.368 1.00 90.44 334 GLY A O 1
ATOM 2623 N N . ALA A 1 335 ? 23.233 6.079 -33.731 1.00 94.25 335 ALA A N 1
ATOM 2624 C CA . ALA A 1 335 ? 23.135 7.317 -32.940 1.00 94.25 335 ALA A CA 1
ATOM 2625 C C . ALA A 1 335 ? 24.052 7.375 -31.694 1.00 94.25 335 ALA A C 1
ATOM 2627 O O . ALA A 1 335 ? 24.084 8.377 -30.996 1.00 94.25 335 ALA A O 1
ATOM 2628 N N . GLY A 1 336 ? 24.778 6.302 -31.360 1.00 94.19 336 GLY A N 1
ATOM 2629 C CA . GLY A 1 336 ? 25.666 6.268 -30.185 1.00 94.19 336 GLY A CA 1
ATOM 2630 C C . GLY A 1 336 ? 25.009 5.836 -28.866 1.00 94.19 336 GLY A C 1
ATOM 2631 O O . GLY A 1 336 ? 25.635 5.939 -27.818 1.00 94.19 336 GLY A O 1
ATOM 2632 N N . LYS A 1 337 ? 23.777 5.300 -28.897 1.00 94.88 337 LYS A N 1
ATOM 2633 C CA . LYS A 1 337 ? 23.063 4.800 -27.700 1.00 94.88 337 LYS A CA 1
ATOM 2634 C C . LYS A 1 337 ? 23.898 3.837 -26.850 1.00 94.88 337 LYS A C 1
ATOM 2636 O O . LYS A 1 337 ? 24.008 4.052 -25.652 1.00 94.88 337 LYS A O 1
ATOM 2641 N N . SER A 1 338 ? 24.472 2.798 -27.466 1.00 92.19 338 SER A N 1
ATOM 2642 C CA . SER A 1 338 ? 25.274 1.790 -26.754 1.00 92.19 338 SER A CA 1
ATOM 2643 C C . SER A 1 338 ? 26.517 2.409 -26.117 1.00 92.19 338 SER A C 1
ATOM 2645 O O . SER A 1 338 ? 26.784 2.156 -24.953 1.00 92.19 338 SER A O 1
ATOM 2647 N N . THR A 1 339 ? 27.206 3.305 -26.827 1.00 94.19 339 THR A N 1
ATOM 2648 C CA . THR A 1 339 ? 28.382 4.013 -26.304 1.00 94.19 339 THR A CA 1
ATOM 2649 C C . THR A 1 339 ? 28.038 4.872 -25.087 1.00 94.19 339 THR A C 1
ATOM 2651 O O . THR A 1 339 ? 28.719 4.802 -24.070 1.00 94.19 339 THR A O 1
ATOM 2654 N N . ILE A 1 340 ? 26.958 5.659 -25.155 1.00 96.75 340 ILE A N 1
ATOM 2655 C CA . ILE A 1 340 ? 26.513 6.473 -24.014 1.00 96.75 340 ILE A CA 1
ATOM 2656 C C . ILE A 1 340 ? 26.092 5.565 -22.850 1.00 96.75 340 ILE A C 1
ATOM 2658 O O . ILE A 1 340 ? 26.457 5.828 -21.708 1.00 96.75 340 ILE A O 1
ATOM 2662 N N . ALA A 1 341 ? 25.361 4.484 -23.134 1.00 96.19 341 ALA A N 1
ATOM 2663 C CA . ALA A 1 341 ? 24.928 3.515 -22.134 1.00 96.19 341 ALA A CA 1
ATOM 2664 C C . ALA A 1 341 ? 26.112 2.862 -21.399 1.00 96.19 341 ALA A C 1
ATOM 2666 O O . ALA A 1 341 ? 26.081 2.774 -20.175 1.00 96.19 341 ALA A O 1
ATOM 2667 N N . GLU A 1 342 ? 27.163 2.453 -22.113 1.00 95.00 342 GLU A N 1
ATOM 2668 C CA . GLU A 1 342 ? 28.388 1.885 -21.533 1.00 95.00 342 GLU A CA 1
ATOM 2669 C C . GLU A 1 342 ? 29.121 2.887 -20.634 1.00 95.00 342 GLU A C 1
ATOM 2671 O O . GLU A 1 342 ? 29.481 2.546 -19.508 1.00 95.00 342 GLU A O 1
ATOM 2676 N N . ILE A 1 343 ? 29.282 4.139 -21.081 1.00 97.38 343 ILE A N 1
ATOM 2677 C CA . ILE A 1 343 ? 29.901 5.198 -20.268 1.00 97.38 343 ILE A CA 1
ATOM 267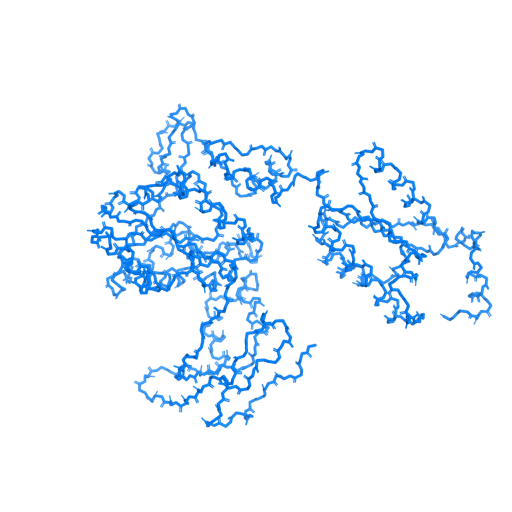8 C C . ILE A 1 343 ? 29.091 5.427 -18.988 1.00 97.38 343 ILE A C 1
ATOM 2680 O O . ILE A 1 343 ? 29.649 5.461 -17.894 1.00 97.38 343 ILE A O 1
ATOM 2684 N N . VAL A 1 344 ? 27.765 5.539 -19.101 1.00 97.44 344 VAL A N 1
ATOM 2685 C CA . VAL A 1 344 ? 26.887 5.719 -17.938 1.00 97.44 344 VAL A CA 1
ATOM 2686 C C . VAL A 1 344 ? 26.954 4.515 -16.996 1.00 97.44 344 VAL A C 1
ATOM 2688 O O . VAL A 1 344 ? 26.949 4.704 -15.783 1.00 97.44 344 VAL A O 1
ATOM 2691 N N . ALA A 1 345 ? 27.061 3.290 -17.517 1.00 96.31 345 ALA A N 1
ATOM 2692 C CA . ALA A 1 345 ? 27.229 2.096 -16.694 1.00 96.31 345 ALA A CA 1
ATOM 2693 C C . ALA A 1 345 ? 28.513 2.158 -15.851 1.00 96.31 345 ALA A C 1
ATOM 2695 O O . ALA A 1 345 ? 28.467 1.839 -14.663 1.00 96.31 345 ALA A O 1
ATOM 2696 N N . VAL A 1 346 ? 29.627 2.618 -16.434 1.00 97.00 346 VAL A N 1
ATOM 2697 C CA . VAL A 1 346 ? 30.893 2.835 -15.711 1.00 97.00 346 VAL A CA 1
ATOM 2698 C C . VAL A 1 346 ? 30.732 3.909 -14.634 1.00 97.00 346 VAL A C 1
ATOM 2700 O O . VAL A 1 346 ? 31.059 3.654 -13.479 1.00 97.00 346 VAL A O 1
ATOM 2703 N N . LEU A 1 347 ? 30.149 5.064 -14.968 1.00 97.69 347 LEU A N 1
ATOM 2704 C CA . LEU A 1 347 ? 29.931 6.153 -14.004 1.00 97.69 347 LEU A CA 1
ATOM 2705 C C . LEU A 1 347 ? 29.026 5.731 -12.834 1.00 97.69 347 LEU A C 1
ATOM 2707 O O . LEU A 1 347 ? 29.253 6.114 -11.689 1.00 97.69 347 LEU A O 1
ATOM 2711 N N . LEU A 1 348 ? 28.009 4.907 -13.093 1.00 96.31 348 LEU A N 1
ATOM 2712 C CA . LEU A 1 348 ? 27.161 4.354 -12.035 1.00 96.31 348 LEU A CA 1
ATOM 2713 C C . LEU A 1 348 ? 27.937 3.400 -11.123 1.00 96.31 348 LEU A C 1
ATOM 2715 O O . LEU A 1 348 ? 27.765 3.460 -9.904 1.00 96.31 348 LEU A O 1
ATOM 2719 N N . LEU A 1 349 ? 28.811 2.561 -11.686 1.00 95.00 349 LEU A N 1
ATOM 2720 C CA . LEU A 1 349 ? 29.679 1.682 -10.903 1.00 95.00 349 LEU A CA 1
ATOM 2721 C C . LEU A 1 349 ? 30.653 2.480 -10.026 1.00 95.00 349 LEU A C 1
ATOM 2723 O O . LEU A 1 349 ? 30.832 2.120 -8.864 1.00 95.00 349 LEU A O 1
ATOM 2727 N N . GLU A 1 350 ? 31.212 3.586 -10.528 1.00 96.69 350 GLU A N 1
ATOM 2728 C CA . GLU A 1 350 ? 32.043 4.512 -9.738 1.00 96.69 350 GLU A CA 1
ATOM 2729 C C . GLU A 1 350 ? 31.275 5.117 -8.550 1.00 96.69 350 GLU A C 1
ATOM 2731 O O . GLU A 1 350 ? 31.846 5.334 -7.483 1.00 96.69 350 GLU A O 1
ATOM 2736 N N . CYS A 1 351 ? 29.961 5.319 -8.687 1.00 94.50 351 CYS A N 1
ATOM 2737 C CA . CYS A 1 351 ? 29.073 5.735 -7.597 1.00 94.50 351 CYS A CA 1
ATOM 2738 C C . CYS A 1 351 ? 28.583 4.576 -6.701 1.00 94.50 351 CYS A C 1
ATOM 2740 O O . CYS A 1 351 ? 27.682 4.773 -5.884 1.00 94.50 351 CYS A O 1
ATOM 2742 N N . GLY A 1 352 ? 29.126 3.362 -6.846 1.00 94.12 352 GLY A N 1
ATOM 2743 C CA . GLY A 1 352 ? 28.726 2.190 -6.060 1.00 94.12 352 GLY A CA 1
ATOM 2744 C C . GLY A 1 352 ? 27.381 1.583 -6.473 1.00 94.12 352 GLY A C 1
ATOM 2745 O O . GLY A 1 352 ? 26.773 0.838 -5.702 1.00 94.12 352 GLY A O 1
ATOM 2746 N N . ARG A 1 353 ? 26.892 1.888 -7.682 1.00 94.62 353 ARG A N 1
ATOM 2747 C CA . ARG A 1 353 ? 25.608 1.408 -8.198 1.00 94.62 353 ARG A CA 1
ATOM 2748 C C . ARG A 1 353 ? 25.817 0.371 -9.296 1.00 94.62 353 ARG A C 1
ATOM 2750 O O . ARG A 1 353 ? 26.239 0.682 -10.405 1.00 94.62 353 ARG A O 1
ATOM 2757 N N . GLN A 1 354 ? 25.466 -0.877 -9.001 1.00 94.06 354 GLN A N 1
ATOM 2758 C CA . GLN A 1 354 ? 25.436 -1.924 -10.020 1.00 94.06 354 GLN A CA 1
ATOM 2759 C C . GLN A 1 354 ? 24.312 -1.661 -11.025 1.00 94.06 354 GLN A C 1
ATOM 2761 O O . GLN A 1 354 ? 23.204 -1.278 -10.642 1.00 94.06 354 GLN A O 1
ATOM 2766 N N . SER A 1 355 ? 24.596 -1.893 -12.306 1.00 94.94 355 SER A N 1
ATOM 2767 C CA . SER A 1 355 ? 23.616 -1.769 -13.380 1.00 94.94 355 SER A CA 1
ATOM 2768 C C . SER A 1 355 ? 23.536 -3.048 -14.212 1.00 94.94 355 SER A C 1
ATOM 2770 O O . SER A 1 355 ? 24.536 -3.717 -14.459 1.00 94.94 355 SER A O 1
ATOM 2772 N N . THR A 1 356 ? 22.321 -3.398 -14.633 1.00 95.94 356 THR A N 1
ATOM 2773 C CA . THR A 1 356 ? 22.076 -4.445 -15.632 1.00 95.94 356 THR A CA 1
ATOM 2774 C C . THR A 1 356 ? 21.995 -3.799 -17.009 1.00 95.94 356 THR A C 1
ATOM 2776 O O . THR A 1 356 ? 21.146 -2.936 -17.230 1.00 95.94 356 THR A O 1
ATOM 2779 N N . MET A 1 357 ? 22.856 -4.220 -17.936 1.00 94.56 357 MET A N 1
ATOM 2780 C CA . MET A 1 357 ? 22.840 -3.743 -19.319 1.00 94.56 357 MET A CA 1
ATOM 2781 C C . MET A 1 357 ? 21.942 -4.635 -20.184 1.00 94.56 357 MET A C 1
ATOM 2783 O O . MET A 1 357 ? 22.208 -5.824 -20.349 1.00 94.56 357 MET A O 1
ATOM 2787 N N . LEU A 1 358 ? 20.887 -4.051 -20.749 1.00 94.00 358 LEU A N 1
ATOM 2788 C CA . LEU A 1 358 ? 20.004 -4.663 -21.741 1.00 94.00 358 LEU A CA 1
ATOM 2789 C C . LEU A 1 358 ? 20.202 -3.949 -23.083 1.00 94.00 358 LEU A C 1
ATOM 2791 O O . LEU A 1 358 ? 19.398 -3.111 -23.505 1.00 94.00 358 LEU A O 1
ATOM 2795 N N . ASP A 1 359 ? 21.315 -4.253 -23.740 1.00 84.25 359 ASP A N 1
ATOM 2796 C CA . ASP A 1 359 ? 21.644 -3.720 -25.057 1.00 84.25 359 ASP A CA 1
ATOM 2797 C C . ASP A 1 359 ? 21.149 -4.645 -26.184 1.00 84.25 359 ASP A C 1
ATOM 2799 O O . ASP A 1 359 ? 20.688 -5.767 -25.962 1.00 84.25 359 ASP A O 1
ATOM 2803 N N . GLY A 1 360 ? 21.226 -4.167 -27.426 1.00 73.31 360 GLY A N 1
ATOM 2804 C CA . GLY A 1 360 ? 20.719 -4.908 -28.579 1.00 73.31 360 GLY A CA 1
ATOM 2805 C C . GLY A 1 360 ? 21.335 -6.300 -28.753 1.00 73.31 360 GLY A C 1
ATOM 2806 O O . GLY A 1 360 ? 20.633 -7.196 -29.220 1.00 73.31 360 GLY A O 1
ATOM 2807 N N . ASP A 1 361 ? 22.599 -6.501 -28.378 1.00 71.50 361 ASP A N 1
ATOM 2808 C CA . ASP A 1 361 ? 23.308 -7.757 -28.624 1.00 71.50 361 ASP A CA 1
ATOM 2809 C C . ASP A 1 361 ? 23.067 -8.780 -27.484 1.00 71.50 361 ASP A C 1
ATOM 2811 O O . ASP A 1 361 ? 22.781 -9.951 -27.772 1.00 71.50 361 ASP A O 1
ATOM 2815 N N . VAL A 1 362 ? 23.003 -8.352 -26.213 1.00 78.88 362 VAL A N 1
ATOM 2816 C CA . VAL A 1 362 ? 22.538 -9.180 -25.076 1.00 78.88 362 VAL A CA 1
ATOM 2817 C C . VAL A 1 362 ? 21.081 -9.600 -25.277 1.00 78.88 362 VAL A C 1
ATOM 2819 O O . VAL A 1 362 ? 20.736 -10.783 -25.183 1.00 78.88 362 VAL A O 1
ATOM 2822 N N . VAL A 1 363 ? 20.215 -8.645 -25.622 1.00 81.81 363 VAL A N 1
ATOM 2823 C CA . VAL A 1 363 ? 18.784 -8.891 -25.830 1.00 81.81 363 VAL A CA 1
ATOM 2824 C C . VAL A 1 363 ? 18.564 -9.883 -26.975 1.00 81.81 363 VAL A C 1
ATOM 2826 O O . VAL A 1 363 ? 17.836 -10.861 -26.801 1.00 81.81 363 VAL A O 1
ATOM 2829 N N . ARG A 1 364 ? 19.250 -9.719 -28.115 1.00 77.12 364 ARG A N 1
ATOM 2830 C CA . ARG A 1 364 ? 19.146 -10.660 -29.246 1.00 77.12 364 ARG A CA 1
ATOM 2831 C C . ARG A 1 364 ? 19.585 -12.074 -28.883 1.00 77.12 364 ARG A C 1
ATOM 2833 O O . ARG A 1 364 ? 18.963 -13.039 -29.326 1.00 77.12 364 ARG A O 1
ATOM 2840 N N . THR A 1 365 ? 20.631 -12.195 -28.072 1.00 80.69 365 THR A N 1
ATOM 2841 C CA . THR A 1 365 ? 21.201 -13.491 -27.695 1.00 80.69 365 THR A CA 1
ATOM 2842 C C . THR A 1 365 ? 20.278 -14.278 -26.766 1.00 80.69 365 THR A C 1
ATOM 2844 O O . THR A 1 365 ? 20.144 -15.496 -26.937 1.00 80.69 365 THR A O 1
ATOM 2847 N N . HIS A 1 366 ? 19.622 -13.597 -25.820 1.00 83.00 366 HIS A N 1
ATOM 2848 C CA . HIS A 1 366 ? 18.921 -14.238 -24.701 1.00 83.00 366 HIS A CA 1
ATOM 2849 C C . HIS A 1 366 ? 17.397 -14.070 -24.710 1.00 83.00 366 HIS A C 1
ATOM 2851 O O . HIS A 1 366 ? 16.693 -14.950 -24.223 1.00 83.00 366 HIS A O 1
ATOM 2857 N N . LEU A 1 367 ? 16.874 -12.975 -25.267 1.00 82.50 367 LEU A N 1
ATOM 2858 C CA . LEU A 1 367 ? 15.462 -12.586 -25.141 1.00 82.50 367 LEU A CA 1
ATOM 2859 C C . LEU A 1 367 ? 14.707 -12.566 -26.481 1.00 82.50 367 LEU A C 1
ATOM 2861 O O . LEU A 1 367 ? 13.485 -12.739 -26.490 1.00 82.50 367 LEU A O 1
ATOM 2865 N N . SER A 1 368 ? 15.399 -12.386 -27.612 1.00 77.69 368 SER A N 1
ATOM 2866 C CA . SER A 1 368 ? 14.763 -12.203 -28.934 1.00 77.69 368 SER A CA 1
ATOM 2867 C C . SER A 1 368 ? 14.863 -13.401 -29.879 1.00 77.69 368 SER A C 1
ATOM 2869 O O . SER A 1 368 ? 14.471 -13.278 -31.040 1.00 77.69 368 SER A O 1
ATOM 2871 N N . ARG A 1 369 ? 15.374 -14.560 -29.437 1.00 77.56 369 ARG A N 1
ATOM 2872 C CA . ARG A 1 369 ? 15.410 -15.760 -30.295 1.00 77.56 369 ARG A CA 1
ATOM 2873 C C . ARG A 1 369 ? 13.994 -16.090 -30.786 1.00 77.56 369 ARG A C 1
ATOM 2875 O O . ARG A 1 369 ? 13.065 -16.185 -29.986 1.00 77.56 369 ARG A O 1
ATOM 2882 N N . GLY A 1 370 ? 13.846 -16.248 -32.102 1.00 76.56 370 GLY A N 1
ATOM 2883 C CA . GLY A 1 370 ? 12.570 -16.548 -32.760 1.00 76.56 370 GLY A CA 1
ATOM 2884 C C . GLY A 1 370 ? 11.733 -15.335 -33.189 1.00 76.56 370 GLY A C 1
ATOM 2885 O O . GLY A 1 370 ? 10.662 -15.546 -33.743 1.00 76.56 370 GLY A O 1
ATOM 2886 N N . LEU A 1 371 ? 12.193 -14.095 -32.969 1.00 79.69 371 LEU A N 1
ATOM 2887 C CA . LEU A 1 371 ? 11.528 -12.885 -33.476 1.00 79.69 371 LEU A CA 1
ATOM 2888 C C . LEU A 1 371 ? 12.139 -12.427 -34.810 1.00 79.69 371 LEU A C 1
ATOM 2890 O O . LEU A 1 371 ? 13.361 -12.422 -34.968 1.00 79.69 371 LEU A O 1
ATOM 2894 N N . GLY A 1 372 ? 11.285 -12.038 -35.760 1.00 77.69 372 GLY A N 1
ATOM 2895 C CA . GLY A 1 372 ? 11.676 -11.448 -37.040 1.00 77.69 372 GLY A CA 1
ATOM 2896 C C . GLY A 1 372 ? 11.873 -9.927 -36.977 1.00 77.69 372 GLY A C 1
ATOM 2897 O O . GLY A 1 372 ? 12.160 -9.348 -35.930 1.00 77.69 372 GLY A O 1
ATOM 2898 N N . PHE A 1 373 ? 11.726 -9.260 -38.126 1.00 77.94 373 PHE A N 1
ATOM 2899 C CA . PHE A 1 373 ? 11.858 -7.798 -38.255 1.00 77.94 373 PHE A CA 1
ATOM 2900 C C . PHE A 1 373 ? 10.525 -7.077 -38.480 1.00 77.94 373 PHE A C 1
ATOM 2902 O O . PHE A 1 373 ? 10.548 -5.870 -38.751 1.00 77.94 373 PHE A O 1
ATOM 2909 N N . SER A 1 374 ? 9.399 -7.792 -38.371 1.00 85.12 374 SER A N 1
ATOM 2910 C CA . SER A 1 374 ? 8.060 -7.207 -38.484 1.00 85.12 374 SER A CA 1
ATOM 2911 C C . SER A 1 374 ? 7.837 -6.136 -37.413 1.00 85.12 374 SER A C 1
ATOM 2913 O O . SER A 1 374 ? 8.569 -6.051 -36.421 1.00 85.12 374 SER A O 1
ATOM 2915 N N . ARG A 1 375 ? 6.833 -5.281 -37.616 1.00 85.75 375 ARG A N 1
ATOM 2916 C CA . ARG A 1 375 ? 6.467 -4.273 -36.617 1.00 85.75 375 ARG A CA 1
ATOM 2917 C C . ARG A 1 375 ? 6.079 -4.945 -35.301 1.00 85.75 375 ARG A C 1
ATOM 2919 O O . ARG A 1 375 ? 6.558 -4.540 -34.248 1.00 85.75 375 ARG A O 1
ATOM 2926 N N . GLU A 1 376 ? 5.284 -6.002 -35.395 1.00 86.94 376 GLU A N 1
ATOM 2927 C CA . GLU A 1 376 ? 4.785 -6.795 -34.280 1.00 86.94 376 GLU A CA 1
ATOM 2928 C C . GLU A 1 376 ? 5.941 -7.452 -33.514 1.00 86.94 376 GLU A C 1
ATOM 2930 O O . GLU A 1 376 ? 6.008 -7.346 -32.292 1.00 86.94 376 GLU A O 1
ATOM 2935 N N . ASP A 1 377 ? 6.909 -8.047 -34.218 1.00 87.44 377 ASP A N 1
ATOM 2936 C CA . ASP A 1 377 ? 8.096 -8.644 -33.595 1.00 87.44 377 ASP A CA 1
ATOM 2937 C C . ASP A 1 377 ? 8.958 -7.602 -32.876 1.00 87.44 377 ASP A C 1
ATOM 2939 O O . ASP A 1 377 ? 9.482 -7.858 -31.788 1.00 87.44 377 ASP A O 1
ATOM 2943 N N . ARG A 1 378 ? 9.099 -6.403 -33.459 1.00 85.06 378 ARG A N 1
ATOM 2944 C CA . ARG A 1 378 ? 9.820 -5.292 -32.822 1.00 85.06 378 ARG A CA 1
ATOM 2945 C C . ARG A 1 378 ? 9.103 -4.837 -31.557 1.00 85.06 378 ARG A C 1
ATOM 2947 O O . ARG A 1 378 ? 9.773 -4.627 -30.548 1.00 85.06 378 ARG A O 1
ATOM 2954 N N . ASP A 1 379 ? 7.780 -4.715 -31.593 1.00 89.00 379 ASP A N 1
ATOM 2955 C CA . ASP A 1 379 ? 6.979 -4.335 -30.429 1.00 89.00 379 ASP A CA 1
ATOM 2956 C C . ASP A 1 379 ? 7.078 -5.386 -29.316 1.00 89.00 379 ASP A C 1
ATOM 2958 O O . ASP A 1 379 ? 7.411 -5.046 -28.179 1.00 89.00 379 ASP A O 1
ATOM 2962 N N . VAL A 1 380 ? 6.925 -6.672 -29.648 1.00 90.19 380 VAL A N 1
ATOM 2963 C CA . VAL A 1 380 ? 7.114 -7.786 -28.702 1.00 90.19 380 VAL A CA 1
ATOM 2964 C C . VAL A 1 380 ? 8.516 -7.765 -28.100 1.00 90.19 380 VAL A C 1
ATOM 2966 O O . VAL A 1 380 ? 8.672 -7.964 -26.895 1.00 90.19 380 VAL A O 1
ATOM 2969 N N . ASN A 1 381 ? 9.546 -7.493 -28.904 1.00 90.69 381 ASN A N 1
ATOM 2970 C CA . ASN A 1 381 ? 10.909 -7.382 -28.403 1.00 90.69 381 ASN A CA 1
ATOM 2971 C C . ASN A 1 381 ? 11.054 -6.253 -27.370 1.00 90.69 381 ASN A C 1
ATOM 2973 O O . ASN A 1 381 ? 11.633 -6.468 -26.309 1.00 90.69 381 ASN A O 1
ATOM 2977 N N . ILE A 1 382 ? 10.507 -5.065 -27.647 1.00 93.88 382 ILE A N 1
ATOM 2978 C CA . ILE A 1 382 ? 10.550 -3.938 -26.705 1.00 93.88 382 ILE A CA 1
ATOM 2979 C C . ILE A 1 382 ? 9.798 -4.260 -25.411 1.00 93.88 382 ILE A C 1
ATOM 2981 O O . ILE A 1 382 ? 10.311 -3.974 -24.331 1.00 93.88 382 ILE A O 1
ATOM 2985 N N . LEU A 1 383 ? 8.637 -4.911 -25.500 1.00 94.12 383 LEU A N 1
ATOM 2986 C CA . LEU A 1 383 ? 7.874 -5.329 -24.323 1.00 94.12 383 LEU A CA 1
ATOM 2987 C C . LEU A 1 383 ? 8.621 -6.375 -23.483 1.00 94.12 383 LEU A C 1
ATOM 2989 O O . LEU A 1 383 ? 8.584 -6.302 -22.257 1.00 94.12 383 LEU A O 1
ATOM 2993 N N . ARG A 1 384 ? 9.356 -7.306 -24.109 1.00 94.00 384 ARG A N 1
ATOM 2994 C CA . ARG A 1 384 ? 10.211 -8.274 -23.393 1.00 94.00 384 ARG A CA 1
ATOM 2995 C C . ARG A 1 384 ? 11.336 -7.588 -22.624 1.00 94.00 384 ARG A C 1
ATOM 2997 O O . ARG A 1 384 ? 11.554 -7.918 -21.462 1.00 94.00 384 ARG A O 1
ATOM 3004 N N . ILE A 1 385 ? 12.025 -6.631 -23.253 1.00 94.88 385 ILE A N 1
ATOM 3005 C CA . ILE A 1 385 ? 13.045 -5.820 -22.570 1.00 94.88 385 ILE A CA 1
ATOM 3006 C C . ILE A 1 385 ? 12.399 -5.075 -21.400 1.00 94.88 385 ILE A C 1
ATOM 3008 O O . ILE A 1 385 ? 12.924 -5.112 -20.292 1.00 94.88 385 ILE A O 1
ATOM 3012 N N . GLY A 1 386 ? 11.244 -4.447 -21.637 1.00 95.56 386 GLY A N 1
ATOM 3013 C CA . GLY A 1 386 ? 10.497 -3.715 -20.620 1.00 95.56 386 GLY A CA 1
ATOM 3014 C C . GLY A 1 386 ? 10.119 -4.563 -19.407 1.00 95.56 386 GLY A C 1
ATOM 3015 O O . GLY A 1 386 ? 10.272 -4.094 -18.286 1.00 95.56 386 GLY A O 1
ATOM 3016 N N . PHE A 1 387 ? 9.711 -5.815 -19.620 1.00 95.31 387 PHE A N 1
ATOM 3017 C CA . PHE A 1 387 ? 9.397 -6.759 -18.544 1.00 95.31 387 PHE A CA 1
ATOM 3018 C C . PHE A 1 387 ? 10.624 -7.130 -17.705 1.00 95.31 387 PHE A C 1
ATOM 3020 O O . PHE A 1 387 ? 10.578 -7.114 -16.478 1.00 95.31 387 PHE A O 1
ATOM 3027 N N . VAL A 1 388 ? 11.757 -7.427 -18.348 1.00 96.25 388 VAL A N 1
ATOM 3028 C CA . VAL A 1 388 ? 12.998 -7.705 -17.606 1.00 96.25 388 VAL A CA 1
ATOM 3029 C C . VAL A 1 388 ? 13.446 -6.459 -16.839 1.00 96.25 388 VAL A C 1
ATOM 3031 O O . VAL A 1 388 ? 13.799 -6.549 -15.665 1.00 96.25 388 VAL A O 1
ATOM 3034 N N . ALA A 1 389 ? 13.374 -5.286 -17.472 1.00 97.00 389 ALA A N 1
ATOM 3035 C CA . ALA A 1 389 ? 13.693 -4.013 -16.842 1.00 97.00 389 ALA A CA 1
ATOM 3036 C C . ALA A 1 389 ? 12.795 -3.729 -15.628 1.00 97.00 389 ALA A C 1
ATOM 3038 O O . ALA A 1 389 ? 13.309 -3.312 -14.592 1.00 97.00 389 ALA A O 1
ATOM 3039 N N . SER A 1 390 ? 11.486 -3.995 -15.713 1.00 96.69 390 SER A N 1
ATOM 3040 C CA . SER A 1 390 ? 10.569 -3.782 -14.590 1.00 96.69 390 SER A CA 1
ATOM 3041 C C . SER A 1 390 ? 10.889 -4.681 -13.404 1.00 96.69 390 SER A C 1
ATOM 3043 O O . SER A 1 390 ? 10.863 -4.205 -12.274 1.00 96.69 390 SER A O 1
ATOM 3045 N N . GLU A 1 391 ? 11.256 -5.946 -13.629 1.00 96.62 391 GLU A N 1
ATOM 3046 C CA . GLU A 1 391 ? 11.639 -6.839 -12.529 1.00 96.62 391 GLU A CA 1
ATOM 3047 C C . GLU A 1 391 ? 12.957 -6.413 -11.870 1.00 96.62 391 GLU A C 1
ATOM 3049 O O . GLU A 1 391 ? 13.043 -6.380 -10.642 1.00 96.62 391 GLU A O 1
ATOM 3054 N N . VAL A 1 392 ? 13.964 -6.002 -12.649 1.00 96.62 392 VAL A N 1
ATOM 3055 C CA . VAL A 1 392 ? 15.216 -5.461 -12.087 1.00 96.62 392 VAL A CA 1
ATOM 3056 C C . VAL A 1 392 ? 14.931 -4.222 -11.230 1.00 96.62 392 VAL A C 1
ATOM 3058 O O . VAL A 1 392 ? 15.392 -4.136 -10.090 1.00 96.62 392 VAL A O 1
ATOM 3061 N N . VAL A 1 393 ? 14.121 -3.293 -11.743 1.00 96.50 393 VAL A N 1
ATOM 3062 C CA . VAL A 1 393 ? 13.733 -2.055 -11.047 1.00 96.50 393 VAL A CA 1
ATOM 3063 C C . VAL A 1 393 ? 12.946 -2.345 -9.768 1.00 96.50 393 VAL A C 1
ATOM 3065 O O . VAL A 1 393 ? 13.235 -1.751 -8.727 1.00 96.50 393 VAL A O 1
ATOM 3068 N N . ARG A 1 394 ? 12.012 -3.304 -9.808 1.00 92.69 394 ARG A N 1
ATOM 3069 C CA . ARG A 1 394 ? 11.210 -3.754 -8.656 1.00 92.69 394 ARG A CA 1
ATOM 3070 C C . ARG A 1 394 ? 12.073 -4.254 -7.498 1.00 92.69 394 ARG A C 1
ATOM 3072 O O . ARG A 1 394 ? 11.705 -4.082 -6.341 1.00 92.69 394 ARG A O 1
ATOM 3079 N N . HIS A 1 395 ? 13.231 -4.834 -7.803 1.00 93.56 395 HIS A N 1
ATOM 3080 C CA . HIS A 1 395 ? 14.212 -5.307 -6.826 1.00 93.56 395 HIS A CA 1
ATOM 3081 C C . HIS A 1 395 ? 15.262 -4.248 -6.447 1.00 93.56 395 HIS A C 1
ATOM 3083 O O . HIS A 1 395 ? 16.341 -4.582 -5.964 1.00 93.56 395 HIS A O 1
ATOM 3089 N N . ASN A 1 396 ? 14.939 -2.965 -6.632 1.00 94.06 396 ASN A N 1
ATOM 3090 C CA . ASN A 1 396 ? 15.825 -1.826 -6.399 1.00 94.06 396 ASN A CA 1
ATOM 3091 C C . ASN A 1 396 ? 17.098 -1.826 -7.261 1.00 94.06 396 ASN A C 1
ATOM 3093 O O . ASN A 1 396 ? 18.062 -1.140 -6.929 1.00 94.06 396 ASN A O 1
ATOM 3097 N N . GLY A 1 397 ? 17.115 -2.574 -8.365 1.00 96.06 397 GLY A N 1
ATOM 3098 C CA . GLY A 1 397 ? 18.224 -2.608 -9.308 1.00 96.06 397 GLY A CA 1
ATOM 3099 C C . GLY A 1 397 ? 18.181 -1.443 -10.294 1.00 96.06 397 GLY A C 1
ATOM 3100 O O . GLY A 1 397 ? 17.116 -0.937 -10.651 1.00 96.06 397 GLY A O 1
ATOM 3101 N N . THR A 1 398 ? 19.351 -1.026 -10.769 1.00 97.62 398 THR A N 1
ATOM 3102 C CA . THR A 1 398 ? 19.456 -0.096 -11.896 1.00 97.62 398 THR A CA 1
ATOM 3103 C C . THR A 1 398 ? 19.546 -0.888 -13.199 1.00 97.62 398 THR A C 1
ATOM 3105 O O . THR A 1 398 ? 20.322 -1.838 -13.304 1.00 97.62 398 THR A O 1
ATOM 3108 N N . VAL A 1 399 ? 18.768 -0.503 -14.207 1.00 97.81 399 VAL A N 1
ATOM 3109 C CA . VAL A 1 399 ? 18.797 -1.122 -15.538 1.00 97.81 399 VAL A CA 1
ATOM 3110 C C . VAL A 1 399 ? 19.031 -0.066 -16.609 1.00 97.81 399 VAL A C 1
ATOM 3112 O O . VAL A 1 399 ? 18.459 1.023 -16.565 1.00 97.81 399 VAL A O 1
ATOM 3115 N N . ILE A 1 400 ? 19.887 -0.384 -17.574 1.00 98.06 400 ILE A N 1
ATOM 3116 C CA . ILE A 1 400 ? 20.169 0.458 -18.731 1.00 98.06 400 ILE A CA 1
ATOM 3117 C C . ILE A 1 400 ? 19.717 -0.295 -19.974 1.00 98.06 400 ILE A C 1
ATOM 3119 O O . ILE A 1 400 ? 20.225 -1.371 -20.271 1.00 98.06 400 ILE A O 1
ATOM 3123 N N . CYS A 1 401 ? 18.758 0.270 -20.699 1.00 97.44 401 CYS A N 1
ATOM 3124 C CA . CYS A 1 401 ? 18.226 -0.300 -21.929 1.00 97.44 401 CYS A CA 1
ATOM 3125 C C . CYS A 1 401 ? 18.662 0.554 -23.119 1.00 97.44 401 CYS A C 1
ATOM 3127 O O . CYS A 1 401 ? 18.344 1.742 -23.174 1.00 97.44 401 CYS A O 1
ATOM 3129 N N . ALA A 1 402 ? 19.342 -0.048 -24.096 1.00 95.56 402 ALA A N 1
ATOM 3130 C CA . ALA A 1 402 ? 19.737 0.620 -25.335 1.00 95.56 402 ALA A CA 1
ATOM 3131 C C . ALA A 1 402 ? 19.029 -0.020 -26.535 1.00 95.56 402 ALA A C 1
ATOM 3133 O O . ALA A 1 402 ? 19.504 -0.998 -27.117 1.00 95.56 402 ALA A O 1
ATOM 3134 N N . ALA A 1 403 ? 17.887 0.550 -26.930 1.00 92.44 403 ALA A N 1
ATOM 3135 C CA . ALA A 1 403 ? 17.041 0.021 -27.999 1.00 92.44 403 ALA A CA 1
ATOM 3136 C C . ALA A 1 403 ? 16.698 1.095 -29.042 1.00 92.44 403 ALA A C 1
ATOM 3138 O O . ALA A 1 403 ? 16.759 2.291 -28.785 1.00 92.44 403 ALA A O 1
ATOM 3139 N N . ILE A 1 404 ? 16.342 0.686 -30.266 1.00 91.62 404 ILE A N 1
ATOM 3140 C CA . ILE A 1 404 ? 15.816 1.645 -31.257 1.00 91.62 404 ILE A CA 1
ATOM 3141 C C . ILE A 1 404 ? 14.420 2.113 -30.827 1.00 91.62 404 ILE A C 1
ATOM 3143 O O . ILE A 1 404 ? 14.124 3.299 -30.915 1.00 91.62 404 ILE A O 1
ATOM 3147 N N . SER A 1 405 ? 13.585 1.173 -30.357 1.00 92.81 405 SER A N 1
ATOM 3148 C CA . SER A 1 405 ? 12.239 1.401 -29.804 1.00 92.81 405 SER A CA 1
ATOM 3149 C C . SER A 1 405 ? 11.441 2.510 -30.511 1.00 92.81 405 SER A C 1
ATOM 3151 O O . SER A 1 405 ? 11.057 3.486 -29.870 1.00 92.81 405 SER A O 1
ATOM 3153 N N . PRO A 1 406 ? 11.190 2.409 -31.829 1.00 91.56 406 PRO A N 1
ATOM 3154 C CA . PRO A 1 406 ? 10.721 3.545 -32.628 1.00 91.56 406 PRO A CA 1
ATOM 3155 C C . PRO A 1 406 ? 9.296 3.997 -32.268 1.00 91.56 406 PRO A C 1
ATOM 3157 O O . PRO A 1 406 ? 8.966 5.178 -32.384 1.00 91.56 406 PRO A O 1
ATOM 3160 N N . TYR A 1 407 ? 8.453 3.088 -31.780 1.00 94.06 407 TYR A N 1
ATOM 3161 C CA . TYR A 1 407 ? 7.036 3.351 -31.543 1.00 94.06 407 TYR A CA 1
ATOM 3162 C C . TYR A 1 407 ? 6.782 3.903 -30.137 1.00 94.06 407 TYR A C 1
ATOM 3164 O O . TYR A 1 407 ? 7.069 3.252 -29.134 1.00 94.06 407 TYR A O 1
ATOM 3172 N N . ARG A 1 408 ? 6.205 5.110 -30.068 1.00 95.44 408 ARG A N 1
ATOM 3173 C CA . ARG A 1 408 ? 5.895 5.796 -28.802 1.00 95.44 408 ARG A CA 1
ATOM 3174 C C . ARG A 1 408 ? 4.936 4.992 -27.920 1.00 95.44 408 ARG A C 1
ATOM 3176 O O . ARG A 1 408 ? 5.200 4.867 -26.734 1.00 95.44 408 ARG A O 1
ATOM 3183 N N . ALA A 1 409 ? 3.885 4.411 -28.504 1.00 95.88 409 ALA A N 1
ATOM 3184 C CA . ALA A 1 409 ? 2.893 3.626 -27.764 1.00 95.88 409 ALA A CA 1
ATOM 3185 C C . ALA A 1 409 ? 3.543 2.482 -26.967 1.00 95.88 409 ALA A C 1
ATOM 3187 O O . ALA A 1 409 ? 3.308 2.352 -25.770 1.00 95.88 409 ALA A O 1
ATOM 3188 N N . THR A 1 410 ? 4.444 1.730 -27.599 1.00 95.81 410 THR A N 1
ATOM 3189 C CA . THR A 1 410 ? 5.180 0.629 -26.966 1.00 95.81 410 THR A CA 1
ATOM 3190 C C . THR A 1 410 ? 6.099 1.130 -25.850 1.00 95.81 410 THR A C 1
ATOM 3192 O O . THR A 1 410 ? 6.169 0.524 -24.785 1.00 95.81 410 THR A O 1
ATOM 3195 N N . ARG A 1 411 ? 6.767 2.279 -26.039 1.00 96.50 411 ARG A N 1
ATOM 3196 C CA . ARG A 1 411 ? 7.571 2.902 -24.970 1.00 96.50 411 ARG A CA 1
ATOM 3197 C C . ARG A 1 411 ? 6.713 3.372 -23.797 1.00 96.50 411 ARG A C 1
ATOM 3199 O O . ARG A 1 4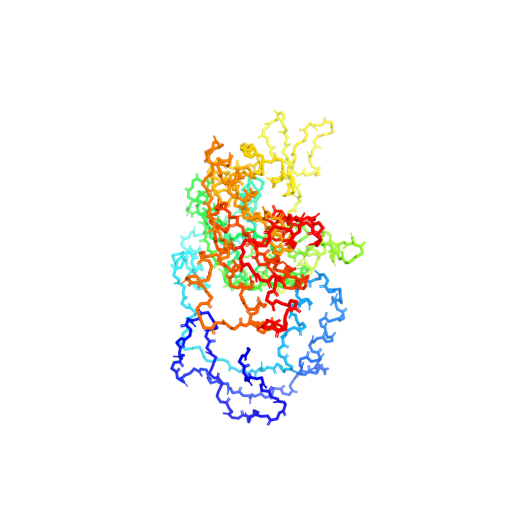11 ? 7.117 3.211 -22.652 1.00 96.50 411 ARG A O 1
ATOM 3206 N N . ASP A 1 412 ? 5.522 3.904 -24.059 1.00 96.56 412 ASP A N 1
ATOM 3207 C CA . ASP A 1 412 ? 4.585 4.321 -23.014 1.00 96.56 412 ASP A CA 1
ATOM 3208 C C . ASP A 1 412 ? 4.041 3.118 -22.218 1.00 96.56 412 ASP A C 1
ATOM 3210 O O . ASP A 1 412 ? 3.802 3.236 -21.014 1.00 96.56 412 ASP A O 1
ATOM 3214 N N . GLU A 1 413 ? 3.874 1.953 -22.852 1.00 95.50 413 GLU A N 1
ATOM 3215 C CA . GLU A 1 413 ? 3.545 0.697 -22.163 1.00 95.50 413 GLU A CA 1
ATOM 3216 C C . GLU A 1 413 ? 4.684 0.225 -21.258 1.00 95.50 413 GLU A C 1
ATOM 3218 O O . GLU A 1 413 ? 4.446 -0.074 -20.087 1.00 95.50 413 GLU A O 1
ATOM 3223 N N . VAL A 1 414 ? 5.926 0.241 -21.750 1.00 96.88 414 VAL A N 1
ATOM 3224 C CA . VAL A 1 414 ? 7.100 -0.078 -20.923 1.00 96.88 414 VAL A CA 1
ATOM 3225 C C . VAL A 1 414 ? 7.237 0.907 -19.759 1.00 96.88 414 VAL A C 1
ATOM 3227 O O . VAL A 1 414 ? 7.452 0.481 -18.625 1.00 96.88 414 VAL A O 1
ATOM 3230 N N . ARG A 1 415 ? 7.023 2.210 -19.989 1.00 97.25 415 ARG A N 1
ATOM 3231 C CA . ARG A 1 415 ? 7.040 3.229 -18.927 1.00 97.25 415 ARG A CA 1
ATOM 3232 C C . ARG A 1 415 ? 6.055 2.888 -17.808 1.00 97.25 415 ARG A C 1
ATOM 3234 O O . ARG A 1 415 ? 6.401 2.987 -16.634 1.00 97.25 415 ARG A O 1
ATOM 3241 N N . LYS A 1 416 ? 4.834 2.465 -18.156 1.00 94.06 416 LYS A N 1
ATOM 3242 C CA . LYS A 1 416 ? 3.820 2.030 -17.177 1.00 94.06 416 LYS A CA 1
ATOM 3243 C C . LYS A 1 416 ? 4.245 0.765 -16.432 1.00 94.06 416 LYS A C 1
ATOM 3245 O O . LYS A 1 416 ? 3.997 0.675 -15.237 1.00 94.06 416 LYS A O 1
ATOM 3250 N N . MET A 1 417 ? 4.874 -0.182 -17.127 1.00 93.50 417 MET A N 1
ATOM 3251 C CA . MET A 1 417 ? 5.325 -1.455 -16.558 1.00 93.50 417 MET A CA 1
ATOM 3252 C C . MET A 1 417 ? 6.449 -1.277 -15.530 1.00 93.50 417 MET A C 1
ATOM 3254 O O . MET A 1 417 ? 6.438 -1.932 -14.495 1.00 93.50 417 MET A O 1
ATOM 3258 N N . VAL A 1 418 ? 7.395 -0.375 -15.797 1.00 94.06 418 VAL A N 1
ATOM 3259 C CA . VAL A 1 418 ? 8.583 -0.161 -14.955 1.00 94.06 418 VAL A CA 1
ATOM 3260 C C . VAL A 1 418 ? 8.279 0.564 -13.639 1.00 94.06 418 VAL A C 1
ATOM 3262 O O . VAL A 1 418 ? 8.978 0.340 -12.658 1.00 94.06 418 VAL A O 1
ATOM 3265 N N . GLY A 1 419 ? 7.255 1.418 -13.601 1.00 84.81 419 GLY A N 1
ATOM 3266 C CA . GLY A 1 419 ? 6.939 2.224 -12.412 1.00 84.81 419 GLY A CA 1
ATOM 3267 C C . GLY A 1 419 ? 6.551 3.675 -12.700 1.00 84.81 419 GLY A C 1
ATOM 3268 O O . GLY A 1 419 ? 6.416 4.478 -11.783 1.00 84.81 419 GLY A O 1
ATOM 3269 N N . GLY A 1 420 ? 6.346 4.039 -13.969 1.00 88.81 420 GLY A N 1
ATOM 3270 C CA . GLY A 1 420 ? 5.951 5.389 -14.362 1.00 88.81 420 GLY A CA 1
ATOM 3271 C C . GLY A 1 420 ? 7.123 6.371 -14.413 1.00 88.81 420 GLY A C 1
ATOM 3272 O O . GLY A 1 420 ? 8.274 5.983 -14.586 1.00 88.81 420 GLY A O 1
ATOM 3273 N N . GLN A 1 421 ? 6.810 7.666 -14.310 1.00 81.88 421 GLN A N 1
ATOM 3274 C CA . GLN A 1 421 ? 7.773 8.757 -14.529 1.00 81.88 421 GLN A CA 1
ATOM 3275 C C . GLN A 1 421 ? 8.905 8.795 -13.492 1.00 81.88 421 GLN A C 1
ATOM 3277 O O . GLN A 1 421 ? 10.001 9.238 -13.814 1.00 81.88 421 GLN A O 1
ATOM 3282 N N . ASP A 1 422 ? 8.664 8.307 -12.273 1.00 84.81 422 ASP A N 1
ATOM 3283 C CA . ASP A 1 422 ? 9.658 8.360 -11.196 1.00 84.81 422 ASP A CA 1
ATOM 3284 C C . ASP A 1 422 ? 10.782 7.323 -11.366 1.00 84.81 422 ASP A C 1
ATOM 3286 O O . ASP A 1 422 ? 11.881 7.518 -10.853 1.00 84.81 422 ASP A O 1
ATOM 3290 N N . GLN A 1 423 ? 10.522 6.224 -12.087 1.00 94.44 423 GLN A N 1
ATOM 3291 C CA . GLN A 1 423 ? 11.462 5.102 -12.232 1.00 94.44 423 GLN A CA 1
ATOM 3292 C C . GLN A 1 423 ? 11.894 4.841 -13.679 1.00 94.44 423 GLN A C 1
ATOM 3294 O O . GLN A 1 423 ? 12.799 4.041 -13.907 1.00 94.44 423 GLN A O 1
ATOM 3299 N N . PHE A 1 424 ? 11.278 5.497 -14.665 1.00 97.69 424 PHE A N 1
ATOM 3300 C CA . PHE A 1 424 ? 11.603 5.341 -16.081 1.00 97.69 424 PHE A CA 1
ATOM 3301 C C . PHE A 1 424 ? 12.089 6.663 -16.672 1.00 97.69 424 PHE A C 1
ATOM 3303 O O . PHE A 1 424 ? 11.310 7.588 -16.903 1.00 97.69 424 PHE A O 1
ATOM 3310 N N . ILE A 1 425 ? 13.385 6.725 -16.958 1.00 97.69 425 ILE A N 1
ATOM 3311 C CA . ILE A 1 425 ? 14.064 7.907 -17.480 1.00 97.69 425 ILE A CA 1
ATOM 3312 C C . ILE A 1 425 ? 14.315 7.673 -18.970 1.00 97.69 425 ILE A C 1
ATOM 3314 O O . ILE A 1 425 ? 15.225 6.938 -19.359 1.00 97.69 425 ILE A O 1
ATOM 3318 N N . GLU A 1 426 ? 13.472 8.267 -19.812 1.00 97.56 426 GLU A N 1
ATOM 3319 C CA . GLU A 1 426 ? 13.596 8.166 -21.267 1.00 97.56 426 GLU A CA 1
ATOM 3320 C C . GLU A 1 426 ? 14.626 9.164 -21.794 1.00 97.56 426 GLU A C 1
ATOM 3322 O O . GLU A 1 426 ? 14.505 10.371 -21.589 1.00 97.56 426 GLU A O 1
ATOM 3327 N N . ILE A 1 427 ? 15.625 8.654 -22.509 1.00 98.12 427 ILE A N 1
ATOM 3328 C CA . ILE A 1 427 ? 16.733 9.433 -23.052 1.00 98.12 427 ILE A CA 1
ATOM 3329 C C . ILE A 1 427 ? 16.665 9.339 -24.571 1.00 98.12 427 ILE A C 1
ATOM 3331 O O . ILE A 1 427 ? 16.928 8.288 -25.165 1.00 98.12 427 ILE A O 1
ATOM 3335 N N . PHE A 1 428 ? 16.294 10.446 -25.209 1.00 97.94 428 PHE A N 1
ATOM 3336 C CA . PHE A 1 428 ? 16.283 10.535 -26.661 1.00 97.94 428 PHE A CA 1
ATOM 3337 C C . PHE A 1 428 ? 17.675 10.907 -27.172 1.00 97.94 428 PHE A C 1
ATOM 3339 O O . PHE A 1 428 ? 18.166 12.009 -26.940 1.00 97.94 428 PHE A O 1
ATOM 3346 N N . VAL A 1 429 ? 18.313 9.969 -27.868 1.00 97.81 429 VAL A N 1
ATOM 3347 C CA . VAL A 1 429 ? 19.609 10.188 -28.511 1.00 97.81 429 VAL A CA 1
ATOM 3348 C C . VAL A 1 429 ? 19.360 10.745 -29.910 1.00 97.81 429 VAL A C 1
ATOM 3350 O O . VAL A 1 429 ? 19.242 9.999 -30.886 1.00 97.81 429 VAL A O 1
ATOM 3353 N N . ASP A 1 430 ? 19.235 12.068 -29.965 1.00 97.50 430 ASP A N 1
ATOM 3354 C CA . ASP A 1 430 ? 18.818 12.849 -31.135 1.00 97.50 430 ASP A CA 1
ATOM 3355 C C . ASP A 1 430 ? 19.976 13.120 -32.107 1.00 97.50 430 ASP A C 1
ATOM 3357 O O . ASP A 1 430 ? 20.372 14.252 -32.370 1.00 97.50 430 ASP A O 1
ATOM 3361 N N . THR A 1 431 ? 20.608 12.050 -32.589 1.00 97.31 431 THR A N 1
ATOM 3362 C CA . THR A 1 431 ? 21.633 12.172 -33.634 1.00 97.31 431 THR A CA 1
ATOM 3363 C C . THR A 1 431 ? 20.959 12.242 -35.008 1.00 97.31 431 THR A C 1
ATOM 3365 O O . THR A 1 431 ? 20.149 11.356 -35.302 1.00 97.31 431 THR A O 1
ATOM 3368 N N . PRO A 1 432 ? 21.305 13.223 -35.867 1.00 97.00 432 PRO A N 1
ATOM 3369 C CA . PRO A 1 432 ? 20.774 13.318 -37.226 1.00 97.00 432 PRO A CA 1
ATOM 3370 C C . PRO A 1 432 ? 20.983 12.035 -38.040 1.00 97.00 432 PRO A C 1
ATOM 3372 O O . PRO A 1 432 ? 21.955 11.300 -37.826 1.00 97.00 432 PRO A O 1
ATOM 3375 N N . LEU A 1 433 ? 20.077 11.764 -38.984 1.00 94.62 433 LEU A N 1
ATOM 3376 C CA . LEU A 1 433 ? 20.122 10.552 -39.808 1.00 94.62 433 LEU A CA 1
ATOM 3377 C C . LEU A 1 433 ? 21.412 10.484 -40.628 1.00 94.62 433 LEU A C 1
ATOM 3379 O O . LEU A 1 433 ? 22.013 9.421 -40.708 1.00 94.62 433 LEU A O 1
ATOM 3383 N N . GLU A 1 434 ? 21.854 11.612 -41.175 1.00 95.69 434 GLU A N 1
ATOM 3384 C CA . GLU A 1 434 ? 23.049 11.722 -42.014 1.00 95.69 434 GLU A CA 1
ATOM 3385 C C . GLU A 1 434 ? 24.287 11.257 -41.238 1.00 95.69 434 GLU A C 1
ATOM 3387 O O . GLU A 1 434 ? 25.040 10.403 -41.696 1.00 95.69 434 GLU A O 1
ATOM 3392 N N . VAL A 1 435 ? 24.421 11.714 -39.990 1.00 95.88 435 VAL A N 1
ATOM 3393 C CA . VAL A 1 435 ? 25.505 11.307 -39.085 1.00 95.88 435 VAL A CA 1
ATOM 3394 C C . VAL A 1 435 ? 25.387 9.827 -38.699 1.00 95.88 435 VAL A C 1
ATOM 3396 O O . VAL A 1 435 ? 26.394 9.140 -38.532 1.00 95.88 435 VAL A O 1
ATOM 3399 N N . CYS A 1 436 ? 24.166 9.309 -38.540 1.00 95.06 436 CYS A N 1
ATOM 3400 C CA . CYS A 1 436 ? 23.945 7.887 -38.269 1.00 95.06 436 CYS A CA 1
ATOM 3401 C C . CYS A 1 436 ? 24.345 7.000 -39.460 1.00 95.06 436 CYS A C 1
ATOM 3403 O O . CYS A 1 436 ? 24.909 5.926 -39.245 1.00 95.06 436 CYS A O 1
ATOM 3405 N N . GLU A 1 437 ? 24.072 7.446 -40.691 1.00 93.50 437 GLU A N 1
ATOM 3406 C CA . GLU A 1 437 ? 24.461 6.767 -41.933 1.00 93.50 437 GLU A CA 1
ATOM 3407 C C . GLU A 1 437 ? 25.982 6.804 -42.141 1.00 93.50 437 GLU A C 1
ATOM 3409 O O . GLU A 1 437 ? 26.575 5.781 -42.479 1.00 93.50 437 GLU A O 1
ATOM 3414 N N . GLU A 1 438 ? 26.636 7.935 -41.857 1.00 94.06 438 GLU A N 1
ATOM 3415 C CA . GLU A 1 438 ? 28.104 8.046 -41.865 1.00 94.06 438 GLU A CA 1
ATOM 3416 C C . GLU A 1 438 ? 28.766 7.063 -40.882 1.00 94.06 438 GLU A C 1
ATOM 3418 O O . GLU A 1 438 ? 29.845 6.532 -41.145 1.00 94.06 438 GLU A O 1
ATOM 3423 N N . ARG A 1 439 ? 28.104 6.787 -39.751 1.00 92.88 439 ARG A N 1
ATOM 3424 C CA . ARG A 1 439 ? 28.571 5.887 -38.683 1.00 92.88 439 ARG A CA 1
ATOM 3425 C C . ARG A 1 439 ? 28.044 4.451 -38.813 1.00 92.88 439 ARG A C 1
ATOM 3427 O O . ARG A 1 439 ? 27.989 3.747 -37.803 1.00 92.88 439 ARG A O 1
ATOM 3434 N N . ASP A 1 440 ? 27.629 3.995 -39.997 1.00 87.31 440 ASP A N 1
ATOM 3435 C CA . ASP A 1 440 ? 26.969 2.692 -40.213 1.00 87.31 440 ASP A CA 1
ATOM 3436 C C . ASP A 1 440 ? 27.892 1.463 -40.023 1.00 87.31 440 ASP A C 1
ATOM 3438 O O . ASP A 1 440 ? 28.149 0.682 -40.937 1.00 87.31 440 ASP A O 1
ATOM 3442 N N . ILE A 1 441 ? 28.359 1.239 -38.792 1.00 79.12 441 ILE A N 1
ATOM 3443 C CA . ILE A 1 441 ? 29.273 0.151 -38.405 1.00 79.12 441 ILE A CA 1
ATOM 3444 C C . ILE A 1 441 ? 28.690 -1.232 -38.742 1.00 79.12 441 ILE A C 1
ATOM 3446 O O . ILE A 1 441 ? 29.430 -2.164 -39.048 1.00 79.12 441 ILE A O 1
ATOM 3450 N N . LYS A 1 442 ? 27.358 -1.386 -38.682 1.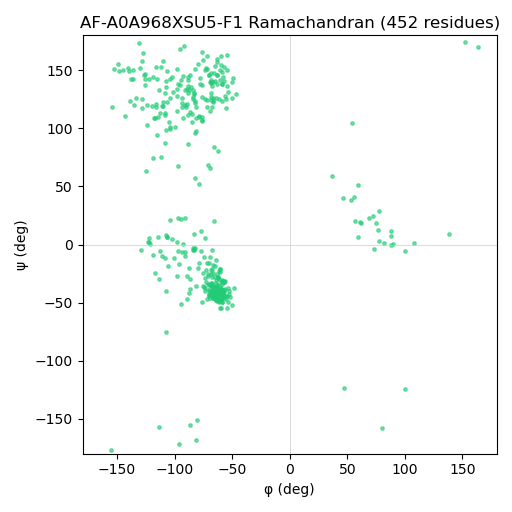00 79.56 442 LYS A N 1
ATOM 3451 C CA . LYS A 1 442 ? 26.662 -2.663 -38.932 1.00 79.56 442 LYS A CA 1
ATOM 3452 C C . LYS A 1 442 ? 26.220 -2.824 -40.402 1.00 79.56 442 LYS A C 1
ATOM 3454 O O . LYS A 1 442 ? 25.606 -3.842 -40.728 1.00 79.56 442 LYS A O 1
ATOM 3459 N N . GLY A 1 443 ? 26.500 -1.849 -41.275 1.00 84.25 443 GLY A N 1
ATOM 3460 C CA . GLY A 1 443 ? 26.095 -1.853 -42.688 1.00 84.25 443 GLY A CA 1
ATOM 3461 C C . GLY A 1 443 ? 24.575 -1.879 -42.905 1.00 84.25 443 GLY A C 1
ATOM 3462 O O . GLY A 1 443 ? 24.107 -2.293 -43.966 1.00 84.25 443 GLY A O 1
ATOM 3463 N N . LEU A 1 444 ? 23.780 -1.530 -41.889 1.00 84.62 444 LEU A N 1
ATOM 3464 C CA . LEU A 1 444 ? 22.323 -1.656 -41.924 1.00 84.62 444 LEU A CA 1
ATOM 3465 C C . LEU A 1 444 ? 21.692 -0.594 -42.822 1.00 84.62 444 LEU A C 1
ATOM 3467 O O . LEU A 1 444 ? 20.738 -0.900 -43.536 1.00 84.62 444 LEU A O 1
ATOM 3471 N N . TYR A 1 445 ? 22.230 0.624 -42.814 1.00 87.94 445 TYR A N 1
ATOM 3472 C CA . TYR A 1 445 ? 21.757 1.711 -43.664 1.00 87.94 445 TYR A CA 1
ATOM 3473 C C . TYR A 1 445 ? 22.102 1.448 -45.125 1.00 87.94 445 TYR A C 1
ATOM 3475 O O . TYR A 1 445 ? 21.230 1.567 -45.983 1.00 87.94 445 TYR A O 1
ATOM 3483 N N . VAL A 1 446 ? 23.321 0.980 -45.411 1.00 88.88 446 VAL A N 1
ATOM 3484 C CA . VAL A 1 446 ? 23.724 0.595 -46.776 1.00 88.88 446 VAL A CA 1
ATOM 3485 C C . VAL A 1 446 ? 22.795 -0.483 -47.343 1.00 88.88 446 VAL A C 1
ATOM 3487 O O . VAL A 1 446 ? 22.315 -0.365 -48.472 1.00 88.88 446 VAL A O 1
ATOM 3490 N N . ARG A 1 447 ? 22.487 -1.516 -46.551 1.00 85.75 447 ARG A N 1
ATOM 3491 C CA . ARG A 1 447 ? 21.578 -2.602 -46.951 1.00 85.75 447 ARG A CA 1
ATOM 3492 C C . ARG A 1 447 ? 20.132 -2.131 -47.113 1.00 85.75 447 ARG A C 1
ATOM 3494 O O . ARG A 1 447 ? 19.464 -2.538 -48.062 1.00 85.75 447 ARG A O 1
ATOM 3501 N N . ALA A 1 448 ? 19.655 -1.244 -46.239 1.00 86.62 448 ALA A N 1
ATOM 3502 C CA . ALA A 1 448 ? 18.330 -0.636 -46.363 1.00 86.62 448 ALA A CA 1
ATOM 3503 C C . ALA A 1 448 ? 18.210 0.225 -47.634 1.00 86.62 448 ALA A C 1
ATOM 3505 O O . ALA A 1 448 ? 17.238 0.090 -48.373 1.00 86.62 448 ALA A O 1
ATOM 3506 N N . ARG A 1 449 ? 19.225 1.042 -47.960 1.00 88.56 449 ARG A N 1
ATOM 3507 C CA . ARG A 1 449 ? 19.268 1.853 -49.194 1.00 88.56 449 ARG A CA 1
ATOM 3508 C C . ARG A 1 449 ? 19.276 1.000 -50.467 1.00 88.56 449 ARG A C 1
ATOM 3510 O O . ARG A 1 449 ? 18.750 1.434 -51.486 1.00 88.56 449 ARG A O 1
ATOM 3517 N N . ARG A 1 450 ? 19.825 -0.218 -50.402 1.00 89.50 450 ARG A N 1
ATOM 3518 C CA . ARG A 1 450 ? 19.791 -1.221 -51.484 1.00 89.50 450 ARG A CA 1
ATOM 3519 C C . ARG A 1 450 ? 18.498 -2.049 -51.531 1.00 89.50 450 ARG A C 1
ATOM 3521 O O . ARG A 1 450 ? 18.343 -2.865 -52.432 1.00 89.50 450 ARG A O 1
ATOM 3528 N N . GLY A 1 451 ? 17.576 -1.860 -50.584 1.00 84.31 451 GLY A N 1
ATOM 3529 C CA . GLY A 1 451 ? 16.313 -2.603 -50.506 1.00 84.31 451 GLY A CA 1
ATOM 3530 C C . GLY A 1 451 ? 16.436 -4.034 -49.965 1.00 84.31 451 GLY A C 1
ATOM 3531 O O . GLY A 1 451 ? 15.485 -4.807 -50.058 1.00 84.31 451 GLY A O 1
ATOM 3532 N N . GLU A 1 452 ? 17.586 -4.400 -49.391 1.00 80.75 452 GLU A N 1
ATOM 3533 C CA . GLU A 1 452 ? 17.849 -5.735 -48.829 1.00 80.75 452 GLU A CA 1
ATOM 3534 C C . GLU A 1 452 ? 17.230 -5.924 -47.432 1.00 80.75 452 GLU A C 1
ATOM 3536 O O . GLU A 1 452 ? 17.038 -7.050 -46.972 1.00 80.75 452 GLU A O 1
ATOM 3541 N N . ILE A 1 453 ? 16.935 -4.818 -46.744 1.00 74.38 453 ILE A N 1
ATOM 3542 C CA . ILE A 1 453 ? 16.203 -4.766 -45.476 1.00 74.38 453 ILE A CA 1
ATOM 3543 C C . ILE A 1 453 ? 14.954 -3.923 -45.737 1.00 74.38 453 ILE A C 1
ATOM 3545 O O . ILE A 1 453 ? 15.080 -2.763 -46.127 1.00 74.38 453 ILE A O 1
ATOM 3549 N N . LYS A 1 454 ? 13.775 -4.526 -45.558 1.00 62.75 454 LYS A N 1
ATOM 3550 C CA . LYS A 1 454 ? 12.476 -3.859 -45.713 1.00 62.75 454 LYS A CA 1
ATOM 3551 C C . LYS A 1 454 ? 11.996 -3.209 -44.421 1.00 62.75 454 LYS A C 1
ATOM 3553 O O . LYS A 1 454 ? 12.252 -3.775 -43.329 1.00 62.75 454 LYS A O 1
#

Radius of gyration: 27.94 Å; Cα contacts (8 Å, |Δi|>4): 694; chains: 1; bounding box: 74×59×82 Å

Secondary structure (DSSP, 8-state):
--S--PPTT---TT-------TTS-SPPPPS-----B------------SSHHHHHHHHHTT---TTSHHHHHHTTS-S-----B-----PPP--SSTTT---HHHHHHHHHHTT-S-EEEEEESS---HHHHHHHHHHHHHHTSEEEEEEB-SS--TTPPPHHHHHHHHHHHHHHHS-TTTEEE--B-------HHHHHHHHHHHHHHTT-SEEEE-TTTT---B-TTS-BSS-TTHHHHHHHHHHHHHT-EEEE-PPEEEETTTTEEEEGGGPPTT--EE---HHHIIIIIGGGTPPPPTTTS-HHHHHHHHHHS--GGGS-EEEEEE--TTSSHHHHHHHHHHHHHHTT--EEEEEHHHHHHHT-TT--SSHHHHHHHHHHHHHHHHHHHHTT-EEEEE-----HHHHHHHHHHHTSTTTEEEEE----HHHHHHT-TTSHHHHHHTTS--

=== Feature glossary ===
Reading guide. The protein is described through the following features:

Foldseek 3Di. A 3Di character summarizes, for each residue, the relative orientation of the Cα frame of its nearest spatial neighbor. Because it encodes fold topology rather than chemistry, 3Di alignments detect remote structural similarity that sequence alignment misses.

Contact-map, Ramachandran, and PAE plots. Plot images: a contact map (which residues are close in 3D, as an N×N binary image), a Ramachandran scatter (backbone torsion angles, revealing secondary-structure composition at a glance), and — for AlphaFold structures — a PAE heatmap (pairwise prediction confidence).

Radius of gyration, Cα contacts, bounding box. Radius of gyration (Rg) is the root-mean-square distance of Cα atoms from their centroid — a single number for overall size and compactness. A globular domain of N residues has Rg ≈ 2.2·N^0.38 Å; an extended or disordered chain has a much larger Rg. The Cα contact count is the number of residue pairs whose Cα atoms are within 8 Å and are more than four positions apart in sequence — a standard proxy for tertiary packing density. The bounding box is the smallest axis-aligned box enclosing all Cα atoms.

Secondary structure (8-state, DSSP). Eight-state secondary structure (DSSP): H is the canonical α-helix, G the tighter 3₁₀-helix, I the wider π-helix; E/B are β-structure, T and S are turns and bends, and '-' is everything else. DSSP derives these from the pattern of main-chain N–H···O=C hydrogen bonds, not from the sequence.

B-factor. B-factor (Debye–Waller factor) reflects atomic displacement in the crystal lattice. It is an experimental observable (units Å²), not a prediction; low values mean the atom is pinned down, high values mean it moves or is heterogeneous across the crystal.

pLDDT. pLDDT is the predicted lDDT-Cα score: AlphaFold's confidence that the local environment of each residue (all inter-atomic distances within 15 Å) is correctly placed. It is a per-residue number between 0 and 100, with higher meaning more reliable.

Nearest PDB structures. Nearest PDB neighbors are the top structural matches found by Foldseek when searching this structure against the entire Protein Data Bank. Each hit reports a TM-score (0 to 1; >0.5 almost always implies the same fold) and an E-value. These are *structural* homologs — they may share no detectable sequence similarity.

Solvent-accessible surface area. Accessible surface area quantifies burial. A residue with SASA near zero is packed into the hydrophobic core; one with SASA >100 Å² sits on the surface. Computed here via the Shrake–Rupley numerical algorithm with a 1.4 Å probe.

Rendered structure images. Structure images are PyMOL renders from six orthogonal camera directions. Cartoon representation draws helices as coils and strands as arrows; sticks shows the backbone as bonds; surface shows the solvent-excluded envelope. Rainbow coloring maps sequence position to hue (blue→red, N→C); chain coloring assigns a distinct color per polypeptide.

Backbone torsions (φ/ψ). φ (phi) and ψ (psi) are the two rotatable backbone dihedrals per residue: φ is the C(i-1)–N–Cα–C torsion, ψ is the N–Cα–C–N(i+1) torsion, both in degrees on (−180°, 180°]. α-helical residues cluster near (−60°, −45°); β-strand residues near (−120°, +130°). A Ramachandran plot is simply a scatter of (φ, ψ) for every residue.

Predicted aligned error. Predicted Aligned Error (PAE) is an AlphaFold confidence matrix: entry (i, j) is the expected error in the position of residue j, in ångströms, when the prediction is superimposed on the true structure at residue i. Low PAE within a block of residues means that block is internally rigid and well-predicted; high PAE between two blocks means their relative placement is uncertain even if each block individually is confident.

mmCIF coordinates. Structure coordinates are given as an mmCIF _atom_site loop: one row per atom with element, residue name, chain id, sequence number, and x/y/z position in Å. Only the four main-chain atoms per residue are included here; side chains are omitted to keep the record compact.

InterPro / GO / CATH / organism. Database cross-references. InterPro integrates a dozen domain/family signature databases into unified entries with residue-range hits. GO terms attach function/process/location labels with evidence codes. CATH codes position the fold in a four-level structural taxonomy. Organism is the NCBI-taxonomy species name.

Secondary structure (3-state, P-SEA). SS3 is a coarse helix/strand/coil call (letters a/b/c) made by the P-SEA algorithm from inter-Cα distances and dihedrals. It is less detailed than DSSP but needs only Cα positions.

Sequence. Sequence gives the chain of amino acids in standard one-letter code (A=alanine, C=cysteine, …, Y=tyrosine), read N→C. It is the only feature that is directly encoded by the gene; all structural features are derived from the folded form of this sequence.